Protein AF-0000000066328916 (afdb_homodimer)

Secondary structure (DSSP, 8-state):
-EEEE----STT----SS-HHHHHHHHHTT-EEEEETTTTGGGT--HHHHHTTT-EEE-HHHHHTSSEEE-SSPPPGGGGGGSPTT-EEEE---GGG-HHHHHHHHHTT-EEEEGGG---TTS--TTTHHHHHHHHHHHHHHHHHHHSTT-EETTEE-----TT--TTSPPPEEEEE--SHHHHHHHHHHHHTT-EEEEE-TTTHHHHT-HHHHHTTEEEE-SSHHHHHHHHTT-SEEEE----TTSPPP--B-GGGGGGSPTT-EEEEGGGGGT-SBTT-----SSS-EEEETTEEEE--TTGGGGGHHHHHHHHHHHHHHHHHHHHHHHHHHHHT-BSSSSB-GGGGEEEETTEE--HHHHHHHT--B--HHHHHHH-/-EEEE----STT----SS-HHHHHHHHHTT-EEEEETTTTGGGT--HHHHHTTT-EEE-HHHHHTSSEEE-SSPPPGGGGGGSPTT-EEEE---GGG-HHHHHHHHHTT-EEEEGGG---TTS--TTTHHHHHHHHHHHHHHHHHHHSTT-EETTEE-----TT--TTSPPPEEEEE--SHHHHHHHHHHHHTT-EEEEE-TTTHHHHT-HHHHHTTEEEE-SSHHHHHHHHTT-SEEEE----TTSPPP--B-GGGGGGSPTT-EEEEGGGGGT-SBTT-----SSS-EEEETTEEEE--TTGGGGGHHHHHHHHHHHHHHHHHHHHHHHHHHHHT-BSSSSB-GGGGEEEETTEE--HHHHHHHT--B--HHHHHHH-

pLDDT: mean 92.81, std 7.05, range [56.66, 98.81]

Radius of gyration: 29.4 Å; Cα contacts (8 Å, |Δi|>4): 1840; chains: 2; bounding box: 60×90×62 Å

Structure (mmCIF, N/CA/C/O backbone):
data_AF-0000000066328916-model_v1
#
loop_
_entity.id
_entity.type
_entity.pdbx_description
1 polymer 'alanine dehydrogenase'
#
loop_
_atom_site.group_PDB
_atom_site.id
_atom_site.type_symbol
_atom_site.label_atom_id
_atom_site.label_alt_id
_atom_site.label_comp_id
_atom_site.label_asym_id
_atom_site.label_entity_id
_atom_site.label_seq_id
_atom_site.pdbx_PDB_ins_code
_atom_site.Cartn_x
_atom_site.Cartn_y
_atom_site.Cartn_z
_atom_site.occupancy
_atom_site.B_iso_or_equiv
_atom_site.auth_seq_id
_atom_site.auth_comp_id
_atom_site.auth_asym_id
_atom_site.auth_atom_id
_atom_site.pdbx_PDB_model_num
ATOM 1 N N . MET A 1 1 ? 10.195 38.812 19.734 1 83.88 1 MET A N 1
ATOM 2 C CA . MET A 1 1 ? 9.359 37.625 19.984 1 83.88 1 MET A CA 1
ATOM 3 C C . MET A 1 1 ? 10.125 36.344 19.688 1 83.88 1 MET A C 1
ATOM 5 O O . MET A 1 1 ? 10.945 36.312 18.766 1 83.88 1 MET A O 1
ATOM 9 N N . THR A 1 2 ? 10.109 35.469 20.625 1 94.31 2 THR A N 1
ATOM 10 C CA . THR A 1 2 ? 10.789 34.156 20.484 1 94.31 2 THR A CA 1
ATOM 11 C C . THR A 1 2 ? 9.789 33.062 20.156 1 94.31 2 THR A C 1
ATOM 13 O O . THR A 1 2 ? 8.656 33.094 20.625 1 94.31 2 THR A O 1
ATOM 16 N N . ILE A 1 3 ? 10.203 32.219 19.25 1 97.62 3 ILE A N 1
ATOM 17 C CA . ILE A 1 3 ? 9.359 31.094 18.812 1 97.62 3 ILE A CA 1
ATOM 18 C C . ILE A 1 3 ? 9.828 29.812 19.469 1 97.62 3 ILE A C 1
ATOM 20 O O . ILE A 1 3 ? 11.031 29.547 19.547 1 97.62 3 ILE A O 1
ATOM 24 N N . GLY A 1 4 ? 8.938 29.062 20.031 1 98.69 4 GLY A N 1
ATOM 25 C CA . GLY A 1 4 ? 9.188 27.688 20.438 1 98.69 4 GLY A CA 1
ATOM 26 C C . GLY A 1 4 ? 8.672 26.672 19.453 1 98.69 4 GLY A C 1
ATOM 27 O O . GLY A 1 4 ? 7.473 26.641 19.156 1 98.69 4 GLY A O 1
ATOM 28 N N . LEU A 1 5 ? 9.57 25.875 18.859 1 98.75 5 LEU A N 1
ATOM 29 C CA . LEU A 1 5 ? 9.219 24.734 18.031 1 98.75 5 LEU A CA 1
ATOM 30 C C . LEU A 1 5 ? 9.234 23.438 18.859 1 98.75 5 LEU A C 1
ATOM 32 O O . LEU A 1 5 ? 10.297 22.969 19.266 1 98.75 5 LEU A O 1
ATOM 36 N N . VAL A 1 6 ? 8.109 22.844 19.047 1 98.44 6 VAL A N 1
ATOM 37 C CA . VAL A 1 6 ? 8.008 21.766 20.016 1 98.44 6 VAL A CA 1
ATOM 38 C C . VAL A 1 6 ? 7.891 20.438 19.297 1 98.44 6 VAL A C 1
ATOM 40 O O . VAL A 1 6 ? 7.539 20.375 18.125 1 98.44 6 VAL A O 1
ATOM 43 N N . LYS A 1 7 ? 8.258 19.375 20 1 97.44 7 LYS A N 1
ATOM 44 C CA . LYS A 1 7 ? 8.172 18 19.516 1 97.44 7 LYS A CA 1
ATOM 45 C C . LYS A 1 7 ? 6.754 17.453 19.656 1 97.44 7 LYS A C 1
ATOM 47 O O . LYS A 1 7 ? 6.094 17.672 20.672 1 97.44 7 LYS A O 1
ATOM 52 N N . GLU A 1 8 ? 6.289 16.797 18.594 1 96.56 8 GLU A N 1
ATOM 53 C CA . GLU A 1 8 ? 4.957 16.203 18.625 1 96.56 8 GLU A CA 1
ATOM 54 C C . GLU A 1 8 ? 4.918 15 19.562 1 96.56 8 GLU A C 1
ATOM 56 O O . GLU A 1 8 ? 5.906 14.273 19.703 1 96.56 8 GLU A O 1
ATOM 61 N N . SER A 1 9 ? 3.748 14.836 20.172 1 93.56 9 SER A N 1
ATOM 62 C CA . SER A 1 9 ? 3.672 13.742 21.141 1 93.56 9 SER A CA 1
ATOM 63 C C . SER A 1 9 ? 2.529 12.789 20.812 1 93.56 9 SER A C 1
ATOM 65 O O . SER A 1 9 ? 2.424 11.703 21.391 1 93.56 9 SER A O 1
ATOM 67 N N . MET A 1 10 ? 1.647 13.25 19.859 1 90.94 10 MET A N 1
ATOM 68 C CA . MET A 1 10 ? 0.583 12.336 19.453 1 90.94 10 MET A CA 1
ATOM 69 C C . MET A 1 10 ? 1.159 11.023 18.938 1 90.94 10 MET A C 1
ATOM 71 O O . MET A 1 10 ? 2.258 10.992 18.391 1 90.94 10 MET A O 1
ATOM 75 N N . ASP A 1 11 ? 0.445 9.875 19.125 1 90.44 11 ASP A N 1
ATOM 76 C CA . ASP A 1 11 ? 0.883 8.531 18.734 1 90.44 11 ASP A CA 1
ATOM 77 C C . ASP A 1 11 ? 1.367 8.508 17.297 1 90.44 11 ASP A C 1
ATOM 79 O O . ASP A 1 11 ? 0.591 8.766 16.359 1 90.44 11 ASP A O 1
ATOM 83 N N . LEU A 1 12 ? 2.682 8.289 17.094 1 87.88 12 LEU A N 1
ATOM 84 C CA . LEU A 1 12 ? 3.389 8.164 15.828 1 87.88 12 LEU A CA 1
ATOM 85 C C . LEU A 1 12 ? 3.203 9.414 14.977 1 87.88 12 LEU A C 1
ATOM 87 O O . LEU A 1 12 ? 3.051 9.328 13.758 1 87.88 12 LEU A O 1
ATOM 91 N N . GLU A 1 13 ? 2.992 10.477 15.688 1 91.31 13 GLU A N 1
ATOM 92 C CA . GLU A 1 13 ? 3.113 11.766 15.008 1 91.31 13 GLU A CA 1
ATOM 93 C C . GLU A 1 13 ? 4.574 12.172 14.844 1 91.31 13 GLU A C 1
ATOM 95 O O . GLU A 1 13 ? 5.234 12.531 15.828 1 91.31 13 GLU A O 1
ATOM 100 N N . SER A 1 14 ? 5.039 12.047 13.633 1 90.75 14 SER A N 1
ATOM 101 C CA . SER A 1 14 ? 6.469 12.242 13.422 1 90.75 14 SER A CA 1
ATOM 102 C C . SER A 1 14 ? 6.742 13.539 12.672 1 90.75 14 SER A C 1
ATOM 104 O O . SER A 1 14 ? 7.895 13.852 12.359 1 90.75 14 SER A O 1
ATOM 106 N N . ARG A 1 15 ? 5.75 14.328 12.422 1 95.75 15 ARG A N 1
ATOM 107 C CA . ARG A 1 15 ? 5.961 15.609 11.758 1 95.75 15 ARG A CA 1
ATOM 108 C C . ARG A 1 15 ? 6.59 16.625 12.711 1 95.75 15 ARG A C 1
ATOM 110 O O . ARG A 1 15 ? 6.492 16.469 13.93 1 95.75 15 ARG A O 1
ATOM 117 N N . VAL A 1 16 ? 7.176 17.516 12.031 1 97.5 16 VAL A N 1
ATOM 118 C CA . VAL A 1 16 ? 7.629 18.719 12.711 1 97.5 16 VAL A CA 1
ATOM 119 C C . VAL A 1 16 ? 7.055 19.953 12 1 97.5 16 VAL A C 1
ATOM 121 O O . VAL A 1 16 ? 6.918 19.969 10.773 1 97.5 16 VAL A O 1
ATOM 124 N N . ALA A 1 17 ? 6.766 21 12.742 1 97.88 17 ALA A N 1
ATOM 125 C CA . ALA A 1 17 ? 5.996 22.109 12.211 1 97.88 17 ALA A CA 1
ATOM 126 C C . ALA A 1 17 ? 6.859 22.984 11.305 1 97.88 17 ALA A C 1
ATOM 128 O O . ALA A 1 17 ? 6.359 23.594 10.352 1 97.88 17 ALA A O 1
ATOM 129 N N . LEU A 1 18 ? 8.125 23.125 11.625 1 98.31 18 LEU A N 1
ATOM 130 C CA . LEU A 1 18 ? 9.062 23.906 10.82 1 98.31 18 LEU A CA 1
ATOM 131 C C . LEU A 1 18 ? 10.305 23.078 10.484 1 98.31 18 LEU A C 1
ATOM 133 O O . LEU A 1 18 ? 10.914 22.484 11.375 1 98.31 18 LEU A O 1
ATOM 137 N N . VAL A 1 19 ? 10.648 23.031 9.258 1 97.62 19 VAL A N 1
ATOM 138 C CA . VAL A 1 19 ? 11.875 22.359 8.828 1 97.62 19 VAL A CA 1
ATOM 139 C C . VAL A 1 19 ? 13.031 23.359 8.82 1 97.62 19 VAL A C 1
ATOM 141 O O . VAL A 1 19 ? 12.812 24.578 8.836 1 97.62 19 VAL A O 1
ATOM 144 N N . PRO A 1 20 ? 14.25 22.906 8.805 1 98.19 20 PRO A N 1
ATOM 145 C CA . PRO A 1 20 ? 15.406 23.797 8.93 1 98.19 20 PRO A CA 1
ATOM 146 C C . PRO A 1 20 ? 15.406 24.906 7.883 1 98.19 20 PRO A C 1
ATOM 148 O O . PRO A 1 20 ? 15.742 26.047 8.195 1 98.19 20 PRO A O 1
ATOM 151 N N . ASP A 1 21 ? 15 24.641 6.691 1 96.88 21 ASP A N 1
ATOM 152 C CA . ASP A 1 21 ? 14.969 25.641 5.629 1 96.88 21 ASP A CA 1
ATOM 153 C C . ASP A 1 21 ? 14.102 26.828 6.02 1 96.88 21 ASP A C 1
ATOM 155 O O . ASP A 1 21 ? 14.469 27.984 5.781 1 96.88 21 ASP A O 1
ATOM 159 N N . ASP A 1 22 ? 13 26.547 6.551 1 97.88 22 ASP A N 1
ATOM 160 C CA . ASP A 1 22 ? 12.062 27.609 6.926 1 97.88 22 ASP A CA 1
ATOM 161 C C . ASP A 1 22 ? 12.484 28.281 8.227 1 97.88 22 ASP A C 1
ATOM 163 O O . ASP A 1 22 ? 12.25 29.469 8.422 1 97.88 22 ASP A O 1
ATOM 167 N N . VAL A 1 23 ? 13.117 27.5 9.141 1 98.5 23 VAL A N 1
ATOM 168 C CA . VAL A 1 23 ? 13.695 28.094 10.344 1 98.5 23 VAL A CA 1
ATOM 169 C C . VAL A 1 23 ? 14.75 29.141 9.953 1 98.5 23 VAL A C 1
ATOM 171 O O . VAL A 1 23 ? 14.836 30.203 10.57 1 98.5 23 VAL A O 1
ATOM 174 N N . ALA A 1 24 ? 15.523 28.828 8.953 1 98.25 24 ALA A N 1
ATOM 175 C CA . ALA A 1 24 ? 16.531 29.75 8.461 1 98.25 24 ALA A CA 1
ATOM 176 C C . ALA A 1 24 ? 15.914 31.078 8.047 1 98.25 24 ALA A C 1
ATOM 178 O O . ALA A 1 24 ? 16.469 32.156 8.328 1 98.25 24 ALA A O 1
ATOM 179 N N . LEU A 1 25 ? 14.82 31.047 7.383 1 97.5 25 LEU A N 1
ATOM 180 C CA . LEU A 1 25 ? 14.125 32.25 6.945 1 97.5 25 LEU A CA 1
ATOM 181 C C . LEU A 1 25 ? 13.695 33.094 8.141 1 97.5 25 LEU A C 1
ATOM 183 O O . LEU A 1 25 ? 13.805 34.312 8.109 1 97.5 25 LEU A O 1
ATOM 187 N N . ILE A 1 26 ? 13.203 32.438 9.156 1 97.88 26 ILE A N 1
ATOM 188 C CA . ILE A 1 26 ? 12.719 33.125 10.344 1 97.88 26 ILE A CA 1
ATOM 189 C C . ILE A 1 26 ? 13.891 33.75 11.086 1 97.88 26 ILE A C 1
ATOM 191 O O . ILE A 1 26 ? 13.805 34.906 11.5 1 97.88 26 ILE A O 1
ATOM 195 N N . VAL A 1 27 ? 14.953 33 11.227 1 97.44 27 VAL A N 1
ATOM 196 C CA . VAL A 1 27 ? 16.141 33.469 11.922 1 97.44 27 VAL A CA 1
ATOM 197 C C . VAL A 1 27 ? 16.719 34.688 11.188 1 97.44 27 VAL A C 1
ATOM 199 O O . VAL A 1 27 ? 17.203 35.625 11.82 1 97.44 27 VAL A O 1
ATOM 202 N N . GLN A 1 28 ? 16.656 34.688 9.93 1 96.12 28 GLN A N 1
ATOM 203 C CA . GLN A 1 28 ? 17.172 35.781 9.109 1 96.12 28 GLN A CA 1
ATOM 204 C C . GLN A 1 28 ? 16.391 37.062 9.375 1 96.12 28 GLN A C 1
ATOM 206 O O . GLN A 1 28 ? 16.906 38.156 9.156 1 96.12 28 GLN A O 1
ATOM 211 N N . LYS A 1 29 ? 15.266 36.938 9.805 1 95.19 29 LYS A N 1
ATOM 212 C CA . LYS A 1 29 ? 14.445 38.094 10.133 1 95.19 29 LYS A CA 1
ATOM 213 C C . LYS A 1 29 ? 14.742 38.594 11.547 1 95.19 29 LYS A C 1
ATOM 215 O O . LYS A 1 29 ? 14.086 39.5 12.031 1 95.19 29 LYS A O 1
ATOM 220 N N . GLY A 1 30 ? 15.641 37.938 12.227 1 94.94 30 GLY A N 1
ATOM 221 C CA . GLY A 1 30 ? 16.062 38.406 13.547 1 94.94 30 GLY A CA 1
ATOM 222 C C . GLY A 1 30 ? 15.266 37.781 14.672 1 94.94 30 GLY A C 1
ATOM 223 O O . GLY A 1 30 ? 15.336 38.219 15.82 1 94.94 30 GLY A O 1
ATOM 224 N N . VAL A 1 31 ? 14.461 36.781 14.359 1 96.75 31 VAL A N 1
ATOM 225 C CA . VAL A 1 31 ? 13.633 36.125 15.359 1 96.75 31 VAL A CA 1
ATOM 226 C C . VAL A 1 31 ? 14.367 34.906 15.914 1 96.75 31 VAL A C 1
ATOM 228 O O . VAL A 1 31 ? 14.961 34.125 15.156 1 96.75 31 VAL A O 1
ATOM 231 N N . GLU A 1 32 ? 14.367 34.781 17.203 1 97.5 32 GLU A N 1
ATOM 232 C CA . GLU A 1 32 ? 14.984 33.625 17.828 1 97.5 32 GLU A CA 1
ATOM 233 C C . GLU A 1 32 ? 14.047 32.406 17.781 1 97.5 32 GLU A C 1
ATOM 235 O O . GLU A 1 32 ? 12.875 32.531 18.141 1 97.5 32 GLU A O 1
ATOM 240 N N . VAL A 1 33 ? 14.594 31.312 17.312 1 98.5 33 VAL A N 1
ATOM 241 C CA . VAL A 1 33 ? 13.828 30.062 17.25 1 98.5 33 VAL A CA 1
ATOM 242 C C . VAL A 1 33 ? 14.43 29.031 18.203 1 98.5 33 VAL A C 1
ATOM 244 O O . VAL A 1 33 ? 15.594 28.641 18.047 1 98.5 33 VAL A O 1
ATOM 247 N N . LEU A 1 34 ? 13.703 28.672 19.203 1 98.75 34 LEU A N 1
ATOM 248 C CA . LEU A 1 34 ? 14.078 27.625 20.156 1 98.75 34 LEU A CA 1
ATOM 249 C C . LEU A 1 34 ? 13.406 26.297 19.797 1 98.75 34 LEU A C 1
ATOM 251 O O . LEU A 1 34 ? 12.188 26.172 19.891 1 98.75 34 LEU A O 1
ATOM 255 N N . VAL A 1 35 ? 14.25 25.312 19.422 1 98.81 35 VAL A N 1
ATOM 256 C CA . VAL A 1 35 ? 13.758 24.016 18.969 1 98.81 35 VAL A CA 1
ATOM 257 C C . VAL A 1 35 ? 13.898 22.984 20.094 1 98.81 35 VAL A C 1
ATOM 259 O O . VAL A 1 35 ? 14.977 22.812 20.656 1 98.81 35 VAL A O 1
ATOM 262 N N . GLN A 1 36 ? 12.766 22.391 20.406 1 98.81 36 GLN A N 1
ATOM 263 C CA . GLN A 1 36 ? 12.844 21.312 21.375 1 98.81 36 GLN A CA 1
ATOM 264 C C . GLN A 1 36 ? 13.797 20.219 20.906 1 98.81 36 GLN A C 1
ATOM 266 O O . GLN A 1 36 ? 13.789 19.828 19.734 1 98.81 36 GLN A O 1
ATOM 271 N N . ASN A 1 37 ? 14.539 19.656 21.891 1 98.44 37 ASN A N 1
ATOM 272 C CA . ASN A 1 37 ? 15.469 18.578 21.578 1 98.44 37 ASN A CA 1
ATOM 273 C C . ASN A 1 37 ? 14.781 17.438 20.828 1 98.44 37 ASN A C 1
ATOM 275 O O . ASN A 1 37 ? 13.734 16.953 21.25 1 98.44 37 ASN A O 1
ATOM 279 N N . SER A 1 38 ? 15.289 17.078 19.625 1 97.38 38 SER A N 1
ATOM 280 C CA . SER A 1 38 ? 14.883 15.961 18.766 1 97.38 38 SER A CA 1
ATOM 281 C C . SER A 1 38 ? 13.5 16.203 18.172 1 97.38 38 SER A C 1
ATOM 283 O O . SER A 1 38 ? 12.805 15.25 17.812 1 97.38 38 SER A O 1
ATOM 285 N N . ALA A 1 39 ? 13.07 17.453 18.094 1 97.44 39 ALA A N 1
ATOM 286 C CA . ALA A 1 39 ? 11.758 17.75 17.531 1 97.44 39 ALA A CA 1
ATOM 287 C C . ALA A 1 39 ? 11.664 17.281 16.078 1 97.44 39 ALA A C 1
ATOM 289 O O . ALA A 1 39 ? 10.609 16.797 15.648 1 97.44 39 ALA A O 1
ATOM 290 N N . GLY A 1 40 ? 12.766 17.406 15.375 1 96.06 40 GLY A N 1
ATOM 291 C CA . GLY A 1 40 ? 12.742 17.078 13.961 1 96.06 40 GLY A CA 1
ATOM 292 C C . GLY A 1 40 ? 13.305 15.688 13.664 1 96.06 40 GLY A C 1
ATOM 293 O O . GLY A 1 40 ? 13.328 15.258 12.508 1 96.06 40 GLY A O 1
ATOM 294 N N . ALA A 1 41 ? 13.664 14.953 14.664 1 92.56 41 ALA A N 1
ATOM 295 C CA . ALA A 1 41 ? 14.406 13.711 14.469 1 92.56 41 ALA A CA 1
ATOM 296 C C . ALA A 1 41 ? 13.586 12.703 13.656 1 92.56 41 ALA A C 1
ATOM 298 O O . ALA A 1 41 ? 14.102 12.07 12.734 1 92.56 41 ALA A O 1
ATOM 299 N N . ASN A 1 42 ? 12.344 12.578 13.953 1 88.31 42 ASN A N 1
ATOM 300 C CA . ASN A 1 42 ? 11.5 11.578 13.312 1 88.31 42 ASN A CA 1
ATOM 301 C C . ASN A 1 42 ? 11.133 11.992 11.891 1 88.31 42 ASN A C 1
ATOM 303 O O . ASN A 1 42 ? 10.656 11.172 11.102 1 88.31 42 ASN A O 1
ATOM 307 N N . SER A 1 43 ? 11.336 13.203 11.547 1 91.69 43 SER A N 1
ATOM 308 C CA . SER A 1 43 ? 11.07 13.688 10.195 1 91.69 43 SER A CA 1
ATOM 309 C C . SER A 1 43 ? 12.344 13.766 9.375 1 91.69 43 SER A C 1
ATOM 311 O O . SER A 1 43 ? 12.336 14.258 8.242 1 91.69 43 SER A O 1
ATOM 313 N N . GLY A 1 44 ? 13.438 13.375 9.984 1 88.38 44 GLY A N 1
ATOM 314 C CA . GLY A 1 44 ? 14.695 13.32 9.258 1 88.38 44 GLY A CA 1
ATOM 315 C C . GLY A 1 44 ? 15.547 14.555 9.445 1 88.38 44 GLY A C 1
ATOM 316 O O . GLY A 1 44 ? 16.5 14.781 8.695 1 88.38 44 GLY A O 1
ATOM 317 N N . TYR A 1 45 ? 15.242 15.406 10.383 1 94.56 45 TYR A N 1
ATOM 318 C CA . TYR A 1 45 ? 16.016 16.609 10.641 1 94.56 45 TYR A CA 1
ATOM 319 C C . TYR A 1 45 ? 16.688 16.547 12.008 1 94.56 45 TYR A C 1
ATOM 321 O O . TYR A 1 45 ? 16.016 16.562 13.039 1 94.56 45 TYR A O 1
ATOM 329 N N . SER A 1 46 ? 17.953 16.562 12 1 96.5 46 SER A N 1
ATOM 330 C CA . SER A 1 46 ? 18.734 16.453 13.227 1 96.5 46 SER A CA 1
ATOM 331 C C . SER A 1 46 ? 18.781 17.781 13.969 1 96.5 46 SER A C 1
ATOM 333 O O . SER A 1 46 ? 18.469 18.828 13.398 1 96.5 46 SER A O 1
ATOM 335 N N . ASN A 1 47 ? 19.172 17.641 15.25 1 98.38 47 ASN A N 1
ATOM 336 C CA . ASN A 1 47 ? 19.422 18.859 16.016 1 98.38 47 ASN A CA 1
ATOM 337 C C . ASN A 1 47 ? 20.469 19.734 15.336 1 98.38 47 ASN A C 1
ATOM 339 O O . ASN A 1 47 ? 20.328 20.953 15.289 1 98.38 47 ASN A O 1
ATOM 343 N N . GLU A 1 48 ? 21.438 19.109 14.797 1 98.25 48 GLU A N 1
ATOM 344 C CA . GLU A 1 48 ? 22.516 19.844 14.133 1 98.25 48 GLU A CA 1
ATOM 345 C C . GLU A 1 48 ? 22 20.609 12.922 1 98.25 48 GLU A C 1
ATOM 347 O O . GLU A 1 48 ? 22.469 21.719 12.641 1 98.25 48 GLU A O 1
ATOM 352 N N . ALA A 1 49 ? 21.078 20.047 12.25 1 97.81 49 ALA A N 1
ATOM 353 C CA . ALA A 1 49 ? 20.516 20.719 11.086 1 97.81 49 ALA A CA 1
ATOM 354 C C . ALA A 1 49 ? 19.828 22.031 11.484 1 97.81 49 ALA A C 1
ATOM 356 O O . ALA A 1 49 ? 19.922 23.016 10.758 1 97.81 49 ALA A O 1
ATOM 357 N N . TYR A 1 50 ? 19.188 22.062 12.57 1 98.56 50 TYR A N 1
ATOM 358 C CA . TYR A 1 50 ? 18.531 23.266 13.062 1 98.56 50 TYR A CA 1
ATOM 359 C C . TYR A 1 50 ? 19.547 24.281 13.578 1 98.56 50 TYR A C 1
ATOM 361 O O . TYR A 1 50 ? 19.438 25.484 13.305 1 98.56 50 TYR A O 1
ATOM 369 N N . GLU A 1 51 ? 20.547 23.766 14.312 1 98.56 51 GLU A N 1
ATOM 370 C CA . GLU A 1 51 ? 21.609 24.641 14.844 1 98.56 51 GLU A CA 1
ATOM 371 C C . GLU A 1 51 ? 22.375 25.297 13.711 1 98.56 51 GLU A C 1
ATOM 373 O O . GLU A 1 51 ? 22.766 26.469 13.828 1 98.56 51 GLU A O 1
ATOM 378 N N . SER A 1 52 ? 22.562 24.594 12.703 1 98.38 52 SER A N 1
ATOM 379 C CA . SER A 1 52 ? 23.344 25.094 11.57 1 98.38 52 SER A CA 1
ATOM 380 C C . SER A 1 52 ? 22.672 26.297 10.914 1 98.38 52 SER A C 1
ATOM 382 O O . SER A 1 52 ? 23.328 27.094 10.234 1 98.38 52 SER A O 1
ATOM 384 N N . VAL A 1 53 ? 21.422 26.406 11.109 1 98.31 53 VAL A N 1
ATOM 385 C CA . VAL A 1 53 ? 20.734 27.531 10.469 1 98.31 53 VAL A CA 1
ATOM 386 C C . VAL A 1 53 ? 20.391 28.594 11.508 1 98.31 53 VAL A C 1
ATOM 388 O O . VAL A 1 53 ? 19.625 29.516 11.242 1 98.31 53 VAL A O 1
ATOM 391 N N . GLY A 1 54 ? 20.875 28.406 12.734 1 98 54 GLY A N 1
ATOM 392 C CA . GLY A 1 54 ? 20.812 29.5 13.695 1 98 54 GLY A CA 1
ATOM 393 C C . GLY A 1 54 ? 19.828 29.25 14.812 1 98 54 GLY A C 1
ATOM 394 O O . GLY A 1 54 ? 19.672 30.078 15.711 1 98 54 GLY A O 1
ATOM 395 N N . ALA A 1 55 ? 19.125 28.141 14.828 1 98.44 55 ALA A N 1
ATOM 396 C CA . ALA A 1 55 ? 18.203 27.844 15.922 1 98.44 55 ALA A CA 1
ATOM 397 C C . ALA A 1 55 ? 18.953 27.312 17.141 1 98.44 55 ALA A C 1
ATOM 399 O O . ALA A 1 55 ? 20.141 26.969 17.047 1 98.44 55 ALA A O 1
ATOM 400 N N . LYS A 1 56 ? 18.375 27.359 18.266 1 98.62 56 LYS A N 1
ATOM 401 C CA . LYS A 1 56 ? 18.922 26.797 19.5 1 98.62 56 LYS A CA 1
ATOM 402 C C . LYS A 1 56 ? 18.125 25.578 19.953 1 98.62 56 LYS A C 1
ATOM 404 O O . LYS A 1 56 ? 16.891 25.594 19.953 1 98.62 56 LYS A O 1
ATOM 409 N N . ILE A 1 57 ? 18.859 24.516 20.297 1 98.81 57 ILE A N 1
ATOM 410 C CA . ILE A 1 57 ? 18.219 23.312 20.828 1 98.81 57 ILE A CA 1
ATOM 411 C C . ILE A 1 57 ? 18 23.453 22.328 1 98.81 57 ILE A C 1
ATOM 413 O O . ILE A 1 57 ? 18.938 23.781 23.062 1 98.81 57 ILE A O 1
ATOM 417 N N . VAL A 1 58 ? 16.828 23.234 22.75 1 98.75 58 VAL A N 1
ATOM 418 C CA . VAL A 1 58 ? 16.516 23.453 24.156 1 98.75 58 VAL A CA 1
ATOM 419 C C . VAL A 1 58 ? 15.672 22.281 24.688 1 98.75 58 VAL A C 1
ATOM 421 O O . VAL A 1 58 ? 15.305 21.391 23.922 1 98.75 58 VAL A O 1
ATOM 424 N N . ASP A 1 59 ? 15.352 22.281 25.969 1 98.31 59 ASP A N 1
ATOM 425 C CA . ASP A 1 59 ? 14.492 21.25 26.547 1 98.31 59 ASP A CA 1
ATOM 426 C C . ASP A 1 59 ? 13.016 21.578 26.312 1 98.31 59 ASP A C 1
ATOM 428 O O . ASP A 1 59 ? 12.68 22.656 25.812 1 98.31 59 ASP A O 1
ATOM 432 N N . SER A 1 60 ? 12.219 20.688 26.625 1 97.94 60 SER A N 1
ATOM 433 C CA . SER A 1 60 ? 10.781 20.781 26.375 1 97.94 60 SER A CA 1
ATOM 434 C C . SER A 1 60 ? 10.18 22 27.078 1 97.94 60 SER A C 1
ATOM 436 O O . SER A 1 60 ? 9.453 22.781 26.469 1 97.94 60 SER A O 1
ATOM 438 N N . LYS A 1 61 ? 10.477 22.203 28.344 1 97.81 61 LYS A N 1
ATOM 439 C CA . LYS A 1 61 ? 9.914 23.297 29.141 1 97.81 61 LYS A CA 1
ATOM 440 C C . LYS A 1 61 ? 10.258 24.656 28.516 1 97.81 61 LYS A C 1
ATOM 442 O O . LYS A 1 61 ? 9.398 25.547 28.438 1 97.81 61 LYS A O 1
ATOM 447 N N . THR A 1 62 ? 11.484 24.781 28.109 1 98.31 62 THR A N 1
ATOM 448 C CA . THR A 1 62 ? 11.938 26.047 27.516 1 98.31 62 THR A CA 1
ATOM 449 C C . THR A 1 62 ? 11.25 26.281 26.188 1 98.31 62 THR A C 1
ATOM 451 O O . THR A 1 62 ? 10.844 27.406 25.891 1 98.31 62 THR A O 1
ATOM 454 N N . ALA A 1 63 ? 11.156 25.281 25.328 1 98.56 63 ALA A N 1
ATOM 455 C CA . ALA A 1 63 ? 10.523 25.422 24.016 1 98.56 63 ALA A CA 1
ATOM 456 C C . ALA A 1 63 ? 9.047 25.797 24.172 1 98.56 63 ALA A C 1
ATOM 458 O O . ALA A 1 63 ? 8.562 26.719 23.5 1 98.56 63 ALA A O 1
ATOM 459 N N . TRP A 1 64 ? 8.336 25.125 25.078 1 98.25 64 TRP A N 1
ATOM 460 C CA . TRP A 1 64 ? 6.914 25.344 25.297 1 98.25 64 TRP A CA 1
ATOM 461 C C . TRP A 1 64 ? 6.676 26.688 25.984 1 98.25 64 TRP A C 1
ATOM 463 O O . TRP A 1 64 ? 5.59 27.266 25.875 1 98.25 64 TRP A O 1
ATOM 473 N N . GLY A 1 65 ? 7.648 27.203 26.719 1 97.44 65 GLY A N 1
ATOM 474 C CA . GLY A 1 65 ? 7.504 28.375 27.547 1 97.44 65 GLY A CA 1
ATOM 475 C C . GLY A 1 65 ? 7.668 29.672 26.781 1 97.44 65 GLY A C 1
ATOM 476 O O . GLY A 1 65 ? 7.852 30.734 27.375 1 97.44 65 GLY A O 1
ATOM 477 N N . GLN A 1 66 ? 7.59 29.609 25.469 1 97.56 66 GLN A N 1
ATOM 478 C CA . GLN A 1 66 ? 7.785 30.812 24.641 1 97.56 66 GLN A CA 1
ATOM 479 C C . GLN A 1 66 ? 6.461 31.531 24.406 1 97.56 66 GLN A C 1
ATOM 481 O O . GLN A 1 66 ? 5.391 30.953 24.625 1 97.56 66 GLN A O 1
ATOM 486 N N . ASP A 1 67 ? 6.566 32.781 23.953 1 96.12 67 ASP A N 1
ATOM 487 C CA . ASP A 1 67 ? 5.387 33.594 23.672 1 96.12 67 ASP A CA 1
ATOM 488 C C . ASP A 1 67 ? 4.625 33.062 22.453 1 96.12 67 ASP A C 1
ATOM 490 O O . ASP A 1 67 ? 3.41 33.25 22.359 1 96.12 67 ASP A O 1
ATOM 494 N N . LEU A 1 68 ? 5.316 32.5 21.578 1 98.06 68 LEU A N 1
ATOM 495 C CA . LEU A 1 68 ? 4.746 31.891 20.375 1 98.06 68 LEU A CA 1
ATOM 496 C C . LEU A 1 68 ? 5.23 30.453 20.219 1 98.06 68 LEU A C 1
ATOM 498 O O . LEU A 1 68 ? 6.438 30.203 20.141 1 98.06 68 LEU A O 1
ATOM 502 N N . VAL A 1 69 ? 4.305 29.531 20.234 1 98.44 69 VAL A N 1
ATOM 503 C CA . VAL A 1 69 ? 4.605 28.125 20.078 1 98.44 69 VAL A CA 1
ATOM 504 C C . VAL A 1 69 ? 4.043 27.625 18.734 1 98.44 69 VAL A C 1
ATOM 506 O O . VAL A 1 69 ? 2.891 27.906 18.406 1 98.44 69 VAL A O 1
ATOM 509 N N . VAL A 1 70 ? 4.863 26.953 17.969 1 98.31 70 VAL A N 1
ATOM 510 C CA . VAL A 1 70 ? 4.48 26.406 16.672 1 98.31 70 VAL A CA 1
ATOM 511 C C . VAL A 1 70 ? 4.457 24.891 16.734 1 98.31 70 VAL A C 1
ATOM 513 O O . VAL A 1 70 ? 5.41 24.266 17.219 1 98.31 70 VAL A O 1
ATOM 516 N N . LYS A 1 71 ? 3.369 24.344 16.312 1 96.81 71 LYS A N 1
ATOM 517 C CA . LYS A 1 71 ? 3.104 22.906 16.375 1 96.81 71 LYS A CA 1
ATOM 518 C C . LYS A 1 71 ? 2.369 22.438 15.125 1 96.81 71 LYS A C 1
ATOM 520 O O . LYS A 1 71 ? 1.833 23.25 14.367 1 96.81 71 LYS A O 1
ATOM 525 N N . CYS A 1 72 ? 2.404 21.062 14.852 1 95.44 72 CYS A N 1
ATOM 526 C CA . CYS A 1 72 ? 1.586 20.5 13.789 1 95.44 72 CYS A CA 1
ATOM 527 C C . CYS A 1 72 ? 0.18 20.188 14.289 1 95.44 72 CYS A C 1
ATOM 529 O O . CYS A 1 72 ? -0.795 20.781 13.82 1 95.44 72 CYS A O 1
ATOM 531 N N . LYS A 1 73 ? 0.155 19.328 15.273 1 94.44 73 LYS A N 1
ATOM 532 C CA . LYS A 1 73 ? -1.127 18.875 15.797 1 94.44 73 LYS A CA 1
ATOM 533 C C . LYS A 1 73 ? -1.467 19.594 17.109 1 94.44 73 LYS A C 1
ATOM 535 O O . LYS A 1 73 ? -0.61 20.25 17.703 1 94.44 73 LYS A O 1
ATOM 540 N N . GLU A 1 74 ? -2.658 19.453 17.547 1 94.06 74 GLU A N 1
ATOM 541 C CA . GLU A 1 74 ? -3.143 20.094 18.766 1 94.06 74 GLU A CA 1
ATOM 542 C C . GLU A 1 74 ? -2.385 19.578 20 1 94.06 74 GLU A C 1
ATOM 544 O O . GLU A 1 74 ? -1.931 18.438 20.031 1 94.06 74 GLU A O 1
ATOM 549 N N . PRO A 1 75 ? -2.234 20.5 20.969 1 95.94 75 PRO A N 1
ATOM 550 C CA . PRO A 1 75 ? -1.68 20.016 22.25 1 95.94 75 PRO A CA 1
ATOM 551 C C . PRO A 1 75 ? -2.549 18.953 22.906 1 95.94 75 PRO A C 1
ATOM 553 O O . PRO A 1 75 ? -3.779 19.047 22.875 1 95.94 75 PRO A O 1
ATOM 556 N N . LEU A 1 76 ? -1.89 18.031 23.453 1 95.19 76 LEU A N 1
ATOM 557 C CA . LEU A 1 76 ? -2.57 17 24.234 1 95.19 76 LEU A CA 1
ATOM 558 C C . LEU A 1 76 ? -2.627 17.406 25.703 1 95.19 76 LEU A C 1
ATOM 560 O O . LEU A 1 76 ? -1.888 18.297 26.141 1 95.19 76 LEU A O 1
ATOM 564 N N . GLU A 1 77 ? -3.408 16.766 26.5 1 95.62 77 GLU A N 1
ATOM 565 C CA . GLU A 1 77 ? -3.684 17.156 27.875 1 95.62 77 GLU A CA 1
ATOM 566 C C . GLU A 1 77 ? -2.395 17.25 28.688 1 95.62 77 GLU A C 1
ATOM 568 O O . GLU A 1 77 ? -2.225 18.188 29.484 1 95.62 77 GLU A O 1
ATOM 573 N N . HIS A 1 78 ? -1.496 16.312 28.484 1 96.44 78 HIS A N 1
ATOM 574 C CA . HIS A 1 78 ? -0.255 16.312 29.25 1 96.44 78 HIS A CA 1
ATOM 575 C C . HIS A 1 78 ? 0.638 17.484 28.844 1 96.44 78 HIS A C 1
ATOM 577 O O . HIS A 1 78 ? 1.593 17.812 29.547 1 96.44 78 HIS A O 1
ATOM 583 N N . GLU A 1 79 ? 0.313 18.156 27.734 1 97.31 79 GLU A N 1
ATOM 584 C CA . GLU A 1 79 ? 1.095 19.297 27.234 1 97.31 79 GLU A CA 1
ATOM 585 C C . GLU A 1 79 ? 0.501 20.625 27.703 1 97.31 79 GLU A C 1
ATOM 587 O O . GLU A 1 79 ? 1.161 21.656 27.625 1 97.31 79 GLU A O 1
ATOM 592 N N . TYR A 1 80 ? -0.722 20.641 28.219 1 97.25 80 TYR A N 1
ATOM 593 C CA . TYR A 1 80 ? -1.439 21.859 28.562 1 97.25 80 TYR A CA 1
ATOM 594 C C . TYR A 1 80 ? -0.639 22.688 29.562 1 97.25 80 TYR A C 1
ATOM 596 O O . TYR A 1 80 ? -0.488 23.906 29.375 1 97.25 80 TYR A O 1
ATOM 604 N N . PRO A 1 81 ? -0.045 22.031 30.578 1 96.94 81 PRO A N 1
ATOM 605 C CA . PRO A 1 81 ? 0.679 22.812 31.578 1 96.94 81 PRO A CA 1
ATOM 606 C C . PRO A 1 81 ? 1.94 23.469 31.016 1 96.94 81 PRO A C 1
ATOM 608 O O . PRO A 1 81 ? 2.479 24.406 31.625 1 96.94 81 PRO A O 1
ATOM 611 N N . LEU A 1 82 ? 2.404 23 29.938 1 97.5 82 LEU A N 1
ATOM 612 C CA . LEU A 1 82 ? 3.662 23.484 29.375 1 97.5 82 LEU A CA 1
ATOM 613 C C . LEU A 1 82 ? 3.459 24.812 28.656 1 97.5 82 LEU A C 1
ATOM 615 O O . LEU A 1 82 ? 4.418 25.547 28.422 1 97.5 82 LEU A O 1
ATOM 619 N N . LEU A 1 83 ? 2.24 25.094 28.203 1 97.19 83 LEU A N 1
ATOM 620 C CA . LEU A 1 83 ? 1.936 26.359 27.547 1 97.19 83 LEU A CA 1
ATOM 621 C C . LEU A 1 83 ? 1.802 27.484 28.562 1 97.19 83 LEU A C 1
ATOM 623 O O . LEU A 1 83 ? 1.058 27.359 29.547 1 97.19 83 LEU A O 1
ATOM 627 N N . LYS A 1 84 ? 2.504 28.484 28.422 1 96.38 84 LYS A N 1
ATOM 628 C CA . LYS A 1 84 ? 2.418 29.594 29.375 1 96.38 84 LYS A CA 1
ATOM 629 C C . LYS A 1 84 ? 1.155 30.422 29.141 1 96.38 84 LYS A C 1
ATOM 631 O O . LYS A 1 84 ? 0.602 30.422 28.047 1 96.38 84 LYS A O 1
ATOM 636 N N . GLU A 1 85 ? 0.76 31.125 30.141 1 97.38 85 GLU A N 1
ATOM 637 C CA . GLU A 1 85 ? -0.419 31.984 30.062 1 97.38 85 GLU A CA 1
ATOM 638 C C . GLU A 1 85 ? -0.235 33.062 29.016 1 97.38 85 GLU A C 1
ATOM 640 O O . GLU A 1 85 ? 0.839 33.656 28.922 1 97.38 85 GLU A O 1
ATOM 645 N N . LYS A 1 86 ? -1.263 33.281 28.141 1 97.44 86 LYS A N 1
ATOM 646 C CA . LYS A 1 86 ? -1.352 34.344 27.141 1 97.44 86 LYS A CA 1
ATOM 647 C C . LYS A 1 86 ? -0.414 34.094 25.969 1 97.44 86 LYS A C 1
ATOM 649 O O . LYS A 1 86 ? -0.162 35 25.156 1 97.44 86 LYS A O 1
ATOM 654 N N . ALA A 1 87 ? 0.131 32.875 25.938 1 97.38 87 ALA A N 1
ATOM 655 C CA . ALA A 1 87 ? 0.961 32.531 24.781 1 97.38 87 ALA A CA 1
ATOM 656 C C . ALA A 1 87 ? 0.123 32.438 23.516 1 97.38 87 ALA A C 1
ATOM 658 O O . ALA A 1 87 ? -1.105 32.344 23.578 1 97.38 87 ALA A O 1
ATOM 659 N N . THR A 1 88 ? 0.793 32.562 22.375 1 98 88 THR A N 1
ATOM 660 C CA . THR A 1 88 ? 0.187 32.312 21.078 1 98 88 THR A CA 1
ATOM 661 C C . THR A 1 88 ? 0.532 30.906 20.578 1 98 88 THR A C 1
ATOM 663 O O . THR A 1 88 ? 1.681 30.469 20.688 1 98 88 THR A O 1
ATOM 666 N N . LEU A 1 89 ? -0.476 30.219 20.141 1 98 89 LEU A N 1
ATOM 667 C CA . LEU A 1 89 ? -0.308 28.891 19.578 1 98 89 LEU A CA 1
ATOM 668 C C . LEU A 1 89 ? -0.657 28.875 18.094 1 98 89 LEU A C 1
ATOM 670 O O . LEU A 1 89 ? -1.745 29.297 17.703 1 98 89 LEU A O 1
ATOM 674 N N . PHE A 1 90 ? 0.289 28.5 17.297 1 97.25 90 PHE A N 1
ATOM 675 C CA . PHE A 1 90 ? 0.152 28.328 15.859 1 97.25 90 PHE A CA 1
ATOM 676 C C . PHE A 1 90 ? 0.152 26.859 15.484 1 97.25 90 PHE A C 1
ATOM 678 O O . PHE A 1 90 ? 1.193 26.203 15.539 1 97.25 90 PHE A O 1
ATOM 685 N N . SER A 1 91 ? -1.028 26.219 15.102 1 95.81 91 SER A N 1
ATOM 686 C CA . SER A 1 91 ? -1.122 24.797 14.852 1 95.81 91 SER A CA 1
ATOM 687 C C . SER A 1 91 ? -2.469 24.422 14.242 1 95.81 91 SER A C 1
ATOM 689 O O . SER A 1 91 ? -3.373 25.266 14.164 1 95.81 91 SER A O 1
ATOM 691 N N . TYR A 1 92 ? -2.551 23.141 13.742 1 92.25 92 TYR A N 1
ATOM 692 C CA . TYR A 1 92 ? -3.859 22.547 13.523 1 92.25 92 TYR A CA 1
ATOM 693 C C . TYR A 1 92 ? -4.543 22.219 14.844 1 92.25 92 TYR A C 1
ATOM 695 O O . TYR A 1 92 ? -3.891 21.797 15.797 1 92.25 92 TYR A O 1
ATOM 703 N N . LEU A 1 93 ? -5.816 22.359 15.008 1 88.56 93 LEU A N 1
ATOM 704 C CA . LEU A 1 93 ? -6.41 22.156 16.328 1 88.56 93 LEU A CA 1
ATOM 705 C C . LEU A 1 93 ? -7.641 21.266 16.234 1 88.56 93 LEU A C 1
ATOM 707 O O . LEU A 1 93 ? -7.988 20.578 17.203 1 88.56 93 LEU A O 1
ATOM 711 N N . ASP A 1 94 ? -8.359 21.203 15.258 1 79.5 94 ASP A N 1
ATOM 712 C CA . ASP A 1 94 ? -9.625 20.469 15.18 1 79.5 94 ASP A CA 1
ATOM 713 C C . ASP A 1 94 ? -10.469 20.703 16.422 1 79.5 94 ASP A C 1
ATOM 715 O O . ASP A 1 94 ? -10.922 19.766 17.062 1 79.5 94 ASP A O 1
ATOM 719 N N . LEU A 1 95 ? -10.734 21.891 16.875 1 83.5 95 LEU A N 1
ATOM 720 C CA . LEU A 1 95 ? -11.266 22.328 18.156 1 83.5 95 LEU A CA 1
ATOM 721 C C . LEU A 1 95 ? -12.68 21.812 18.359 1 83.5 95 LEU A C 1
ATOM 723 O O . LEU A 1 95 ? -13.117 21.625 19.5 1 83.5 95 LEU A O 1
ATOM 727 N N . ALA A 1 96 ? -13.352 21.531 17.312 1 76.75 96 ALA A N 1
ATOM 728 C CA . ALA A 1 96 ? -14.766 21.172 17.375 1 76.75 96 ALA A CA 1
ATOM 729 C C . ALA A 1 96 ? -14.969 19.906 18.203 1 76.75 96 ALA A C 1
ATOM 731 O O . ALA A 1 96 ? -16.078 19.641 18.672 1 76.75 96 ALA A O 1
ATOM 732 N N . TYR A 1 97 ? -13.922 19.188 18.484 1 76.38 97 TYR A N 1
ATOM 733 C CA . TYR A 1 97 ? -14.07 17.922 19.219 1 76.38 97 TYR A CA 1
ATOM 734 C C . TYR A 1 97 ? -13.172 17.891 20.438 1 76.38 97 TYR A C 1
ATOM 736 O O . TYR A 1 97 ? -12.922 16.828 21 1 76.38 97 TYR A O 1
ATOM 744 N N . GLN A 1 98 ? -12.773 19.078 20.812 1 86.31 98 GLN A N 1
ATOM 745 C CA . GLN A 1 98 ? -11.797 19.125 21.891 1 86.31 98 GLN A CA 1
ATOM 746 C C . GLN A 1 98 ? -12.211 20.125 22.969 1 86.31 98 GLN A C 1
ATOM 748 O O . GLN A 1 98 ? -11.578 21.156 23.141 1 86.31 98 GLN A O 1
ATOM 753 N N . LYS A 1 99 ? -13.164 19.688 23.797 1 91.12 99 LYS A N 1
ATOM 754 C CA . LYS A 1 99 ? -13.688 20.578 24.828 1 91.12 99 LYS A CA 1
ATOM 755 C C . LYS A 1 99 ? -12.594 20.953 25.844 1 91.12 99 LYS A C 1
ATOM 757 O O . LYS A 1 99 ? -12.453 22.125 26.188 1 91.12 99 LYS A O 1
ATOM 762 N N . SER A 1 100 ? -11.898 19.953 26.25 1 95.25 100 SER A N 1
ATOM 763 C CA . SER A 1 100 ? -10.852 20.203 27.234 1 95.25 100 SER A CA 1
ATOM 764 C C . SER A 1 100 ? -9.812 21.188 26.703 1 95.25 100 SER A C 1
ATOM 766 O O . SER A 1 100 ? -9.289 22.016 27.453 1 95.25 100 SER A O 1
ATOM 768 N N . LEU A 1 101 ? -9.484 21.109 25.453 1 95.25 101 LEU A N 1
ATOM 769 C CA . LEU A 1 101 ? -8.539 22.031 24.828 1 95.25 101 LEU A CA 1
ATOM 770 C C . LEU A 1 101 ? -9.094 23.453 24.797 1 95.25 101 LEU A C 1
ATOM 772 O O . LEU A 1 101 ? -8.375 24.406 25.109 1 95.25 101 LEU A O 1
ATOM 776 N N . CYS A 1 102 ? -10.312 23.562 24.484 1 95.25 102 CYS A N 1
ATOM 777 C CA . CYS A 1 102 ? -10.977 24.859 24.469 1 95.25 102 CYS A CA 1
ATOM 778 C C . CYS A 1 102 ? -10.961 25.5 25.859 1 95.25 102 CYS A C 1
ATOM 780 O O . CYS A 1 102 ? -10.68 26.688 25.984 1 95.25 102 CYS A O 1
ATOM 782 N N . GLU A 1 103 ? -11.281 24.719 26.812 1 97 103 GLU A N 1
ATOM 783 C CA . GLU A 1 103 ? -11.297 25.219 28.188 1 97 103 GLU A CA 1
ATOM 784 C C . GLU A 1 103 ? -9.906 25.688 28.609 1 97 103 GLU A C 1
ATOM 786 O O . GLU A 1 103 ? -9.773 26.719 29.266 1 97 103 GLU A O 1
ATOM 791 N N . MET A 1 104 ? -8.977 24.891 28.234 1 96.88 104 MET A N 1
ATOM 792 C CA . MET A 1 104 ? -7.602 25.281 28.547 1 96.88 104 MET A CA 1
ATOM 793 C C . MET A 1 104 ? -7.234 26.594 27.875 1 96.88 104 MET A C 1
ATOM 795 O O . MET A 1 104 ? -6.605 27.453 28.484 1 96.88 104 MET A O 1
ATOM 799 N N . PHE A 1 105 ? -7.629 26.844 26.641 1 97.62 105 PHE A N 1
ATOM 800 C CA . PHE A 1 105 ? -7.383 28.078 25.922 1 97.62 105 PHE A CA 1
ATOM 801 C C . PHE A 1 105 ? -8 29.266 26.672 1 97.62 105 PHE A C 1
ATOM 803 O O . PHE A 1 105 ? -7.391 30.328 26.75 1 97.62 105 PHE A O 1
ATOM 810 N N . ILE A 1 106 ? -9.164 29.094 27.156 1 97.25 106 ILE A N 1
ATOM 811 C CA . ILE A 1 106 ? -9.875 30.141 27.875 1 97.25 106 ILE A CA 1
ATOM 812 C C . ILE A 1 106 ? -9.156 30.438 29.188 1 97.25 106 ILE A C 1
ATOM 814 O O . ILE A 1 106 ? -8.859 31.594 29.5 1 97.25 106 ILE A O 1
ATOM 818 N N . ASP A 1 107 ? -8.891 29.391 29.922 1 97.56 107 ASP A N 1
ATOM 819 C CA . ASP A 1 107 ? -8.305 29.516 31.25 1 97.56 107 ASP A CA 1
ATOM 820 C C . ASP A 1 107 ? -6.941 30.203 31.188 1 97.56 107 ASP A C 1
ATOM 822 O O . ASP A 1 107 ? -6.633 31.062 32 1 97.56 107 ASP A O 1
ATOM 826 N N . LYS A 1 108 ? -6.199 29.844 30.188 1 97.81 108 LYS A N 1
ATOM 827 C CA . LYS A 1 108 ? -4.84 30.359 30.094 1 97.81 108 LYS A CA 1
ATOM 828 C C . LYS A 1 108 ? -4.781 31.562 29.156 1 97.81 108 LYS A C 1
ATOM 830 O O . LYS A 1 108 ? -3.709 32.125 28.922 1 97.81 108 LYS A O 1
ATOM 835 N N . LYS A 1 109 ? -5.945 31.969 28.578 1 98.19 109 LYS A N 1
ATOM 836 C CA . LYS A 1 109 ? -6.051 33.125 27.688 1 98.19 109 LYS A CA 1
ATOM 837 C C . LYS A 1 109 ? -5.09 33 26.516 1 98.19 109 LYS A C 1
ATOM 839 O O . LYS A 1 109 ? -4.355 33.938 26.203 1 98.19 109 LYS A O 1
ATOM 844 N N . ILE A 1 110 ? -5.047 31.828 25.984 1 97.81 110 ILE A N 1
ATOM 845 C CA . ILE A 1 110 ? -4.188 31.516 24.844 1 97.81 110 ILE A CA 1
ATOM 846 C C . ILE A 1 110 ? -4.719 32.219 23.594 1 97.81 110 ILE A C 1
ATOM 848 O O . ILE A 1 110 ? -5.934 32.281 23.375 1 97.81 110 ILE A O 1
ATOM 852 N N . THR A 1 111 ? -3.857 32.844 22.828 1 97.88 111 THR A N 1
ATOM 853 C CA . THR A 1 111 ? -4.172 33.25 21.453 1 97.88 111 THR A CA 1
ATOM 854 C C . THR A 1 111 ? -3.924 32.094 20.5 1 97.88 111 THR A C 1
ATOM 856 O O . THR A 1 111 ? -2.779 31.688 20.297 1 97.88 111 THR A O 1
ATOM 859 N N . SER A 1 112 ? -4.988 31.609 19.953 1 97.12 112 SER A N 1
ATOM 860 C CA . SER A 1 112 ? -4.863 30.422 19.109 1 97.12 112 SER A CA 1
ATOM 861 C C . SER A 1 112 ? -5.094 30.766 17.641 1 97.12 112 SER A C 1
ATOM 863 O O . SER A 1 112 ? -6.164 31.266 17.266 1 97.12 112 SER A O 1
ATOM 865 N N . ILE A 1 113 ? -4.109 30.578 16.828 1 96.38 113 ILE A N 1
ATOM 866 C CA . ILE A 1 113 ? -4.207 30.688 15.375 1 96.38 113 ILE A CA 1
ATOM 867 C C . ILE A 1 113 ? -4.316 29.297 14.758 1 96.38 113 ILE A C 1
ATOM 869 O O . ILE A 1 113 ? -3.311 28.594 14.609 1 96.38 113 ILE A O 1
ATOM 873 N N . CYS A 1 114 ? -5.492 28.969 14.359 1 93.19 114 CYS A N 1
ATOM 874 C CA . CYS A 1 114 ? -5.789 27.688 13.727 1 93.19 114 CYS A CA 1
ATOM 875 C C . CYS A 1 114 ? -5.535 27.75 12.227 1 93.19 114 CYS A C 1
ATOM 877 O O . CYS A 1 114 ? -6.371 28.266 11.469 1 93.19 114 CYS A O 1
ATOM 879 N N . THR A 1 115 ? -4.582 27.031 11.812 1 89.69 115 THR A N 1
ATOM 880 C CA . THR A 1 115 ? -4.09 27.234 10.461 1 89.69 115 THR A CA 1
ATOM 881 C C . THR A 1 115 ? -4.965 26.5 9.445 1 89.69 115 THR A C 1
ATOM 883 O O . THR A 1 115 ? -5.055 26.906 8.289 1 89.69 115 THR A O 1
ATOM 886 N N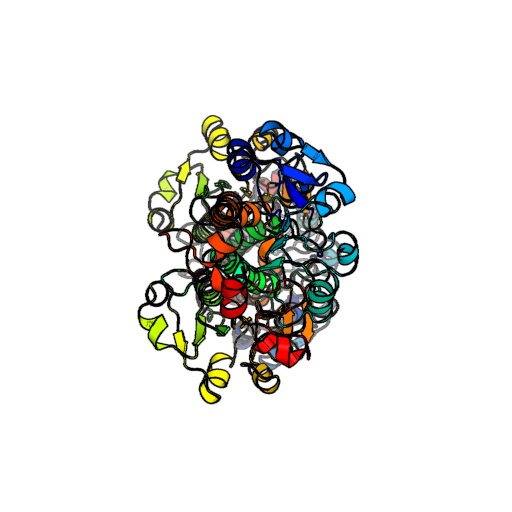 . GLU A 1 116 ? -5.668 25.469 9.812 1 89.38 116 GLU A N 1
ATOM 887 C CA . GLU A 1 116 ? -6.496 24.688 8.898 1 89.38 116 GLU A CA 1
ATOM 888 C C . GLU A 1 116 ? -7.762 25.453 8.516 1 89.38 116 GLU A C 1
ATOM 890 O O . GLU A 1 116 ? -8.461 25.078 7.57 1 89.38 116 GLU A O 1
ATOM 895 N N . THR A 1 117 ? -8.039 26.594 9.242 1 89 117 THR A N 1
ATOM 896 C CA . THR A 1 117 ? -9.281 27.328 9.008 1 89 117 THR A CA 1
ATOM 897 C C . THR A 1 117 ? -9.008 28.625 8.266 1 89 117 THR A C 1
ATOM 899 O O . THR A 1 117 ? -9.914 29.438 8.086 1 89 117 THR A O 1
ATOM 902 N N . ILE A 1 118 ? -7.805 28.844 7.941 1 92 118 ILE A N 1
ATOM 903 C CA . ILE A 1 118 ? -7.473 30.016 7.125 1 92 118 ILE A CA 1
ATOM 904 C C . ILE A 1 118 ? -7.789 29.719 5.66 1 92 118 ILE A C 1
ATOM 906 O O . ILE A 1 118 ? -7.141 28.891 5.031 1 92 118 ILE A O 1
ATOM 910 N N . ALA A 1 119 ? -8.727 30.453 5.164 1 89 119 ALA A N 1
ATOM 911 C CA . ALA A 1 119 ? -9.164 30.219 3.789 1 89 119 ALA A CA 1
ATOM 912 C C . ALA A 1 119 ? -8.289 30.984 2.801 1 89 119 ALA A C 1
ATOM 914 O O . ALA A 1 119 ? -7.773 32.062 3.123 1 89 119 ALA A O 1
ATOM 915 N N . GLY A 1 120 ? -8.125 30.406 1.703 1 83.62 120 GLY A N 1
ATOM 916 C CA . GLY A 1 120 ? -7.457 31.109 0.612 1 83.62 120 GLY A CA 1
ATOM 917 C C . GLY A 1 120 ? -8.422 31.844 -0.294 1 83.62 120 GLY A C 1
ATOM 918 O O . GLY A 1 120 ? -9.625 31.891 -0.024 1 83.62 120 GLY A O 1
ATOM 919 N N . PRO A 1 121 ? -7.848 32.5 -1.305 1 78.31 121 PRO A N 1
ATOM 920 C CA . PRO A 1 121 ? -8.656 33.344 -2.215 1 78.31 121 PRO A CA 1
ATOM 921 C C . PRO A 1 121 ? -9.695 32.5 -2.973 1 78.31 121 PRO A C 1
ATOM 923 O O . PRO A 1 121 ? -10.727 33.062 -3.387 1 78.31 121 PRO A O 1
ATOM 926 N N . LYS A 1 122 ? -9.453 31.266 -3.217 1 77.75 122 LYS A N 1
ATOM 927 C CA . LYS A 1 122 ? -10.383 30.406 -3.953 1 77.75 122 LYS A CA 1
ATOM 928 C C . LYS A 1 122 ? -11.266 29.609 -3.002 1 77.75 122 LYS A C 1
ATOM 930 O O . LYS A 1 122 ? -11.781 28.547 -3.369 1 77.75 122 LYS A O 1
ATOM 935 N N . ASN A 1 123 ? -11.32 30.125 -1.785 1 77 123 ASN A N 1
ATOM 936 C CA . ASN A 1 123 ? -12.078 29.438 -0.738 1 77 123 ASN A CA 1
ATOM 937 C C . ASN A 1 123 ? -11.523 28.047 -0.464 1 77 123 ASN A C 1
ATOM 939 O O . ASN A 1 123 ? -12.281 27.109 -0.194 1 77 123 ASN A O 1
ATOM 943 N N . ASP A 1 124 ? -10.312 27.906 -0.721 1 84.81 124 ASP A N 1
ATOM 944 C CA . ASP A 1 124 ? -9.555 26.719 -0.349 1 84.81 124 ASP A CA 1
ATOM 945 C C . ASP A 1 124 ? -8.836 26.922 0.982 1 84.81 124 ASP A C 1
ATOM 947 O O . ASP A 1 124 ? -9.031 27.938 1.652 1 84.81 124 ASP A O 1
ATOM 951 N N . TYR A 1 125 ? -8.172 25.938 1.482 1 90.12 125 TYR A N 1
ATOM 952 C CA . TYR A 1 125 ? -7.383 26.016 2.705 1 90.12 125 TYR A CA 1
ATOM 953 C C . TYR A 1 125 ? -5.906 25.766 2.418 1 90.12 125 TYR A C 1
ATOM 955 O O . TYR A 1 125 ? -5.445 24.625 2.494 1 90.12 125 TYR A O 1
ATOM 963 N N . PRO A 1 126 ? -5.23 26.844 2.113 1 91.81 126 PRO A N 1
ATOM 964 C CA . PRO A 1 126 ? -3.879 26.719 1.562 1 91.81 126 PRO A CA 1
ATOM 965 C C . PRO A 1 126 ? -2.932 25.953 2.486 1 91.81 126 PRO A C 1
ATOM 967 O O . PRO A 1 126 ? -2.066 25.219 2.014 1 91.81 126 PRO A O 1
ATOM 970 N N . ILE A 1 127 ? -3.049 26.109 3.779 1 93.12 127 ILE A N 1
ATOM 971 C CA . ILE A 1 127 ? -2.129 25.453 4.707 1 93.12 127 ILE A CA 1
ATOM 972 C C . ILE A 1 127 ? -2.549 24 4.91 1 93.12 127 ILE A C 1
ATOM 974 O O . ILE A 1 127 ? -1.703 23.125 5.102 1 93.12 127 ILE A O 1
ATOM 978 N N . LEU A 1 128 ? -3.832 23.75 4.777 1 92.38 128 LEU A N 1
ATOM 979 C CA . LEU A 1 128 ? -4.367 22.422 5.012 1 92.38 128 LEU A CA 1
ATOM 980 C C . LEU A 1 128 ? -4.266 21.562 3.752 1 92.38 128 LEU A C 1
ATOM 982 O O . LEU A 1 128 ? -4.188 20.328 3.836 1 92.38 128 LEU A O 1
ATOM 986 N N . ALA A 1 129 ? -4.273 22.141 2.59 1 92.31 129 ALA A N 1
ATOM 987 C CA . ALA A 1 129 ? -4.402 21.453 1.301 1 92.31 129 ALA A CA 1
ATOM 988 C C . ALA A 1 129 ? -3.328 20.391 1.136 1 92.31 129 ALA A C 1
ATOM 990 O O . ALA A 1 129 ? -3.629 19.25 0.77 1 92.31 129 ALA A O 1
ATOM 991 N N . PRO A 1 130 ? -2.041 20.672 1.445 1 93.19 130 PRO A N 1
ATOM 992 C CA . PRO A 1 130 ? -1.027 19.625 1.283 1 93.19 130 PRO A CA 1
ATOM 993 C C . PRO A 1 130 ? -1.292 18.406 2.162 1 93.19 130 PRO A C 1
ATOM 995 O O . PRO A 1 130 ? -1.045 17.266 1.742 1 93.19 130 PRO A O 1
ATOM 998 N N . MET A 1 131 ? -1.781 18.609 3.328 1 93.75 131 MET A N 1
ATOM 999 C CA . MET A 1 131 ? -2.102 17.5 4.223 1 93.75 131 MET A CA 1
ATOM 1000 C C . MET A 1 131 ? -3.283 16.688 3.693 1 93.75 131 MET A C 1
ATOM 1002 O O . MET A 1 131 ? -3.33 15.469 3.85 1 93.75 131 MET A O 1
ATOM 1006 N N . SER A 1 132 ? -4.199 17.391 3.035 1 94.38 132 SER A N 1
ATOM 1007 C CA . SER A 1 132 ? -5.359 16.734 2.451 1 94.38 132 SER A CA 1
ATOM 1008 C C . SER A 1 132 ? -4.945 15.82 1.299 1 94.38 132 SER A C 1
ATOM 1010 O O . SER A 1 132 ? -5.477 14.719 1.151 1 94.38 132 SER A O 1
ATOM 1012 N N . VAL A 1 133 ? -4.016 16.312 0.509 1 94.75 133 VAL A N 1
ATOM 1013 C CA . VAL A 1 133 ? -3.498 15.508 -0.594 1 94.75 133 VAL A CA 1
ATOM 1014 C C . VAL A 1 133 ? -2.857 14.234 -0.049 1 94.75 133 VAL A C 1
ATOM 1016 O O . VAL A 1 133 ? -3.17 13.133 -0.506 1 94.75 133 VAL A O 1
ATOM 1019 N N . VAL A 1 134 ? -2.008 14.406 0.965 1 94.94 134 VAL A N 1
ATOM 1020 C CA . VAL A 1 134 ? -1.308 13.281 1.573 1 94.94 134 VAL A CA 1
ATOM 1021 C C . VAL A 1 134 ? -2.318 12.305 2.176 1 94.94 134 VAL A C 1
ATOM 1023 O O . VAL A 1 134 ? -2.225 11.094 1.965 1 94.94 134 VAL A O 1
ATOM 1026 N N . ALA A 1 135 ? -3.244 12.82 2.898 1 96.12 135 ALA A N 1
ATOM 1027 C CA . ALA A 1 135 ? -4.25 11.992 3.559 1 96.12 135 ALA A CA 1
ATOM 1028 C C . ALA A 1 135 ? -5.066 11.203 2.539 1 96.12 135 ALA A C 1
ATOM 1030 O O . ALA A 1 135 ? -5.355 10.023 2.748 1 96.12 135 ALA A O 1
ATOM 1031 N N . GLY A 1 136 ? -5.48 11.828 1.48 1 97.12 136 GLY A N 1
ATOM 1032 C CA . GLY A 1 136 ? -6.234 11.148 0.436 1 97.12 136 GLY A CA 1
ATOM 1033 C C . GLY A 1 136 ? -5.469 10.008 -0.21 1 97.12 136 GLY A C 1
ATOM 1034 O O . GLY A 1 136 ? -6.008 8.922 -0.397 1 97.12 136 GLY A O 1
ATOM 1035 N N . ARG A 1 137 ? -4.258 10.266 -0.531 1 96.5 137 ARG A N 1
ATOM 1036 C CA . ARG A 1 137 ? -3.418 9.258 -1.158 1 96.5 137 ARG A CA 1
ATOM 1037 C C . ARG A 1 137 ? -3.143 8.102 -0.2 1 96.5 137 ARG A C 1
ATOM 1039 O O . ARG A 1 137 ? -3.143 6.938 -0.605 1 96.5 137 ARG A O 1
ATOM 1046 N N . LEU A 1 138 ? -2.914 8.453 1.058 1 96.31 138 LEU A N 1
ATOM 1047 C CA . LEU A 1 138 ? -2.711 7.414 2.061 1 96.31 138 LEU A CA 1
ATOM 1048 C C . LEU A 1 138 ? -3.971 6.574 2.24 1 96.31 138 LEU A C 1
ATOM 1050 O O . LEU A 1 138 ? -3.893 5.359 2.42 1 96.31 138 LEU A O 1
ATOM 1054 N N . ALA A 1 139 ? -5.07 7.246 2.242 1 97.69 139 ALA A N 1
ATOM 1055 C CA . ALA A 1 139 ? -6.324 6.504 2.361 1 97.69 139 ALA A CA 1
ATOM 1056 C C . ALA A 1 139 ? -6.441 5.449 1.265 1 97.69 139 ALA A C 1
ATOM 1058 O O . ALA A 1 139 ? -6.77 4.293 1.54 1 97.69 139 ALA A O 1
ATOM 1059 N N . ALA A 1 140 ? -6.184 5.848 0.029 1 97.25 140 ALA A N 1
ATOM 1060 C CA . ALA A 1 140 ? -6.227 4.918 -1.095 1 97.25 140 ALA A CA 1
ATOM 1061 C C . ALA A 1 140 ? -5.238 3.77 -0.894 1 97.25 140 ALA A C 1
ATOM 1063 O O . ALA A 1 140 ? -5.59 2.602 -1.077 1 97.25 140 ALA A O 1
ATOM 1064 N N . HIS A 1 141 ? -4.023 4.105 -0.531 1 96 141 HIS A N 1
ATOM 1065 C CA . HIS A 1 141 ? -2.996 3.102 -0.282 1 96 141 HIS A CA 1
ATOM 1066 C C . HIS A 1 141 ? -3.447 2.1 0.775 1 96 141 HIS A C 1
ATOM 1068 O O . HIS A 1 141 ? -3.268 0.892 0.609 1 96 141 HIS A O 1
ATOM 1074 N N . LEU A 1 142 ? -4.004 2.598 1.845 1 94.81 142 LEU A N 1
ATOM 1075 C CA . LEU A 1 142 ? -4.379 1.752 2.973 1 94.81 142 LEU A CA 1
ATOM 1076 C C . LEU A 1 142 ? -5.586 0.888 2.625 1 94.81 142 LEU A C 1
ATOM 1078 O O . LEU A 1 142 ? -5.703 -0.245 3.1 1 94.81 142 LEU A O 1
ATOM 1082 N N . VAL A 1 143 ? -6.516 1.421 1.752 1 96.44 143 VAL A N 1
ATOM 1083 C CA . VAL A 1 143 ? -7.605 0.581 1.266 1 96.44 143 VAL A CA 1
ATOM 1084 C C . VAL A 1 143 ? -7.035 -0.678 0.614 1 96.44 143 VAL A C 1
ATOM 1086 O O . VAL A 1 143 ? -7.406 -1.796 0.979 1 96.44 143 VAL A O 1
ATOM 1089 N N . GLN A 1 144 ? -6.137 -0.473 -0.312 1 95 144 GLN A N 1
ATOM 1090 C CA . GLN A 1 144 ? -5.516 -1.621 -0.967 1 95 144 GLN A CA 1
ATOM 1091 C C . GLN A 1 144 ? -4.781 -2.498 0.042 1 95 144 GLN A C 1
ATOM 1093 O O . GLN A 1 144 ? -4.883 -3.727 -0.006 1 95 144 GLN A O 1
ATOM 1098 N N . HIS A 1 145 ? -4.055 -1.881 0.901 1 92.62 145 HIS A N 1
ATOM 1099 C CA . HIS A 1 145 ? -3.244 -2.633 1.854 1 92.62 145 HIS A CA 1
ATOM 1100 C C . HIS A 1 145 ? -4.109 -3.555 2.705 1 92.62 145 HIS A C 1
ATOM 1102 O O . HIS A 1 145 ? -3.811 -4.746 2.838 1 92.62 145 HIS A O 1
ATOM 1108 N N . TYR A 1 146 ? -5.168 -3.053 3.258 1 92.62 146 TYR A N 1
ATOM 1109 C CA . TYR A 1 146 ? -6 -3.828 4.172 1 92.62 146 TYR A CA 1
ATOM 1110 C C . TYR A 1 146 ? -6.871 -4.82 3.412 1 92.62 146 TYR A C 1
ATOM 1112 O O . TYR A 1 146 ? -7.395 -5.77 3.998 1 92.62 146 TYR A O 1
ATOM 1120 N N . LEU A 1 147 ? -7.059 -4.566 2.154 1 92.88 147 LEU A N 1
ATOM 1121 C CA . LEU A 1 147 ? -7.766 -5.551 1.338 1 92.88 147 LEU A CA 1
ATOM 1122 C C . LEU A 1 147 ? -6.883 -6.762 1.06 1 92.88 147 LEU A C 1
ATOM 1124 O O . LEU A 1 147 ? -7.375 -7.812 0.641 1 92.88 147 LEU A O 1
ATOM 1128 N N . LEU A 1 148 ? -5.559 -6.477 1.3 1 89.62 148 LEU A N 1
ATOM 1129 C CA . LEU A 1 148 ? -4.648 -7.602 1.144 1 89.62 148 LEU A CA 1
ATOM 1130 C C . LEU A 1 148 ? -4.762 -8.562 2.324 1 89.62 148 LEU A C 1
ATOM 1132 O O . LEU A 1 148 ? -5.148 -8.156 3.424 1 89.62 148 LEU A O 1
ATOM 1136 N N . ALA A 1 149 ? -4.719 -9.781 2.277 1 79 149 ALA A N 1
ATOM 1137 C CA . ALA A 1 149 ? -4.816 -10.766 3.354 1 79 149 ALA A CA 1
ATOM 1138 C C . ALA A 1 149 ? -3.52 -10.828 4.156 1 79 149 ALA A C 1
ATOM 1140 O O . ALA A 1 149 ? -2.982 -11.914 4.398 1 79 149 ALA A O 1
ATOM 1141 N N . LEU A 1 150 ? -2.852 -9.594 4.371 1 73.25 150 LEU A N 1
ATOM 1142 C CA . LEU A 1 150 ? -1.57 -9.539 5.066 1 73.25 150 LEU A CA 1
ATOM 1143 C C . LEU A 1 150 ? -1.774 -9.398 6.57 1 73.25 150 LEU A C 1
ATOM 1145 O O . LEU A 1 150 ? -1.072 -10.039 7.355 1 73.25 150 LEU A O 1
ATOM 1149 N N . GLU A 1 151 ? -2.656 -8.391 6.895 1 62.12 151 GLU A N 1
ATOM 1150 C CA . GLU A 1 151 ? -2.793 -8.023 8.297 1 62.12 151 GLU A CA 1
ATOM 1151 C C . GLU A 1 151 ? -3.717 -8.984 9.039 1 62.12 151 GLU A C 1
ATOM 1153 O O . GLU A 1 151 ? -4.734 -9.414 8.492 1 62.12 151 GLU A O 1
ATOM 1158 N N . HIS A 1 152 ? -3.094 -9.648 9.93 1 57.41 152 HIS A N 1
ATOM 1159 C CA . HIS A 1 152 ? -3.914 -10.539 10.734 1 57.41 152 HIS A CA 1
ATOM 1160 C C . HIS A 1 152 ? -4.535 -9.797 11.914 1 57.41 152 HIS A C 1
ATOM 1162 O O . HIS A 1 152 ? -3.893 -9.633 12.953 1 57.41 152 HIS A O 1
ATOM 1168 N N . VAL A 1 153 ? -5.359 -8.828 11.438 1 60.19 153 VAL A N 1
ATOM 1169 C CA . VAL A 1 153 ? -6.121 -8.438 12.617 1 60.19 153 VAL A CA 1
ATOM 1170 C C . VAL A 1 153 ? -6.754 -9.664 13.266 1 60.19 153 VAL A C 1
ATOM 1172 O O . VAL A 1 153 ? -7.266 -10.547 12.562 1 60.19 153 VAL A O 1
ATOM 1175 N N . LYS A 1 154 ? -6.328 -9.836 14.445 1 61.75 154 LYS A N 1
ATOM 1176 C CA . LYS A 1 154 ? -6.797 -11.031 15.133 1 61.75 154 LYS A CA 1
ATOM 1177 C C . LYS A 1 154 ? -8.242 -11.352 14.766 1 61.75 154 LYS A C 1
ATOM 1179 O O . LYS A 1 154 ? -9.141 -10.523 14.977 1 61.75 154 LYS A O 1
ATOM 1184 N N . GLY A 1 155 ? -8.492 -12.461 14.203 1 66 155 GLY A N 1
ATOM 1185 C CA . GLY A 1 155 ? -9.82 -12.969 13.891 1 66 155 GLY A CA 1
ATOM 1186 C C . GLY A 1 155 ? -10.391 -12.406 12.602 1 66 155 GLY A C 1
ATOM 1187 O O . GLY A 1 155 ? -11.547 -12.656 12.266 1 66 155 GLY A O 1
ATOM 1188 N N . PHE A 1 156 ? -9.641 -11.453 11.938 1 76.31 156 PHE A N 1
ATOM 1189 C CA . PHE A 1 156 ? -10.133 -10.859 10.703 1 76.31 156 PHE A CA 1
ATOM 1190 C C . PHE A 1 156 ? -9.086 -10.938 9.602 1 76.31 156 PHE A C 1
ATOM 1192 O O . PHE A 1 156 ? -7.934 -10.539 9.805 1 76.31 156 PHE A O 1
ATOM 1199 N N . MET A 1 157 ? -9.461 -11.586 8.57 1 76.62 157 MET A N 1
ATOM 1200 C CA . MET A 1 157 ? -8.578 -11.688 7.414 1 76.62 157 MET A CA 1
ATOM 1201 C C . MET A 1 157 ? -9.062 -10.781 6.281 1 76.62 157 MET A C 1
ATOM 1203 O O . MET A 1 157 ? -10.266 -10.672 6.039 1 76.62 157 MET A O 1
ATOM 1207 N N . GLY A 1 158 ? -8.109 -10.117 5.684 1 82.25 158 GLY A N 1
ATOM 1208 C CA . GLY A 1 158 ? -8.469 -9.328 4.516 1 82.25 158 GLY A CA 1
ATOM 1209 C C . GLY A 1 158 ? -9.117 -10.141 3.416 1 82.25 158 GLY A C 1
ATOM 1210 O O . GLY A 1 158 ? -9.016 -11.367 3.4 1 82.25 158 GLY A O 1
ATOM 1211 N N . LYS A 1 159 ? -9.742 -9.516 2.559 1 87.81 159 LYS A N 1
ATOM 1212 C CA . LYS A 1 159 ? -10.539 -10.141 1.506 1 87.81 159 LYS A CA 1
ATOM 1213 C C . LYS A 1 159 ? -9.641 -10.828 0.476 1 87.81 159 LYS A C 1
ATOM 1215 O O . LYS A 1 159 ? -10.078 -11.734 -0.231 1 87.81 159 LYS A O 1
ATOM 1220 N N . GLY A 1 160 ? -8.336 -10.344 0.421 1 89.56 160 GLY A N 1
ATOM 1221 C CA . GLY A 1 160 ? -7.434 -10.922 -0.56 1 89.56 160 GLY A CA 1
ATOM 1222 C C . GLY A 1 160 ? -7.715 -10.461 -1.977 1 89.56 160 GLY A C 1
ATOM 1223 O O . GLY A 1 160 ? -7.738 -11.266 -2.906 1 89.56 160 GLY A O 1
ATOM 1224 N N . VAL A 1 161 ? -7.906 -9.164 -2.139 1 91.25 161 VAL A N 1
ATOM 1225 C CA . VAL A 1 161 ? -8.266 -8.609 -3.439 1 91.25 161 VAL A CA 1
ATOM 1226 C C . VAL A 1 161 ? -7.266 -7.531 -3.838 1 91.25 161 VAL A C 1
ATOM 1228 O O . VAL A 1 161 ? -6.891 -6.691 -3.016 1 91.25 161 VAL A O 1
ATOM 1231 N N . MET A 1 162 ? -6.77 -7.645 -5.004 1 92.31 162 MET A N 1
ATOM 1232 C CA . MET A 1 162 ? -6.035 -6.559 -5.648 1 92.31 162 MET A CA 1
ATOM 1233 C C . MET A 1 162 ? -6.969 -5.691 -6.484 1 92.31 162 MET A C 1
ATOM 1235 O O . MET A 1 162 ? -7.695 -6.203 -7.34 1 92.31 162 MET A O 1
ATOM 1239 N N . LEU A 1 163 ? -7.09 -4.406 -6.316 1 92.31 163 LEU A N 1
ATOM 1240 C CA . LEU A 1 163 ? -8.078 -3.504 -6.895 1 92.31 163 LEU A CA 1
ATOM 1241 C C . LEU A 1 163 ? -8.039 -3.561 -8.422 1 92.31 163 LEU A C 1
ATOM 1243 O O . LEU A 1 163 ? -9.086 -3.535 -9.07 1 92.31 163 LEU A O 1
ATOM 1247 N N . GLY A 1 164 ? -6.926 -3.584 -9.07 1 85.75 164 GLY A N 1
ATOM 1248 C CA . GLY A 1 164 ? -6.855 -3.627 -10.516 1 85.75 164 GLY A CA 1
ATOM 1249 C C . GLY A 1 164 ? -7.164 -5 -11.094 1 85.75 164 GLY A C 1
ATOM 1250 O O . GLY A 1 164 ? -7.402 -5.137 -12.289 1 85.75 164 GLY A O 1
ATOM 1251 N N . GLY A 1 165 ? -7.355 -5.977 -10.195 1 82.38 165 GLY A N 1
ATOM 1252 C CA . GLY A 1 165 ? -7.633 -7.324 -10.672 1 82.38 165 GLY A CA 1
ATOM 1253 C C . GLY A 1 165 ? -6.684 -7.777 -11.766 1 82.38 165 GLY A C 1
ATOM 1254 O O . GLY A 1 165 ? -5.57 -7.262 -11.883 1 82.38 165 GLY A O 1
ATOM 1255 N N . LEU A 1 166 ? -6.93 -8.883 -12.406 1 86.81 166 LEU A N 1
ATOM 1256 C CA . LEU A 1 166 ? -6.234 -9.391 -13.586 1 86.81 166 LEU A CA 1
ATOM 1257 C C . LEU A 1 166 ? -7.168 -9.438 -14.789 1 86.81 166 LEU A C 1
ATOM 1259 O O . LEU A 1 166 ? -8.375 -9.234 -14.648 1 86.81 166 LEU A O 1
ATOM 1263 N N . SER A 1 167 ? -6.668 -9.508 -15.898 1 73.81 167 SER A N 1
ATOM 1264 C CA . SER A 1 167 ? -7.469 -9.508 -17.109 1 73.81 167 SER A CA 1
ATOM 1265 C C . SER A 1 167 ? -8.617 -10.508 -17.031 1 73.81 167 SER A C 1
ATOM 1267 O O . SER A 1 167 ? -8.43 -11.633 -16.547 1 73.81 167 SER A O 1
ATOM 1269 N N . GLY A 1 168 ? -9.82 -10.055 -17.312 1 71.75 168 GLY A N 1
ATOM 1270 C CA . GLY A 1 168 ? -10.984 -10.93 -17.344 1 71.75 168 GLY A CA 1
ATOM 1271 C C . GLY A 1 168 ? -11.781 -10.898 -16.047 1 71.75 168 GLY A C 1
ATOM 1272 O O . GLY A 1 168 ? -12.828 -11.547 -15.938 1 71.75 168 GLY A O 1
ATOM 1273 N N . ALA A 1 169 ? -11.305 -10.219 -15.039 1 77.44 169 ALA A N 1
ATOM 1274 C CA . ALA A 1 169 ? -11.992 -10.141 -13.75 1 77.44 169 ALA A CA 1
ATOM 1275 C C . ALA A 1 169 ? -12.648 -8.781 -13.562 1 77.44 169 ALA A C 1
ATOM 1277 O O . ALA A 1 169 ? -12.203 -7.781 -14.125 1 77.44 169 ALA A O 1
ATOM 1278 N N . GLN A 1 170 ? -13.758 -8.812 -12.922 1 81.69 170 GLN A N 1
ATOM 1279 C CA . GLN A 1 170 ? -14.438 -7.562 -12.594 1 81.69 170 GLN A CA 1
ATOM 1280 C C . GLN A 1 170 ? -13.562 -6.684 -11.703 1 81.69 170 GLN A C 1
ATOM 1282 O O . GLN A 1 170 ? -12.891 -7.18 -10.797 1 81.69 170 GLN A O 1
ATOM 1287 N N . ARG A 1 171 ? -13.633 -5.398 -12.016 1 87.94 171 ARG A N 1
ATOM 1288 C CA . ARG A 1 171 ? -12.875 -4.445 -11.203 1 87.94 171 ARG A CA 1
ATOM 1289 C C . ARG A 1 171 ? -13.516 -4.27 -9.828 1 87.94 171 ARG A C 1
ATOM 1291 O O . ARG A 1 171 ? -14.734 -4.301 -9.695 1 87.94 171 ARG A O 1
ATOM 1298 N N . ALA A 1 172 ? -12.711 -4.09 -8.867 1 93.88 172 ALA A N 1
ATOM 1299 C CA . ALA A 1 172 ? -13.195 -3.844 -7.516 1 93.88 172 ALA A CA 1
ATOM 1300 C C . ALA A 1 172 ? -13.891 -2.486 -7.422 1 93.88 172 ALA A C 1
ATOM 1302 O O . ALA A 1 172 ? -13.445 -1.512 -8.031 1 93.88 172 ALA A O 1
ATOM 1303 N N . LYS A 1 173 ? -14.961 -2.447 -6.746 1 96.25 173 LYS A N 1
ATOM 1304 C CA . LYS A 1 173 ? -15.758 -1.234 -6.574 1 96.25 173 LYS A CA 1
ATOM 1305 C C . LYS A 1 173 ? -15.391 -0.521 -5.273 1 96.25 173 LYS A C 1
ATOM 1307 O O . LYS A 1 173 ? -15.391 -1.134 -4.203 1 96.25 173 LYS A O 1
ATOM 1312 N N . ILE A 1 174 ? -15.094 0.761 -5.344 1 98.38 174 ILE A N 1
ATOM 1313 C CA . ILE A 1 174 ? -14.781 1.592 -4.188 1 98.38 174 ILE A CA 1
ATOM 1314 C C . ILE A 1 174 ? -15.672 2.832 -4.184 1 98.38 174 ILE A C 1
ATOM 1316 O O . ILE A 1 174 ? -15.938 3.41 -5.242 1 98.38 174 ILE A O 1
ATOM 1320 N N . VAL A 1 175 ? -16.141 3.207 -3.029 1 98.81 175 VAL A N 1
ATOM 1321 C CA . VAL A 1 175 ? -16.953 4.402 -2.869 1 98.81 175 VAL A CA 1
ATOM 1322 C C . VAL A 1 175 ? -16.188 5.449 -2.064 1 98.81 175 VAL A C 1
ATOM 1324 O O . VAL A 1 175 ? -15.539 5.125 -1.069 1 98.81 175 VAL A O 1
ATOM 1327 N N . VAL A 1 176 ? -16.156 6.664 -2.504 1 98.44 176 VAL A N 1
ATOM 1328 C CA . VAL A 1 176 ? -15.578 7.809 -1.812 1 98.44 176 VAL A CA 1
ATOM 1329 C C . VAL A 1 176 ? -16.672 8.82 -1.477 1 98.44 176 VAL A C 1
ATOM 1331 O O . VAL A 1 176 ? -17.438 9.234 -2.354 1 98.44 176 VAL A O 1
ATOM 1334 N N . VAL A 1 177 ? -16.781 9.164 -0.217 1 98.12 177 VAL A N 1
ATOM 1335 C CA . VAL A 1 177 ? -17.781 10.117 0.223 1 98.12 177 VAL A CA 1
ATOM 1336 C C . VAL A 1 177 ? -17.141 11.492 0.413 1 98.12 177 VAL A C 1
ATOM 1338 O O . VAL A 1 177 ? -16.344 11.688 1.322 1 98.12 177 VAL A O 1
ATOM 1341 N N . GLY A 1 178 ? -17.562 12.469 -0.416 1 95.44 178 GLY A N 1
ATOM 1342 C CA . GLY A 1 178 ? -16.953 13.797 -0.42 1 95.44 178 GLY A CA 1
ATOM 1343 C C . GLY A 1 178 ? -16.016 14.016 -1.584 1 95.44 178 GLY A C 1
ATOM 1344 O O . GLY A 1 178 ? -15.086 13.234 -1.797 1 95.44 178 GLY A O 1
ATOM 1345 N N . GLY A 1 179 ? -16.25 15.062 -2.254 1 93.06 179 GLY A N 1
ATOM 1346 C CA . GLY A 1 179 ? -15.453 15.359 -3.428 1 93.06 179 GLY A CA 1
ATOM 1347 C C . GLY A 1 179 ? -14.5 16.516 -3.227 1 93.06 179 GLY A C 1
ATOM 1348 O O . GLY A 1 179 ? -14.266 17.312 -4.148 1 93.06 179 GLY A O 1
ATOM 1349 N N . GLY A 1 180 ? -14.023 16.766 -2.004 1 91.56 180 GLY A N 1
ATOM 1350 C CA . GLY A 1 180 ? -12.977 17.734 -1.737 1 91.56 180 GLY A CA 1
ATOM 1351 C C . GLY A 1 180 ? -11.594 17.234 -2.09 1 91.56 180 GLY A C 1
ATOM 1352 O O . GLY A 1 180 ? -11.453 16.25 -2.834 1 91.56 180 GLY A O 1
ATOM 1353 N N . VAL A 1 181 ? -10.578 17.875 -1.568 1 92.38 181 VAL A N 1
ATOM 1354 C CA . VAL A 1 181 ? -9.203 17.547 -1.911 1 92.38 181 VAL A CA 1
ATOM 1355 C C . VAL A 1 181 ? -8.898 16.109 -1.51 1 92.38 181 VAL A C 1
ATOM 1357 O O . VAL A 1 181 ? -8.398 15.32 -2.318 1 92.38 181 VAL A O 1
ATOM 1360 N N . VAL A 1 182 ? -9.258 15.695 -0.275 1 95.12 182 VAL A N 1
ATOM 1361 C CA . VAL A 1 182 ? -9.008 14.352 0.226 1 95.12 182 VAL A CA 1
ATOM 1362 C C . VAL A 1 182 ? -9.719 13.328 -0.662 1 95.12 182 VAL A C 1
ATOM 1364 O O . VAL A 1 182 ? -9.109 12.352 -1.101 1 95.12 182 VAL A O 1
ATOM 1367 N N . GLY A 1 183 ? -10.984 13.562 -0.889 1 96.31 183 GLY A N 1
ATOM 1368 C CA . GLY A 1 183 ? -11.773 12.641 -1.687 1 96.31 183 GLY A CA 1
ATOM 1369 C C . GLY A 1 183 ? -11.258 12.477 -3.104 1 96.31 183 GLY A C 1
ATOM 1370 O O . GLY A 1 183 ? -11.109 11.359 -3.596 1 96.31 183 GLY A O 1
ATOM 1371 N N . MET A 1 184 ? -10.938 13.547 -3.734 1 95.06 184 MET A N 1
ATOM 1372 C CA . MET A 1 184 ? -10.508 13.516 -5.129 1 95.06 184 MET A CA 1
ATOM 1373 C C . MET A 1 184 ? -9.133 12.867 -5.262 1 95.06 184 MET A C 1
ATOM 1375 O O . MET A 1 184 ? -8.883 12.133 -6.219 1 95.06 184 MET A O 1
ATOM 1379 N N . GLU A 1 185 ? -8.266 13.18 -4.309 1 95.38 185 GLU A N 1
ATOM 1380 C CA . GLU A 1 185 ? -6.957 12.531 -4.344 1 95.38 185 GLU A CA 1
ATOM 1381 C C . GLU A 1 185 ? -7.082 11.031 -4.098 1 95.38 185 GLU A C 1
ATOM 1383 O O . GLU A 1 185 ? -6.387 10.227 -4.734 1 95.38 185 GLU A O 1
ATOM 1388 N N . SER A 1 186 ? -7.938 10.656 -3.188 1 97.31 186 SER A N 1
ATOM 1389 C CA . SER A 1 186 ? -8.203 9.234 -2.969 1 97.31 186 SER A CA 1
ATOM 1390 C C . SER A 1 186 ? -8.75 8.578 -4.23 1 97.31 186 SER A C 1
ATOM 1392 O O . SER A 1 186 ? -8.273 7.516 -4.641 1 97.31 186 SER A O 1
ATOM 1394 N N . ALA A 1 187 ? -9.75 9.227 -4.832 1 97.25 187 ALA A N 1
ATOM 1395 C CA . ALA A 1 187 ? -10.406 8.688 -6.023 1 97.25 187 ALA A CA 1
ATOM 1396 C C . ALA A 1 187 ? -9.406 8.516 -7.164 1 97.25 187 ALA A C 1
ATOM 1398 O O . ALA A 1 187 ? -9.422 7.496 -7.855 1 97.25 187 ALA A O 1
ATOM 1399 N N . LYS A 1 188 ? -8.594 9.531 -7.371 1 95.75 188 LYS A N 1
ATOM 1400 C CA . LYS A 1 188 ? -7.566 9.469 -8.406 1 95.75 188 LYS A CA 1
ATOM 1401 C C . LYS A 1 188 ? -6.668 8.25 -8.219 1 95.75 188 LYS A C 1
ATOM 1403 O O . LYS A 1 188 ? -6.52 7.434 -9.133 1 95.75 188 LYS A O 1
ATOM 1408 N N . VAL A 1 189 ? -6.125 8.094 -7.043 1 95.75 189 VAL A N 1
ATOM 1409 C CA . VAL A 1 189 ? -5.172 7.023 -6.77 1 95.75 189 VAL A CA 1
ATOM 1410 C C . VAL A 1 189 ? -5.867 5.668 -6.871 1 95.75 189 VAL A C 1
ATOM 1412 O O . VAL A 1 189 ? -5.332 4.73 -7.461 1 95.75 189 VAL A O 1
ATOM 1415 N N . LEU A 1 190 ? -7.051 5.547 -6.332 1 96.94 190 LEU A N 1
ATOM 1416 C CA . LEU A 1 190 ? -7.809 4.305 -6.398 1 96.94 190 LEU A CA 1
ATOM 1417 C C . LEU A 1 190 ? -8.109 3.926 -7.844 1 96.94 190 LEU A C 1
ATOM 1419 O O . LEU A 1 190 ? -8.023 2.752 -8.211 1 96.94 190 LEU A O 1
ATOM 1423 N N . SER A 1 191 ? -8.453 4.922 -8.625 1 95.44 191 SER A N 1
ATOM 1424 C CA . SER A 1 191 ? -8.688 4.68 -10.047 1 95.44 191 SER A CA 1
ATOM 1425 C C . SER A 1 191 ? -7.418 4.207 -10.742 1 95.44 191 SER A C 1
ATOM 1427 O O . SER A 1 191 ? -7.457 3.279 -11.555 1 95.44 191 SER A O 1
ATOM 1429 N N . GLN A 1 192 ? -6.332 4.836 -10.445 1 91.75 192 GLN A N 1
ATOM 1430 C CA . GLN A 1 192 ? -5.047 4.441 -11.016 1 91.75 192 GLN A CA 1
ATOM 1431 C C . GLN A 1 192 ? -4.695 3.006 -10.633 1 91.75 192 GLN A C 1
ATOM 1433 O O . GLN A 1 192 ? -4.055 2.291 -11.406 1 91.75 192 GLN A O 1
ATOM 1438 N N . MET A 1 193 ? -5.191 2.607 -9.492 1 93.62 193 MET A N 1
ATOM 1439 C CA . MET A 1 193 ? -4.961 1.239 -9.039 1 93.62 193 MET A CA 1
ATOM 1440 C C . MET A 1 193 ? -5.898 0.266 -9.75 1 93.62 193 MET A C 1
ATOM 1442 O O . MET A 1 193 ? -5.805 -0.947 -9.555 1 93.62 193 MET A O 1
ATOM 1446 N N . GLY A 1 194 ? -6.824 0.773 -10.5 1 92 194 GLY A N 1
ATOM 1447 C CA . GLY A 1 194 ? -7.668 -0.063 -11.336 1 92 194 GLY A CA 1
ATOM 1448 C C . GLY A 1 194 ? -9.062 -0.263 -10.773 1 92 194 GLY A C 1
ATOM 1449 O O . GLY A 1 194 ? -9.852 -1.049 -11.305 1 92 194 GLY A O 1
ATOM 1450 N N . ALA A 1 195 ? -9.422 0.43 -9.703 1 95.31 195 ALA A N 1
ATOM 1451 C CA . ALA A 1 195 ? -10.742 0.283 -9.102 1 95.31 195 ALA A CA 1
ATOM 1452 C C . ALA A 1 195 ? -11.789 1.075 -9.883 1 95.31 195 ALA A C 1
ATOM 1454 O O . ALA A 1 195 ? -11.461 2.045 -10.562 1 95.31 195 ALA A O 1
ATOM 1455 N N . LYS A 1 196 ? -13 0.599 -9.867 1 95.56 196 LYS A N 1
ATOM 1456 C CA . LYS A 1 196 ? -14.156 1.412 -10.234 1 95.56 196 LYS A CA 1
ATOM 1457 C C . LYS A 1 196 ? -14.586 2.311 -9.078 1 95.56 196 LYS A C 1
ATOM 1459 O O . LYS A 1 196 ? -15.094 1.824 -8.062 1 95.56 196 LYS A O 1
ATOM 1464 N N . VAL A 1 197 ? -14.445 3.607 -9.266 1 97.31 197 VAL A N 1
ATOM 1465 C CA . VAL A 1 197 ? -14.617 4.523 -8.141 1 97.31 197 VAL A CA 1
ATOM 1466 C C . VAL A 1 197 ? -15.891 5.344 -8.328 1 97.31 197 VAL A C 1
ATOM 1468 O O . VAL A 1 197 ? -16.094 5.938 -9.391 1 97.31 197 VAL A O 1
ATOM 1471 N N . THR A 1 198 ? -16.75 5.324 -7.375 1 97.38 198 THR A N 1
ATOM 1472 C CA . THR A 1 198 ? -17.938 6.188 -7.305 1 97.38 198 THR A CA 1
ATOM 1473 C C . THR A 1 198 ? -17.766 7.223 -6.191 1 97.38 198 THR A C 1
ATOM 1475 O O . THR A 1 198 ? -17.469 6.871 -5.051 1 97.38 198 THR A O 1
ATOM 1478 N N . ILE A 1 199 ? -17.969 8.477 -6.512 1 97.31 199 ILE A N 1
ATOM 1479 C CA . ILE A 1 199 ? -17.891 9.562 -5.543 1 97.31 199 ILE A CA 1
ATOM 1480 C C . ILE A 1 199 ? -19.297 10.047 -5.195 1 97.31 199 ILE A C 1
ATOM 1482 O O . ILE A 1 199 ? -20.094 10.32 -6.086 1 97.31 199 ILE A O 1
ATOM 1486 N N . LEU A 1 200 ? -19.625 10.062 -3.967 1 97.25 200 LEU A N 1
ATOM 1487 C CA . LEU A 1 200 ? -20.844 10.68 -3.465 1 97.25 200 LEU A CA 1
ATOM 1488 C C . LEU A 1 200 ? -20.578 12.109 -3.012 1 97.25 200 LEU A C 1
ATOM 1490 O O . LEU A 1 200 ? -19.781 12.344 -2.102 1 97.25 200 LEU A O 1
ATOM 1494 N N . GLU A 1 201 ? -21.188 13.047 -3.646 1 94.75 201 GLU A N 1
ATOM 1495 C CA . GLU A 1 201 ? -20.922 14.453 -3.385 1 94.75 201 GLU A CA 1
ATOM 1496 C C . GLU A 1 201 ? -22.219 15.273 -3.443 1 94.75 201 GLU A C 1
ATOM 1498 O O . GLU A 1 201 ? -23.031 15.086 -4.348 1 94.75 201 GLU A O 1
ATOM 1503 N N . LEU A 1 202 ? -22.391 16.125 -2.428 1 90.12 202 LEU A N 1
ATOM 1504 C CA . LEU A 1 202 ? -23.562 16.984 -2.365 1 90.12 202 LEU A CA 1
ATOM 1505 C C . LEU A 1 202 ? -23.609 17.953 -3.543 1 90.12 202 LEU A C 1
ATOM 1507 O O . LEU A 1 202 ? -24.641 18.109 -4.191 1 90.12 202 LEU A O 1
ATOM 1511 N N . ASP A 1 203 ? -22.5 18.594 -3.777 1 85.94 203 ASP A N 1
ATOM 1512 C CA . ASP A 1 203 ? -22.375 19.516 -4.902 1 85.94 203 ASP A CA 1
ATOM 1513 C C . ASP A 1 203 ? -21.656 18.859 -6.078 1 85.94 203 ASP A C 1
ATOM 1515 O O . ASP A 1 203 ? -20.562 19.266 -6.461 1 85.94 203 ASP A O 1
ATOM 1519 N N . TYR A 1 204 ? -22.359 18.016 -6.711 1 82.75 204 TYR A N 1
ATOM 1520 C CA . TYR A 1 204 ? -21.719 17.188 -7.738 1 82.75 204 TYR A CA 1
ATOM 1521 C C . TYR A 1 204 ? -21.391 18.016 -8.969 1 82.75 204 TYR A C 1
ATOM 1523 O O . TYR A 1 204 ? -20.484 17.672 -9.742 1 82.75 204 TYR A O 1
ATOM 1531 N N . ALA A 1 205 ? -22.031 19.141 -9.164 1 81.94 205 ALA A N 1
ATOM 1532 C CA . ALA A 1 205 ? -21.797 20 -10.328 1 81.94 205 ALA A CA 1
ATOM 1533 C C . ALA A 1 205 ? -20.375 20.562 -10.312 1 81.94 205 ALA A C 1
ATOM 1535 O O . ALA A 1 205 ? -19.766 20.766 -11.367 1 81.94 205 ALA A O 1
ATOM 1536 N N . LYS A 1 206 ? -19.828 20.734 -9.141 1 81.25 206 LYS A N 1
ATOM 1537 C CA . LYS A 1 206 ? -18.484 21.312 -9.016 1 81.25 206 LYS A CA 1
ATOM 1538 C C . LYS A 1 206 ? -17.422 20.344 -9.531 1 81.25 206 LYS A C 1
ATOM 1540 O O . LYS A 1 206 ? -16.344 20.766 -9.93 1 81.25 206 LYS A O 1
ATOM 1545 N N . LEU A 1 207 ? -17.812 19.094 -9.539 1 86.31 207 LEU A N 1
ATOM 1546 C CA . LEU A 1 207 ? -16.844 18.062 -9.906 1 86.31 207 LEU A CA 1
ATOM 1547 C C . LEU A 1 207 ? -16.859 17.812 -11.406 1 86.31 207 LEU A C 1
ATOM 1549 O O . LEU A 1 207 ? -15.922 17.219 -11.953 1 86.31 207 LEU A O 1
ATOM 1553 N N . GLN A 1 208 ? -17.922 18.234 -12.078 1 80.75 208 GLN A N 1
ATOM 1554 C CA . GLN A 1 208 ? -18.047 18 -13.508 1 80.75 208 GLN A CA 1
ATOM 1555 C C . GLN A 1 208 ? -16.891 18.625 -14.281 1 80.75 208 GLN A C 1
ATOM 1557 O O . GLN A 1 208 ? -16.484 18.109 -15.312 1 80.75 208 GLN A O 1
ATOM 1562 N N . ASN A 1 209 ? -16.344 19.703 -13.719 1 81.06 209 ASN A N 1
ATOM 1563 C CA . ASN A 1 209 ? -15.266 20.391 -14.414 1 81.06 209 ASN A CA 1
ATOM 1564 C C . ASN A 1 209 ? -13.914 20.078 -13.789 1 81.06 209 ASN A C 1
ATOM 1566 O O . ASN A 1 209 ? -12.898 20.672 -14.164 1 81.06 209 ASN A O 1
ATOM 1570 N N . HIS A 1 210 ? -13.961 19.188 -12.82 1 87.19 210 HIS A N 1
ATOM 1571 C CA . HIS A 1 210 ? -12.688 18.828 -12.203 1 87.19 210 HIS A CA 1
ATOM 1572 C C . HIS A 1 210 ? -11.836 17.984 -13.156 1 87.19 210 HIS A C 1
ATOM 1574 O O . HIS A 1 210 ? -12.336 17.047 -13.773 1 87.19 210 HIS A O 1
ATOM 1580 N N . PRO A 1 211 ? -10.586 18.234 -13.305 1 85.62 211 PRO A N 1
ATOM 1581 C CA . PRO A 1 211 ? -9.727 17.516 -14.25 1 85.62 211 PRO A CA 1
ATOM 1582 C C . PRO A 1 211 ? -9.695 16.016 -13.992 1 85.62 211 PRO A C 1
ATOM 1584 O O . PRO A 1 211 ? -9.586 15.227 -14.938 1 85.62 211 PRO A O 1
ATOM 1587 N N . TYR A 1 212 ? -9.828 15.617 -12.812 1 86.75 212 TYR A N 1
ATOM 1588 C CA . TYR A 1 212 ? -9.734 14.203 -12.461 1 86.75 212 TYR A CA 1
ATOM 1589 C C . TYR A 1 212 ? -10.922 13.43 -13.023 1 86.75 212 TYR A C 1
ATOM 1591 O O . TYR A 1 212 ? -10.812 12.234 -13.305 1 86.75 212 TYR A O 1
ATOM 1599 N N . TYR A 1 213 ? -11.992 14.062 -13.195 1 80.06 213 TYR A N 1
ATOM 1600 C CA . TYR A 1 213 ? -13.203 13.391 -13.656 1 80.06 213 TYR A CA 1
ATOM 1601 C C . TYR A 1 213 ? -13 12.781 -15.031 1 80.06 213 TYR A C 1
ATOM 1603 O O . TYR A 1 213 ? -13.398 11.641 -15.273 1 80.06 213 TYR A O 1
ATOM 1611 N N . HIS A 1 214 ? -12.383 13.453 -15.914 1 79.88 214 HIS A N 1
ATOM 1612 C CA . HIS A 1 214 ? -12.219 12.992 -17.281 1 79.88 214 HIS A CA 1
ATOM 1613 C C . HIS A 1 214 ? -10.984 12.102 -17.422 1 79.88 214 HIS A C 1
ATOM 1615 O O . HIS A 1 214 ? -10.961 11.195 -18.266 1 79.88 214 HIS A O 1
ATOM 1621 N N . LEU A 1 215 ? -10.109 12.266 -16.453 1 83.5 215 LEU A N 1
ATOM 1622 C CA . LEU A 1 215 ? -8.82 11.602 -16.625 1 83.5 215 LEU A CA 1
ATOM 1623 C C . LEU A 1 215 ? -8.844 10.211 -16.016 1 83.5 215 LEU A C 1
ATOM 1625 O O . LEU A 1 215 ? -8.133 9.312 -16.469 1 83.5 215 LEU A O 1
ATOM 1629 N N . TYR A 1 216 ? -9.68 9.969 -14.922 1 85.81 216 TYR A N 1
ATOM 1630 C CA . TYR A 1 216 ? -9.57 8.734 -14.148 1 85.81 216 TYR A CA 1
ATOM 1631 C C . TYR A 1 216 ? -10.914 8.008 -14.094 1 85.81 216 TYR A C 1
ATOM 1633 O O . TYR A 1 216 ? -11.133 7.16 -13.227 1 85.81 216 TYR A O 1
ATOM 1641 N N . ASP A 1 217 ? -11.719 8.008 -14.992 1 83.56 217 ASP A N 1
ATOM 1642 C CA . ASP A 1 217 ? -12.992 7.305 -15.117 1 83.56 217 ASP A CA 1
ATOM 1643 C C . ASP A 1 217 ? -13.727 7.27 -13.781 1 83.56 217 ASP A C 1
ATOM 1645 O O . ASP A 1 217 ? -14 6.195 -13.242 1 83.56 217 ASP A O 1
ATOM 1649 N N . LEU A 1 218 ? -14.109 8.359 -13.227 1 92.69 218 LEU A N 1
ATOM 1650 C CA . LEU A 1 218 ? -14.82 8.516 -11.961 1 92.69 218 LEU A CA 1
ATOM 1651 C C . LEU A 1 218 ? -16.312 8.656 -12.188 1 92.69 218 LEU A C 1
ATOM 1653 O O . LEU A 1 218 ? -16.75 9.289 -13.156 1 92.69 218 LEU A O 1
ATOM 1657 N N . GLU A 1 219 ? -17.062 8.031 -11.43 1 94.06 219 GLU A N 1
ATOM 1658 C CA . GLU A 1 219 ? -18.5 8.25 -11.383 1 94.06 219 GLU A CA 1
ATOM 1659 C C . GLU A 1 219 ? -18.875 9.148 -10.203 1 94.06 219 GLU A C 1
ATOM 1661 O O . GLU A 1 219 ? -18.391 8.961 -9.094 1 94.06 219 GLU A O 1
ATOM 1666 N N . VAL A 1 220 ? -19.719 10.141 -10.5 1 94.44 220 VAL A N 1
ATOM 1667 C CA . VAL A 1 220 ? -20.156 11.055 -9.453 1 94.44 220 VAL A CA 1
ATOM 1668 C C . VAL A 1 220 ? -21.672 10.969 -9.281 1 94.44 220 VAL A C 1
ATOM 1670 O O . VAL A 1 220 ? -22.422 11.086 -10.258 1 94.44 220 VAL A O 1
ATOM 1673 N N . LEU A 1 221 ? -22.094 10.727 -8.078 1 94.94 221 LEU A N 1
ATOM 1674 C CA . LEU A 1 221 ? -23.516 10.656 -7.734 1 94.94 221 LEU A CA 1
ATOM 1675 C C . LEU A 1 221 ? -23.859 11.648 -6.629 1 94.94 221 LEU A C 1
ATOM 1677 O O . LEU A 1 221 ? -23 11.984 -5.805 1 94.94 221 LEU A O 1
ATOM 1681 N N . SER A 1 222 ? -25.109 12.062 -6.645 1 95.12 222 SER A N 1
ATOM 1682 C CA . SER A 1 222 ? -25.578 12.906 -5.555 1 95.12 222 SER A CA 1
ATOM 1683 C C . SER A 1 222 ? -25.797 12.102 -4.281 1 95.12 222 SER A C 1
ATOM 1685 O O . SER A 1 222 ? -25.922 10.875 -4.332 1 95.12 222 SER A O 1
ATOM 1687 N N . VAL A 1 223 ? -25.812 12.82 -3.188 1 95.56 223 VAL A N 1
ATOM 1688 C CA . VAL A 1 223 ? -26 12.148 -1.901 1 95.56 223 VAL A CA 1
ATOM 1689 C C . VAL A 1 223 ? -27.484 12.016 -1.588 1 95.56 223 VAL A C 1
ATOM 1691 O O . VAL A 1 223 ? -28.125 13 -1.209 1 95.56 223 VAL A O 1
ATOM 1694 N N . ASN A 1 224 ? -28.031 10.945 -1.755 1 96.38 224 ASN A N 1
ATOM 1695 C CA . ASN A 1 224 ? -29.375 10.547 -1.35 1 96.38 224 ASN A CA 1
ATOM 1696 C C . ASN A 1 224 ? -29.469 9.039 -1.108 1 96.38 224 ASN A C 1
ATOM 1698 O O . ASN A 1 224 ? -28.531 8.297 -1.435 1 96.38 224 ASN A O 1
ATOM 1702 N N . GLU A 1 225 ? -30.484 8.633 -0.518 1 97.06 225 GLU A N 1
ATOM 1703 C CA . GLU A 1 225 ? -30.625 7.258 -0.052 1 97.06 225 GLU A CA 1
ATOM 1704 C C . GLU A 1 225 ? -30.422 6.266 -1.196 1 97.06 225 GLU A C 1
ATOM 1706 O O . GLU A 1 225 ? -29.672 5.301 -1.069 1 97.06 225 GLU A O 1
ATOM 1711 N N . ALA A 1 226 ? -31.031 6.441 -2.277 1 97.56 226 ALA A N 1
ATOM 1712 C CA . ALA A 1 226 ? -30.984 5.531 -3.42 1 97.56 226 ALA A CA 1
ATOM 1713 C C . ALA A 1 226 ? -29.562 5.422 -3.969 1 97.56 226 ALA A C 1
ATOM 1715 O O . ALA A 1 226 ? -29.078 4.32 -4.254 1 97.56 226 ALA A O 1
ATOM 1716 N N . ASN A 1 227 ? -28.906 6.523 -4.125 1 97.69 227 ASN A N 1
ATOM 1717 C CA . ASN A 1 227 ? -27.547 6.559 -4.664 1 97.69 227 ASN A CA 1
ATOM 1718 C C . ASN A 1 227 ? -26.547 5.922 -3.705 1 97.69 227 ASN A C 1
ATOM 1720 O O . ASN A 1 227 ? -25.594 5.281 -4.137 1 97.69 227 ASN A O 1
ATOM 1724 N N . ILE A 1 228 ? -26.719 6.137 -2.438 1 98.44 228 ILE A N 1
ATOM 1725 C CA . ILE A 1 228 ? -25.859 5.539 -1.426 1 98.44 228 ILE A CA 1
ATOM 1726 C C . ILE A 1 228 ? -25.938 4.016 -1.511 1 98.44 228 ILE A C 1
ATOM 1728 O O . ILE A 1 228 ? -24.906 3.338 -1.56 1 98.44 228 ILE A O 1
ATOM 1732 N N . ILE A 1 229 ? -27.141 3.514 -1.596 1 98.31 229 ILE A N 1
ATOM 1733 C CA . ILE A 1 229 ? -27.359 2.072 -1.667 1 98.31 229 ILE A CA 1
ATOM 1734 C C . ILE A 1 229 ? -26.75 1.522 -2.953 1 98.31 229 ILE A C 1
ATOM 1736 O O . ILE A 1 229 ? -26.031 0.519 -2.928 1 98.31 229 ILE A O 1
ATOM 1740 N N . GLN A 1 230 ? -26.953 2.178 -4.008 1 97.88 230 GLN A N 1
ATOM 1741 C CA . GLN A 1 230 ? -26.422 1.756 -5.297 1 97.88 230 GLN A CA 1
ATOM 1742 C C . GLN A 1 230 ? -24.891 1.734 -5.277 1 97.88 230 GLN A C 1
ATOM 1744 O O . GLN A 1 230 ? -24.266 0.775 -5.742 1 97.88 230 GLN A O 1
ATOM 1749 N N . ALA A 1 231 ? -24.297 2.746 -4.809 1 98.19 231 ALA A N 1
ATOM 1750 C CA . ALA A 1 231 ? -22.828 2.873 -4.773 1 98.19 231 ALA A CA 1
ATOM 1751 C C . ALA A 1 231 ? -22.219 1.803 -3.883 1 98.19 231 ALA A C 1
ATOM 1753 O O . ALA A 1 231 ? -21.203 1.186 -4.25 1 98.19 231 ALA A O 1
ATOM 1754 N N . LEU A 1 232 ? -22.812 1.546 -2.734 1 98.62 232 LEU A N 1
ATOM 1755 C CA . LEU A 1 232 ? -22.234 0.65 -1.742 1 98.62 232 LEU A CA 1
ATOM 1756 C C . LEU A 1 232 ? -22.453 -0.808 -2.121 1 98.62 232 LEU A C 1
ATOM 1758 O O . LEU A 1 232 ? -21.766 -1.699 -1.637 1 98.62 232 LEU A O 1
ATOM 1762 N N . ASN A 1 233 ? -23.438 -1.032 -2.986 1 98.38 233 ASN A N 1
ATOM 1763 C CA . ASN A 1 233 ? -23.766 -2.408 -3.35 1 98.38 233 ASN A CA 1
ATOM 1764 C C . ASN A 1 233 ? -22.578 -3.111 -4.004 1 98.38 233 ASN A C 1
ATOM 1766 O O . ASN A 1 233 ? -22.188 -2.764 -5.117 1 98.38 233 ASN A O 1
ATOM 1770 N N . GLY A 1 234 ? -21.984 -4.043 -3.299 1 96.69 234 GLY A N 1
ATOM 1771 C CA . GLY A 1 234 ? -20.891 -4.84 -3.828 1 96.69 234 GLY A CA 1
ATOM 1772 C C . GLY A 1 234 ? -19.547 -4.18 -3.65 1 96.69 234 GLY A C 1
ATOM 1773 O O . GLY A 1 234 ? -18.516 -4.723 -4.082 1 96.69 234 GLY A O 1
ATOM 1774 N N . ALA A 1 235 ? -19.531 -2.99 -3.027 1 98 235 ALA A N 1
ATOM 1775 C CA . ALA A 1 235 ? -18.266 -2.285 -2.83 1 98 235 ALA A CA 1
ATOM 1776 C C . ALA A 1 235 ? -17.375 -3.021 -1.831 1 98 235 ALA A C 1
ATOM 1778 O O . ALA A 1 235 ? -17.875 -3.57 -0.842 1 98 235 ALA A O 1
ATOM 1779 N N . VAL A 1 236 ? -16.078 -3.002 -2.07 1 96.81 236 VAL A N 1
ATOM 1780 C CA . VAL A 1 236 ? -15.141 -3.648 -1.166 1 96.81 236 VAL A CA 1
ATOM 1781 C C . VAL A 1 236 ? -14.422 -2.592 -0.324 1 96.81 236 VAL A C 1
ATOM 1783 O O . VAL A 1 236 ? -13.734 -2.924 0.642 1 96.81 236 VAL A O 1
ATOM 1786 N N . GLY A 1 237 ? -14.602 -1.357 -0.656 1 98.06 237 GLY A N 1
ATOM 1787 C CA . GLY A 1 237 ? -13.945 -0.276 0.066 1 98.06 237 GLY A CA 1
ATOM 1788 C C . GLY A 1 237 ? -14.789 0.985 0.135 1 98.06 237 GLY A C 1
ATOM 1789 O O . GLY A 1 237 ? -15.57 1.265 -0.773 1 98.06 237 GLY A O 1
ATOM 1790 N N . LEU A 1 238 ? -14.648 1.725 1.2 1 98.81 238 LEU A N 1
ATOM 1791 C CA . LEU A 1 238 ? -15.344 2.979 1.474 1 98.81 238 LEU A CA 1
ATOM 1792 C C . LEU A 1 238 ? -14.406 3.986 2.127 1 98.81 238 LEU A C 1
ATOM 1794 O O . LEU A 1 238 ? -13.781 3.688 3.146 1 98.81 238 LEU A O 1
ATOM 1798 N N . VAL A 1 239 ? -14.266 5.141 1.472 1 98.69 239 VAL A N 1
ATOM 1799 C CA . VAL A 1 239 ? -13.438 6.211 2.014 1 98.69 239 VAL A CA 1
ATOM 1800 C C . VAL A 1 239 ? -14.32 7.402 2.395 1 98.69 239 VAL A C 1
ATOM 1802 O O . VAL A 1 239 ? -15.039 7.945 1.553 1 98.69 239 VAL A O 1
ATOM 1805 N N . GLY A 1 240 ? -14.336 7.73 3.627 1 98.06 240 GLY A N 1
ATOM 1806 C CA . GLY A 1 240 ? -14.969 8.961 4.082 1 98.06 240 GLY A CA 1
ATOM 1807 C C . GLY A 1 240 ? -14.055 10.164 4.02 1 98.06 240 GLY A C 1
ATOM 1808 O O . GLY A 1 240 ? -12.992 10.18 4.652 1 98.06 240 GLY A O 1
ATOM 1809 N N . ALA A 1 241 ? -14.469 11.164 3.344 1 96.25 241 ALA A N 1
ATOM 1810 C CA . ALA A 1 241 ? -13.617 12.328 3.105 1 96.25 241 ALA A CA 1
ATOM 1811 C C . ALA A 1 241 ? -14.422 13.625 3.225 1 96.25 241 ALA A C 1
ATOM 1813 O O . ALA A 1 241 ? -14.133 14.609 2.535 1 96.25 241 ALA A O 1
ATOM 1814 N N . VAL A 1 242 ? -15.406 13.641 4.047 1 92.25 242 VAL A N 1
ATOM 1815 C CA . VAL A 1 242 ? -16.234 14.828 4.242 1 92.25 242 VAL A CA 1
ATOM 1816 C C . VAL A 1 242 ? -15.578 15.75 5.266 1 92.25 242 VAL A C 1
ATOM 1818 O O . VAL A 1 242 ? -15.195 15.312 6.355 1 92.25 242 VAL A O 1
ATOM 1821 N N . LEU A 1 243 ? -15.312 16.953 4.836 1 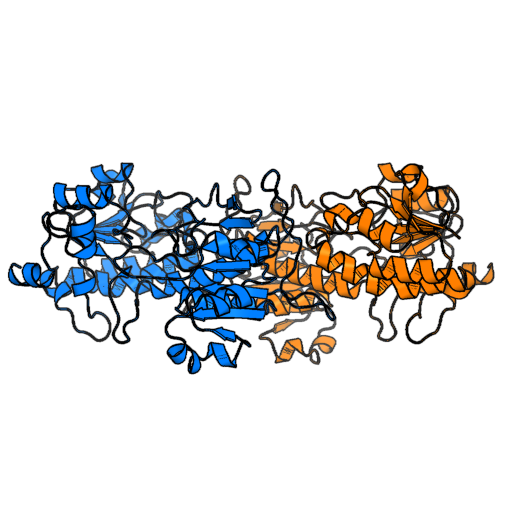78.94 243 LEU A N 1
ATOM 1822 C CA . LEU A 1 243 ? -14.75 17.953 5.738 1 78.94 243 LEU A CA 1
ATOM 1823 C C . LEU A 1 243 ? -15.719 19.109 5.938 1 78.94 243 LEU A C 1
ATOM 1825 O O . LEU A 1 243 ? -16.172 19.719 4.969 1 78.94 243 LEU A O 1
ATOM 1829 N N . VAL A 1 244 ? -16.156 19.359 7.094 1 75.38 244 VAL A N 1
ATOM 1830 C CA . VAL A 1 244 ? -16.844 20.578 7.48 1 75.38 244 VAL A CA 1
ATOM 1831 C C . VAL A 1 244 ? -16.047 21.297 8.578 1 75.38 244 VAL A C 1
ATOM 1833 O O . VAL A 1 244 ? -15.867 20.75 9.672 1 75.38 244 VAL A O 1
ATOM 1836 N N . THR A 1 245 ? -15.562 22.531 8.008 1 64.56 245 THR A N 1
ATOM 1837 C CA . THR A 1 245 ? -14.703 23.281 8.914 1 64.56 245 THR A CA 1
ATOM 1838 C C . THR A 1 245 ? -15.523 23.938 10.016 1 64.56 245 THR A C 1
ATOM 1840 O O . THR A 1 245 ? -16.672 24.344 9.789 1 64.56 245 THR A O 1
ATOM 1843 N N . ALA A 1 246 ? -15.328 23.625 11.32 1 63.47 2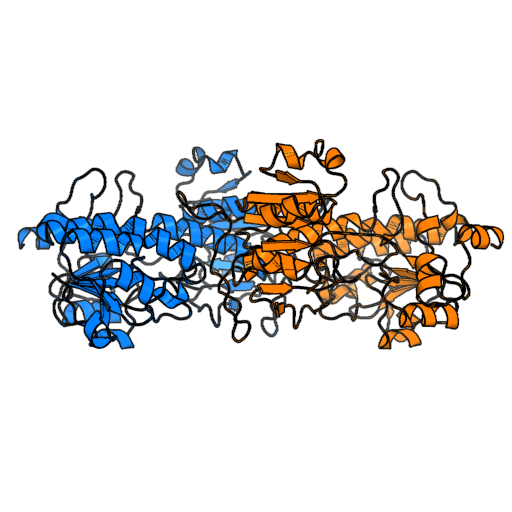46 ALA A N 1
ATOM 1844 C CA . ALA A 1 246 ? -15.812 24.359 12.484 1 63.47 246 ALA A CA 1
ATOM 1845 C C . ALA A 1 246 ? -17.062 23.703 13.07 1 63.47 246 ALA A C 1
ATOM 1847 O O . ALA A 1 246 ? -17.75 24.297 13.898 1 63.47 246 ALA A O 1
ATOM 1848 N N . SER A 1 247 ? -17.438 22.609 12.367 1 69.12 247 SER A N 1
ATOM 1849 C CA . SER A 1 247 ? -18.547 21.844 12.938 1 69.12 247 SER A CA 1
ATOM 1850 C C . SER A 1 247 ? -18.281 20.344 12.867 1 69.12 247 SER A C 1
ATOM 1852 O O . SER A 1 247 ? -17.297 19.906 12.273 1 69.12 247 SER A O 1
ATOM 1854 N N . GLN A 1 248 ? -19.125 19.672 13.617 1 76.12 248 GLN A N 1
ATOM 1855 C CA . GLN A 1 248 ? -19.031 18.219 13.547 1 76.12 248 GLN A CA 1
ATOM 1856 C C . GLN A 1 248 ? -19.359 17.703 12.148 1 76.12 248 GLN A C 1
ATOM 1858 O O . GLN A 1 248 ? -20.266 18.219 11.492 1 76.12 248 GLN A O 1
ATOM 1863 N N . THR A 1 249 ? -18.578 16.672 11.781 1 83.62 249 THR A N 1
ATOM 1864 C CA . THR A 1 249 ? -18.812 16.078 10.469 1 83.62 249 THR A CA 1
ATOM 1865 C C . THR A 1 249 ? -20.156 15.367 10.43 1 83.62 249 THR A C 1
ATOM 1867 O O . THR A 1 249 ? -20.484 14.586 11.32 1 83.62 249 THR A O 1
ATOM 1870 N N . PRO A 1 250 ? -20.984 15.695 9.492 1 88.62 250 PRO A N 1
ATOM 1871 C CA . PRO A 1 250 ? -22.266 15 9.359 1 88.62 250 PRO A CA 1
ATOM 1872 C C . PRO A 1 250 ? -22.094 13.523 9 1 88.62 250 PRO A C 1
ATOM 1874 O 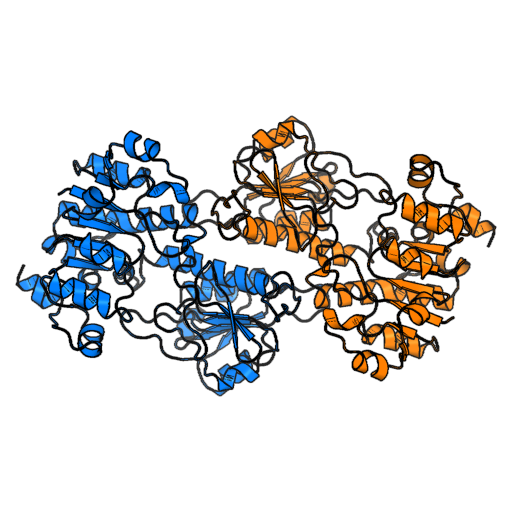O . PRO A 1 250 ? -21.188 13.164 8.25 1 88.62 250 PRO A O 1
ATOM 1877 N N . LYS A 1 251 ? -23 12.734 9.547 1 94.31 251 LYS A N 1
ATOM 1878 C CA . LYS A 1 251 ? -23.016 11.32 9.18 1 94.31 251 LYS A CA 1
ATOM 1879 C C . LYS A 1 251 ? -23.719 11.109 7.84 1 94.31 251 LYS A C 1
ATOM 1881 O O . LYS A 1 251 ? -24.938 11.25 7.742 1 94.31 251 LYS A O 1
ATOM 1886 N N . VAL A 1 252 ? -22.969 10.766 6.836 1 96.12 252 VAL A N 1
ATOM 1887 C CA . VAL A 1 252 ? -23.516 10.578 5.496 1 96.12 252 VAL A CA 1
ATOM 1888 C C . VAL A 1 252 ? -23.875 9.109 5.281 1 96.12 252 VAL A C 1
ATOM 1890 O O . VAL A 1 252 ? -24.938 8.797 4.762 1 96.12 252 VAL A O 1
ATOM 1893 N N . ILE A 1 253 ? -23 8.211 5.672 1 98.31 253 ILE A N 1
ATOM 1894 C CA . ILE A 1 253 ? -23.234 6.77 5.602 1 98.31 253 ILE A CA 1
ATOM 1895 C C . ILE A 1 253 ? -23.703 6.254 6.957 1 98.31 253 ILE A C 1
ATOM 1897 O O . ILE A 1 253 ? -23 6.375 7.957 1 98.31 253 ILE A O 1
ATOM 1901 N N . LEU A 1 254 ? -24.844 5.773 6.996 1 98.19 254 LEU A N 1
ATOM 1902 C CA . LEU A 1 254 ? -25.406 5.211 8.227 1 98.19 254 LEU A CA 1
ATOM 1903 C C . LEU A 1 254 ? -25.047 3.738 8.367 1 98.19 254 LEU A C 1
ATOM 1905 O O . LEU A 1 254 ? -24.656 3.094 7.383 1 98.19 254 LEU A O 1
ATOM 1909 N N . ARG A 1 255 ? -25.156 3.238 9.586 1 97.88 255 ARG A N 1
ATOM 1910 C CA . ARG A 1 255 ? -24.844 1.845 9.883 1 97.88 255 ARG A CA 1
ATOM 1911 C C . ARG A 1 255 ? -25.625 0.902 8.969 1 97.88 255 ARG A C 1
ATOM 1913 O O . ARG A 1 255 ? -25.062 -0.075 8.461 1 97.88 255 ARG A O 1
ATOM 1920 N N . LYS A 1 256 ? -26.859 1.212 8.688 1 97.75 256 LYS A N 1
ATOM 1921 C CA . LYS A 1 256 ? -27.75 0.355 7.895 1 97.75 256 LYS A CA 1
ATOM 1922 C C . LYS A 1 256 ? -27.266 0.241 6.457 1 97.75 256 LYS A C 1
ATOM 1924 O O . LYS A 1 256 ? -27.625 -0.693 5.742 1 97.75 256 LYS A O 1
ATOM 1929 N N . HIS A 1 257 ? -26.5 1.192 5.984 1 98.44 257 HIS A N 1
ATOM 1930 C CA . HIS A 1 257 ? -26.031 1.2 4.602 1 98.44 257 HIS A CA 1
ATOM 1931 C C . HIS A 1 257 ? -24.891 0.214 4.402 1 98.44 257 HIS A C 1
ATOM 1933 O O . HIS A 1 257 ? -24.656 -0.27 3.291 1 98.44 257 HIS A O 1
ATOM 1939 N N . LEU A 1 258 ? -24.125 -0.142 5.418 1 98.5 258 LEU A N 1
ATOM 1940 C CA . LEU A 1 258 ? -22.875 -0.873 5.32 1 98.5 258 LEU A CA 1
ATOM 1941 C C . LEU A 1 258 ? -23.109 -2.332 4.953 1 98.5 258 LEU A C 1
ATOM 1943 O O . LEU A 1 258 ? -22.203 -3.021 4.488 1 98.5 258 LEU A O 1
ATOM 1947 N N . LYS A 1 259 ? -24.344 -2.812 5.191 1 97.75 259 LYS A N 1
ATOM 1948 C CA . LYS A 1 259 ? -24.688 -4.195 4.867 1 97.75 259 LYS A CA 1
ATOM 1949 C C . LYS A 1 259 ? -24.609 -4.445 3.365 1 97.75 259 LYS A C 1
ATOM 1951 O O . LYS A 1 259 ? -24.547 -5.594 2.926 1 97.75 259 LYS A O 1
ATOM 1956 N N . TYR A 1 260 ? -24.656 -3.373 2.541 1 98.12 260 TYR A N 1
ATOM 1957 C CA . TYR A 1 260 ? -24.625 -3.508 1.088 1 98.12 260 TYR A CA 1
ATOM 1958 C C . TYR A 1 260 ? -23.219 -3.746 0.582 1 98.12 260 TYR A C 1
ATOM 1960 O O . TYR A 1 260 ? -23.016 -4.16 -0.563 1 98.12 260 TYR A O 1
ATOM 1968 N N . MET A 1 261 ? -22.203 -3.475 1.418 1 98.06 261 MET A N 1
ATOM 1969 C CA . MET A 1 261 ? -20.812 -3.754 1.042 1 98.06 261 MET A CA 1
ATOM 1970 C C . MET A 1 261 ? -20.516 -5.246 1.144 1 98.06 261 MET A C 1
ATOM 1972 O O . MET A 1 261 ? -21.25 -5.988 1.803 1 98.06 261 MET A O 1
ATOM 1976 N N . GLN A 1 262 ? -19.531 -5.652 0.459 1 95.06 262 GLN A N 1
ATOM 1977 C CA . GLN A 1 262 ? -19.047 -7.02 0.641 1 95.06 262 GLN A CA 1
ATOM 1978 C C . GLN A 1 262 ? -18.406 -7.203 2.014 1 95.06 262 GLN A C 1
ATOM 1980 O O . GLN A 1 262 ? -17.688 -6.32 2.494 1 95.06 262 GLN A O 1
ATOM 1985 N N . LYS A 1 263 ? -18.609 -8.398 2.6 1 92.31 263 LYS A N 1
ATOM 1986 C CA . LYS A 1 263 ? -17.953 -8.719 3.863 1 92.31 263 LYS A CA 1
ATOM 1987 C C . LYS A 1 263 ? -16.438 -8.641 3.732 1 92.31 263 LYS A C 1
ATOM 1989 O O . LYS A 1 263 ? -15.891 -8.844 2.646 1 92.31 263 LYS A O 1
ATOM 1994 N N . GLN A 1 264 ? -15.727 -8.242 4.855 1 91.19 264 GLN A N 1
ATOM 1995 C CA . GLN A 1 264 ? -14.273 -8.117 4.945 1 91.19 264 GLN A CA 1
ATOM 1996 C C . GLN A 1 264 ? -13.781 -6.906 4.156 1 91.19 264 GLN A C 1
ATOM 1998 O O . GLN A 1 264 ? -12.578 -6.758 3.924 1 91.19 264 GLN A O 1
ATOM 2003 N N . GLY A 1 265 ? -14.789 -6.082 3.693 1 94.69 265 GLY A N 1
ATOM 2004 C CA . GLY A 1 265 ? -14.414 -4.824 3.07 1 94.69 265 GLY A CA 1
ATOM 2005 C C . GLY A 1 265 ? -13.719 -3.875 4.023 1 94.69 265 GLY A C 1
ATOM 2006 O O . GLY A 1 265 ? -13.594 -4.164 5.215 1 94.69 265 GLY A O 1
ATOM 2007 N N . VAL A 1 266 ? -13.25 -2.77 3.469 1 96.31 266 VAL A N 1
ATOM 2008 C CA . VAL A 1 266 ? -12.438 -1.821 4.23 1 96.31 266 VAL A CA 1
ATOM 2009 C C . VAL A 1 266 ? -13.125 -0.458 4.25 1 96.31 266 VAL A C 1
ATOM 2011 O O . VAL A 1 266 ? -13.578 0.032 3.215 1 96.31 266 VAL A O 1
ATOM 2014 N N . VAL A 1 267 ? -13.258 0.114 5.438 1 97.94 267 VAL A N 1
ATOM 2015 C CA . VAL A 1 267 ? -13.82 1.443 5.648 1 97.94 267 VAL A CA 1
ATOM 2016 C C . VAL A 1 267 ? -12.766 2.365 6.25 1 97.94 267 VAL A C 1
ATOM 2018 O O . VAL A 1 267 ? -12.242 2.094 7.332 1 97.94 267 VAL A O 1
ATOM 2021 N N . ILE A 1 268 ? -12.43 3.404 5.531 1 97.88 268 ILE A N 1
ATOM 2022 C CA . ILE A 1 268 ? -11.484 4.402 6.027 1 97.88 268 ILE A CA 1
ATOM 2023 C C . ILE A 1 268 ? -12.164 5.766 6.102 1 97.88 268 ILE A C 1
ATOM 2025 O O . ILE A 1 268 ? -12.727 6.242 5.109 1 97.88 268 ILE A O 1
ATOM 2029 N N . ASP A 1 269 ? -12.156 6.336 7.211 1 97.81 269 ASP A N 1
ATOM 2030 C CA . ASP A 1 269 ? -12.727 7.668 7.355 1 97.81 269 ASP A CA 1
ATOM 2031 C C . ASP A 1 269 ? -11.664 8.688 7.754 1 97.81 269 ASP A C 1
ATOM 2033 O O . ASP A 1 269 ? -11.281 8.766 8.93 1 97.81 269 ASP A O 1
ATOM 2037 N N . VAL A 1 270 ? -11.281 9.516 6.805 1 95 270 VAL A N 1
ATOM 2038 C CA . VAL A 1 270 ? -10.211 10.492 6.988 1 95 270 VAL A CA 1
ATOM 2039 C C . VAL A 1 270 ? -10.688 11.633 7.883 1 95 270 VAL A C 1
ATOM 2041 O O . VAL A 1 270 ? -9.883 12.289 8.539 1 95 270 VAL A O 1
ATOM 2044 N N . ALA A 1 271 ? -12 11.797 8.023 1 88.88 271 ALA A N 1
ATOM 2045 C CA . ALA A 1 271 ? -12.586 12.875 8.812 1 88.88 271 ALA A CA 1
ATOM 2046 C C . ALA A 1 271 ? -12.859 12.406 10.242 1 88.88 271 ALA A C 1
ATOM 2048 O O . ALA A 1 271 ? -13.617 13.047 10.977 1 88.88 271 ALA A O 1
ATOM 2049 N N . CYS A 1 272 ? -12.25 11.383 10.672 1 87.88 272 CYS A N 1
ATOM 2050 C CA . CYS A 1 272 ? -12.555 10.758 11.953 1 87.88 272 CYS A CA 1
ATOM 2051 C C . CYS A 1 272 ? -12.234 11.703 13.109 1 87.88 272 CYS A C 1
ATOM 2053 O O . CYS A 1 272 ? -12.805 11.578 14.188 1 87.88 272 CYS A O 1
ATOM 2055 N N . ASP A 1 273 ? -11.344 12.633 12.859 1 80.5 273 ASP A N 1
ATOM 2056 C CA . ASP A 1 273 ? -10.953 13.594 13.891 1 80.5 273 ASP A CA 1
ATOM 2057 C C . ASP A 1 273 ? -12.133 14.469 14.312 1 80.5 273 ASP A C 1
ATOM 2059 O O . ASP A 1 273 ? -12.18 14.961 15.438 1 80.5 273 ASP A O 1
ATOM 2063 N N . LEU A 1 274 ? -13.008 14.648 13.414 1 78.56 274 LEU A N 1
ATOM 2064 C CA . LEU A 1 274 ? -14.18 15.469 13.688 1 78.56 274 LEU A CA 1
ATOM 2065 C C . LEU A 1 274 ? -15.43 14.602 13.805 1 78.56 274 LEU A C 1
ATOM 2067 O O . LEU A 1 274 ? -16.531 15.039 13.461 1 78.56 274 LEU A O 1
ATOM 2071 N N . GLY A 1 275 ? -15.219 13.297 14.078 1 81.75 275 GLY A N 1
ATOM 2072 C CA . GLY A 1 275 ? -16.328 12.391 14.305 1 81.75 275 GLY A CA 1
ATOM 2073 C C . GLY A 1 275 ? -16.562 11.43 13.156 1 81.75 275 GLY A C 1
ATOM 2074 O O . GLY A 1 275 ? -17.188 10.383 13.328 1 81.75 275 GLY A O 1
ATOM 2075 N N . GLY A 1 276 ? -16.125 11.852 11.945 1 90.25 276 GLY A N 1
ATOM 2076 C CA . GLY A 1 276 ? -16.234 10.977 10.789 1 90.25 276 GLY A CA 1
ATOM 2077 C C . GLY A 1 276 ? -17.594 11.086 10.102 1 90.25 276 GLY A C 1
ATOM 2078 O O . GLY A 1 276 ? -18.578 11.484 10.719 1 90.25 276 GLY A O 1
ATOM 2079 N N . CYS A 1 277 ? -17.688 10.734 8.867 1 95.31 277 CYS A N 1
ATOM 2080 C CA . CYS A 1 277 ? -18.938 10.812 8.109 1 95.31 277 CYS A CA 1
ATOM 2081 C C . CYS A 1 277 ? -19.578 9.438 7.988 1 95.31 277 CYS A C 1
ATOM 2083 O O . CYS A 1 277 ? -20.641 9.297 7.375 1 95.31 277 CYS A O 1
ATOM 2085 N N . ILE A 1 278 ? -18.984 8.438 8.484 1 97.44 278 ILE A N 1
ATOM 2086 C CA . ILE A 1 278 ? -19.516 7.082 8.555 1 97.44 278 ILE A CA 1
ATOM 2087 C C . ILE A 1 278 ? -19.922 6.762 9.992 1 97.44 278 ILE A C 1
ATOM 2089 O O . ILE A 1 278 ? -19.109 6.871 10.906 1 97.44 278 ILE A O 1
ATOM 2093 N N . GLU A 1 279 ? -21.047 6.363 10.227 1 97.19 279 GLU A N 1
ATOM 2094 C CA . GLU A 1 279 ? -21.672 6.262 11.539 1 97.19 279 GLU A CA 1
ATOM 2095 C C . GLU A 1 279 ? -20.891 5.312 12.453 1 97.19 279 GLU A C 1
ATOM 2097 O O . GLU A 1 279 ? -20.828 5.52 13.664 1 97.19 279 GLU A O 1
ATOM 2102 N N . THR A 1 280 ? -20.266 4.301 11.898 1 96.94 280 THR A N 1
ATOM 2103 C CA . THR A 1 280 ? -19.641 3.256 12.703 1 96.94 280 THR A CA 1
ATOM 2104 C C . THR A 1 280 ? -18.172 3.59 12.969 1 96.94 280 THR A C 1
ATOM 2106 O O . THR A 1 280 ? -17.469 2.824 13.625 1 96.94 280 THR A O 1
ATOM 2109 N N . ILE A 1 281 ? -17.719 4.781 12.531 1 95.75 281 ILE A N 1
ATOM 2110 C CA . ILE A 1 281 ? -16.297 5.098 12.656 1 95.75 281 ILE A CA 1
ATOM 2111 C C . ILE A 1 281 ? -16.031 5.695 14.039 1 95.75 281 ILE A C 1
ATOM 2113 O O . ILE A 1 281 ? -16.828 6.484 14.547 1 95.75 281 ILE A O 1
ATOM 2117 N N . HIS A 1 282 ? -15.008 5.32 14.633 1 93.69 282 HIS A N 1
ATOM 2118 C CA . HIS A 1 282 ? -14.43 6.039 15.766 1 93.69 282 HIS A CA 1
ATOM 2119 C C . HIS A 1 282 ? -12.922 6.18 15.609 1 93.69 282 HIS A C 1
ATOM 2121 O O . HIS A 1 282 ? -12.305 5.465 14.82 1 93.69 282 HIS A O 1
ATOM 2127 N N . GLN A 1 283 ? -12.398 7.035 16.312 1 92.25 283 GLN A N 1
ATOM 2128 C CA . GLN A 1 283 ? -10.977 7.336 16.203 1 92.25 283 GLN A CA 1
ATOM 2129 C C . GLN A 1 283 ? -10.125 6.168 16.703 1 92.25 283 GLN A C 1
ATOM 2131 O O . GLN A 1 283 ? -10.453 5.539 17.703 1 92.25 283 GLN A O 1
ATOM 2136 N N . THR A 1 284 ? -9.141 5.82 15.984 1 93.12 284 THR A N 1
ATOM 2137 C CA . THR A 1 284 ? -8.102 4.867 16.359 1 93.12 284 THR A CA 1
ATOM 2138 C C . THR A 1 284 ? -6.73 5.543 16.375 1 93.12 284 THR A C 1
ATOM 2140 O O . THR A 1 284 ? -6.633 6.754 16.578 1 93.12 284 THR A O 1
ATOM 2143 N N . SER A 1 285 ? -5.648 4.781 16.359 1 91.5 285 SER A N 1
ATOM 2144 C CA . SER A 1 285 ? -4.289 5.312 16.359 1 91.5 285 SER A CA 1
ATOM 2145 C C . SER A 1 285 ? -3.391 4.527 15.414 1 91.5 285 SER A C 1
ATOM 2147 O O . SER A 1 285 ? -3.768 3.455 14.938 1 91.5 285 SER A O 1
ATOM 2149 N N . HIS A 1 286 ? -2.312 5.031 15.07 1 88.75 286 HIS A N 1
ATOM 2150 C CA . HIS A 1 286 ? -1.377 4.332 14.203 1 88.75 286 HIS A CA 1
ATOM 2151 C C . HIS A 1 286 ? -0.926 3.014 14.82 1 88.75 286 HIS A C 1
ATOM 2153 O O . HIS A 1 286 ? -0.716 2.027 14.109 1 88.75 286 HIS A O 1
ATOM 2159 N N . SER A 1 287 ? -0.78 2.961 16.141 1 87.56 287 SER A N 1
ATOM 2160 C CA . SER A 1 287 ? -0.329 1.748 16.828 1 87.56 287 SER A CA 1
ATOM 2161 C C . SER A 1 287 ? -1.445 0.713 16.906 1 87.56 287 SER A C 1
ATOM 2163 O O . SER A 1 287 ? -1.183 -0.479 17.078 1 87.56 287 SER A O 1
ATOM 2165 N N . ASN A 1 288 ? -2.688 1.137 16.859 1 89.88 288 ASN A N 1
ATOM 2166 C CA . ASN A 1 288 ? -3.895 0.317 16.812 1 89.88 288 ASN A CA 1
ATOM 2167 C C . ASN A 1 288 ? -4.914 0.873 15.828 1 89.88 288 ASN A C 1
ATOM 2169 O O . ASN A 1 288 ? -5.953 1.398 16.234 1 89.88 288 ASN A O 1
ATOM 2173 N N . PRO A 1 289 ? -4.582 0.687 14.594 1 91.12 289 PRO A N 1
ATOM 2174 C CA . PRO A 1 289 ? -5.207 1.527 13.57 1 91.12 289 PRO A CA 1
ATOM 2175 C C . PRO A 1 289 ? -6.594 1.037 13.164 1 91.12 289 PRO A C 1
ATOM 2177 O O . PRO A 1 289 ? -7.379 1.796 12.594 1 91.12 289 PRO A O 1
ATOM 2180 N N . VAL A 1 290 ? -6.93 -0.289 13.422 1 92.62 290 VAL A N 1
ATOM 2181 C CA . VAL A 1 290 ? -8.125 -0.824 12.781 1 92.62 290 VAL A CA 1
ATOM 2182 C C . VAL A 1 290 ? -8.969 -1.582 13.805 1 92.62 290 VAL A C 1
ATOM 2184 O O . VAL A 1 290 ? -8.469 -1.958 14.867 1 92.62 290 VAL A O 1
ATOM 2187 N N . TYR A 1 291 ? -10.195 -1.735 13.586 1 93 291 TYR A N 1
ATOM 2188 C CA . TYR A 1 291 ? -11.148 -2.566 14.312 1 93 291 TYR A CA 1
ATOM 2189 C C . TYR A 1 291 ? -12.219 -3.113 13.383 1 93 291 TYR A C 1
ATOM 2191 O O . TYR A 1 291 ? -12.383 -2.623 12.258 1 93 291 TYR A O 1
ATOM 2199 N N . VAL A 1 292 ? -12.914 -4.211 13.797 1 94.12 292 VAL A N 1
ATOM 2200 C CA . VAL A 1 292 ? -13.938 -4.852 12.977 1 94.12 292 VAL A CA 1
ATOM 2201 C C . VAL A 1 292 ? -15.32 -4.48 13.492 1 94.12 292 VAL A C 1
ATOM 2203 O O . VAL A 1 292 ? -15.586 -4.566 14.695 1 94.12 292 VAL A O 1
ATOM 2206 N N . GLU A 1 293 ? -16.109 -3.979 12.641 1 95.31 293 GLU A N 1
ATOM 2207 C CA . GLU A 1 293 ? -17.516 -3.66 12.914 1 95.31 293 GLU A CA 1
ATOM 2208 C C . GLU A 1 293 ? -18.375 -3.889 11.688 1 95.31 293 GLU A C 1
ATOM 2210 O O . GLU A 1 293 ? -18.016 -3.494 10.578 1 95.31 293 GLU A O 1
ATOM 2215 N N . GLU A 1 294 ? -19.516 -4.621 11.773 1 95.88 294 GLU A N 1
ATOM 2216 C CA . GLU A 1 294 ? -20.406 -4.965 10.672 1 95.88 294 GLU A CA 1
ATOM 2217 C C . GLU A 1 294 ? -19.688 -5.812 9.625 1 95.88 294 GLU A C 1
ATOM 2219 O O . GLU A 1 294 ? -19.891 -5.633 8.422 1 95.88 294 GLU A O 1
ATOM 2224 N N . ASP A 1 295 ? -18.688 -6.609 10.086 1 92.81 295 ASP A N 1
ATOM 2225 C CA . ASP A 1 295 ? -17.922 -7.516 9.242 1 92.81 295 ASP A CA 1
ATOM 2226 C C . ASP A 1 295 ? -17.031 -6.738 8.273 1 92.81 295 ASP A C 1
ATOM 2228 O O . ASP A 1 295 ? -16.703 -7.227 7.188 1 92.81 295 ASP A O 1
ATOM 2232 N N . LEU A 1 296 ? -16.797 -5.48 8.609 1 95.62 296 LEU A N 1
ATOM 2233 C CA . LEU A 1 296 ? -15.922 -4.617 7.836 1 95.62 296 LEU A CA 1
ATOM 2234 C C . LEU A 1 296 ? -14.742 -4.145 8.68 1 95.62 296 LEU A C 1
ATOM 2236 O O . LEU A 1 296 ? -14.867 -3.982 9.898 1 95.62 296 LEU A O 1
ATOM 2240 N N . LEU A 1 297 ? -13.625 -4.008 8.109 1 94.69 297 LEU A N 1
ATOM 2241 C CA . LEU A 1 297 ? -12.461 -3.438 8.773 1 94.69 297 LEU A CA 1
ATOM 2242 C C . LEU A 1 297 ? -12.508 -1.913 8.75 1 94.69 297 LEU A C 1
ATOM 2244 O O . LEU A 1 297 ? -12.547 -1.309 7.672 1 94.69 297 LEU A O 1
ATOM 2248 N N . HIS A 1 298 ? -12.539 -1.303 9.922 1 96.12 298 HIS A N 1
ATOM 2249 C CA . HIS A 1 298 ? -12.617 0.148 10.055 1 96.12 298 HIS A CA 1
ATOM 2250 C C . HIS A 1 298 ? -11.266 0.747 10.43 1 96.12 298 HIS A C 1
ATOM 2252 O O . HIS A 1 298 ? -10.555 0.199 11.273 1 96.12 298 HIS A O 1
ATOM 2258 N N . TYR A 1 299 ? -10.93 1.776 9.742 1 95.69 299 TYR A N 1
ATOM 2259 C CA . TYR A 1 299 ? -9.711 2.549 9.977 1 95.69 299 TYR A CA 1
ATOM 2260 C C . TYR A 1 299 ? -10.039 4.004 10.289 1 95.69 299 TYR A C 1
ATOM 2262 O O . TYR A 1 299 ? -10.648 4.699 9.469 1 95.69 299 TYR A O 1
ATOM 2270 N N . GLY A 1 300 ? -9.641 4.5 11.461 1 95.56 300 GLY A N 1
ATOM 2271 C CA . GLY A 1 300 ? -9.992 5.852 11.883 1 95.56 300 GLY A CA 1
ATOM 2272 C C . GLY A 1 300 ? -8.836 6.594 12.516 1 95.56 300 GLY A C 1
ATOM 2273 O O . GLY A 1 300 ? -8.969 7.137 13.617 1 95.56 300 GLY A O 1
ATOM 2274 N N . VAL A 1 301 ? -7.676 6.613 11.906 1 93.44 301 VAL A N 1
ATOM 2275 C CA . VAL A 1 301 ? -6.5 7.289 12.445 1 93.44 301 VAL A CA 1
ATOM 2276 C C . VAL A 1 301 ? -6.559 8.773 12.117 1 93.44 301 VAL A C 1
ATOM 2278 O O . VAL A 1 301 ? -6.684 9.156 10.953 1 93.44 301 VAL A O 1
ATOM 2281 N N . PRO A 1 302 ? -6.418 9.664 13.07 1 91.31 302 PRO A N 1
ATOM 2282 C CA . PRO A 1 302 ? -6.652 11.094 12.859 1 91.31 302 PRO A CA 1
ATOM 2283 C C . PRO A 1 302 ? -5.434 11.812 12.281 1 91.31 302 PRO A C 1
ATOM 2285 O O . PRO A 1 302 ? -5.547 12.945 11.805 1 91.31 302 PRO A O 1
ATOM 2288 N N . ASN A 1 303 ? -4.215 11.312 12.414 1 93 303 ASN A N 1
ATOM 2289 C CA . ASN A 1 303 ? -2.984 11.969 11.984 1 93 303 ASN A CA 1
ATOM 2290 C C . ASN A 1 303 ? -2.252 11.156 10.922 1 93 303 ASN A C 1
ATOM 2292 O O . ASN A 1 303 ? -1.036 10.969 11.008 1 93 303 ASN A O 1
ATOM 2296 N N . MET A 1 304 ? -3.016 10.734 9.922 1 93.62 304 MET A N 1
ATOM 2297 C CA . MET A 1 304 ? -2.498 9.883 8.852 1 93.62 304 MET A CA 1
ATOM 2298 C C . MET A 1 304 ? -1.212 10.461 8.273 1 93.62 304 MET A C 1
ATOM 2300 O O . MET A 1 304 ? -0.216 9.75 8.133 1 93.62 304 MET A O 1
ATOM 2304 N N . PRO A 1 305 ? -1.193 11.781 8.016 1 93.12 305 PRO A N 1
ATOM 2305 C CA . PRO A 1 305 ? 0.002 12.305 7.344 1 93.12 305 PRO A CA 1
ATOM 2306 C C . PRO A 1 305 ? 1.259 12.18 8.203 1 93.12 305 PRO A C 1
ATOM 2308 O O . PRO A 1 305 ? 2.373 12.328 7.695 1 93.12 305 PRO A O 1
ATOM 2311 N N . GLY A 1 306 ? 1.077 11.938 9.508 1 92.62 306 GLY A N 1
ATOM 2312 C CA . GLY A 1 306 ? 2.197 11.867 10.43 1 92.62 306 GLY A CA 1
ATOM 2313 C C . GLY A 1 306 ? 3.174 10.75 10.094 1 92.62 306 GLY A C 1
ATOM 2314 O O . GLY A 1 306 ? 4.332 10.797 10.516 1 92.62 306 GLY A O 1
ATOM 2315 N N . ILE A 1 307 ? 2.76 9.75 9.312 1 90.5 307 ILE A N 1
ATOM 2316 C CA . ILE A 1 307 ? 3.611 8.594 9.062 1 90.5 307 ILE A CA 1
ATOM 2317 C C . ILE A 1 307 ? 4.5 8.859 7.852 1 90.5 307 ILE A C 1
ATOM 2319 O O . ILE A 1 307 ? 5.457 8.125 7.602 1 90.5 307 ILE A O 1
ATOM 2323 N N . VAL A 1 308 ? 4.125 9.852 7.078 1 92.44 308 VAL A N 1
ATOM 2324 C CA . VAL A 1 308 ? 5.02 10.328 6.031 1 92.44 308 VAL A CA 1
ATOM 2325 C C . VAL A 1 308 ? 5.645 11.656 6.449 1 92.44 308 VAL A C 1
ATOM 2327 O O . VAL A 1 308 ? 5.547 12.656 5.727 1 92.44 308 VAL A O 1
ATOM 2330 N N . ALA A 1 309 ? 6.355 11.594 7.469 1 91.5 309 ALA A N 1
ATOM 2331 C CA . ALA A 1 309 ? 6.781 12.758 8.242 1 91.5 309 ALA A CA 1
ATOM 2332 C C . ALA A 1 309 ? 7.676 13.672 7.406 1 91.5 309 ALA A C 1
ATOM 2334 O O . ALA A 1 309 ? 7.543 14.891 7.457 1 91.5 309 ALA A O 1
ATOM 2335 N N . LYS A 1 310 ? 8.586 13.078 6.68 1 90 310 LYS A N 1
ATOM 2336 C CA . LYS A 1 310 ? 9.477 13.906 5.875 1 90 310 LYS A CA 1
ATOM 2337 C C . LYS A 1 310 ? 8.703 14.719 4.844 1 90 310 LYS A C 1
ATOM 2339 O O . LYS A 1 310 ? 8.867 15.938 4.754 1 90 310 LYS A O 1
ATOM 2344 N N . THR A 1 311 ? 7.84 14.062 4.121 1 91.19 311 THR A N 1
ATOM 2345 C CA . THR A 1 311 ? 7.027 14.703 3.092 1 91.19 311 THR A CA 1
ATOM 2346 C C . THR A 1 311 ? 6.055 15.703 3.713 1 91.19 311 THR A C 1
ATOM 2348 O O . THR A 1 311 ? 5.941 16.828 3.244 1 91.19 311 THR A O 1
ATOM 2351 N N . SER A 1 312 ? 5.395 15.297 4.738 1 94.62 312 SER A N 1
ATOM 2352 C CA . SER A 1 312 ? 4.332 16.109 5.336 1 94.62 312 SER A CA 1
ATOM 2353 C C . SER A 1 312 ? 4.902 17.297 6.086 1 94.62 312 SER A C 1
ATOM 2355 O O . SER A 1 312 ? 4.32 18.391 6.066 1 94.62 312 SER A O 1
ATOM 2357 N N . SER A 1 313 ? 6.078 17.094 6.785 1 95.06 313 SER A N 1
ATOM 2358 C CA . SER A 1 313 ? 6.691 18.203 7.504 1 95.06 313 SER A CA 1
ATOM 2359 C C . SER A 1 313 ? 7.117 19.312 6.547 1 95.06 313 SER A C 1
ATOM 2361 O O . SER A 1 313 ? 6.859 20.484 6.801 1 95.06 313 SER A O 1
ATOM 2363 N N . THR A 1 314 ? 7.738 18.906 5.492 1 94.12 314 THR A N 1
ATOM 2364 C CA . THR A 1 314 ? 8.195 19.875 4.504 1 94.12 314 THR A CA 1
ATOM 2365 C C . THR A 1 314 ? 7.012 20.656 3.936 1 94.12 314 THR A C 1
ATOM 2367 O O . THR A 1 314 ? 7.047 21.891 3.879 1 94.12 314 THR A O 1
ATOM 2370 N N . ALA A 1 315 ? 5.996 19.969 3.605 1 94.06 315 ALA A N 1
ATOM 2371 C CA . ALA A 1 315 ? 4.828 20.594 2.992 1 94.06 315 ALA A CA 1
ATOM 2372 C C . ALA A 1 315 ? 4.129 21.531 3.977 1 94.06 315 ALA A C 1
ATOM 2374 O O . ALA A 1 315 ? 3.736 22.641 3.613 1 94.06 315 ALA A O 1
ATOM 2375 N N . TYR A 1 316 ? 3.93 21.078 5.16 1 95.69 316 TYR A N 1
ATOM 2376 C CA . TYR A 1 316 ? 3.281 21.906 6.176 1 95.69 316 TYR A CA 1
ATOM 2377 C C . TYR A 1 316 ? 4.113 23.141 6.48 1 95.69 316 TYR A C 1
ATOM 2379 O O . TYR A 1 316 ? 3.582 24.25 6.531 1 95.69 316 TYR A O 1
ATOM 2387 N N . SER A 1 317 ? 5.398 22.922 6.688 1 96.75 317 SER A N 1
ATOM 2388 C CA . SER A 1 317 ? 6.309 24.016 6.996 1 96.75 317 SER A CA 1
ATOM 2389 C C . SER A 1 317 ? 6.277 25.078 5.902 1 96.75 317 SER A C 1
ATOM 2391 O O . SER A 1 317 ? 6.07 26.266 6.184 1 96.75 317 SER A O 1
ATOM 2393 N N . HIS A 1 318 ? 6.348 24.688 4.672 1 94.81 318 HIS A N 1
ATOM 2394 C CA . HIS A 1 318 ? 6.387 25.609 3.545 1 94.81 318 HIS A CA 1
ATOM 2395 C C . HIS A 1 318 ? 5.051 26.328 3.369 1 94.81 318 HIS A C 1
ATOM 2397 O O . HIS A 1 318 ? 5.016 27.5 2.979 1 94.81 318 HIS A O 1
ATOM 2403 N N . ALA A 1 319 ? 3.992 25.641 3.652 1 94.12 319 ALA A N 1
ATOM 2404 C CA . ALA A 1 319 ? 2.666 26.234 3.5 1 94.12 319 ALA A CA 1
ATOM 2405 C C . ALA A 1 319 ? 2.373 27.219 4.629 1 94.12 319 ALA A C 1
ATOM 2407 O O . ALA A 1 319 ? 1.683 28.219 4.422 1 94.12 319 ALA A O 1
ATOM 2408 N N . SER A 1 320 ? 2.93 27 5.82 1 96.06 320 SER A N 1
ATOM 2409 C CA . SER A 1 320 ? 2.551 27.781 6.996 1 96.06 320 SER A CA 1
ATOM 2410 C C . SER A 1 320 ? 3.512 28.938 7.223 1 96.06 320 SER A C 1
ATOM 2412 O O . SER A 1 320 ? 3.133 29.953 7.801 1 96.06 320 SER A O 1
ATOM 2414 N N . VAL A 1 321 ? 4.715 28.859 6.746 1 96.94 321 VAL A N 1
ATOM 2415 C CA . VAL A 1 321 ? 5.781 29.781 7.113 1 96.94 321 VAL A CA 1
ATOM 2416 C C . VAL A 1 321 ? 5.434 31.188 6.629 1 96.94 321 VAL A C 1
ATOM 2418 O O . VAL A 1 321 ? 5.664 32.188 7.34 1 96.94 321 VAL A O 1
ATOM 2421 N N . PRO A 1 322 ? 4.84 31.406 5.434 1 95.88 322 PRO A N 1
ATOM 2422 C CA . PRO A 1 322 ? 4.484 32.781 5.047 1 95.88 322 PRO A CA 1
ATOM 2423 C C . PRO A 1 322 ? 3.518 33.438 6.027 1 95.88 322 PRO A C 1
ATOM 2425 O O . PRO A 1 322 ? 3.625 34.625 6.297 1 95.88 322 PRO A O 1
ATOM 2428 N N . TYR A 1 323 ? 2.621 32.688 6.535 1 96.62 323 TYR A N 1
ATOM 2429 C CA . TYR A 1 323 ? 1.653 33.188 7.496 1 96.62 323 TYR A CA 1
ATOM 2430 C C . TYR A 1 323 ? 2.318 33.5 8.836 1 96.62 323 TYR A C 1
ATOM 2432 O O . TYR A 1 323 ? 2.037 34.531 9.461 1 96.62 323 TYR A O 1
ATOM 2440 N N . LEU A 1 324 ? 3.189 32.562 9.227 1 97.44 324 LEU A N 1
ATOM 2441 C CA . LEU A 1 324 ? 3.924 32.75 10.469 1 97.44 324 LEU A CA 1
ATOM 2442 C C . LEU A 1 324 ? 4.797 34 10.406 1 97.44 324 LEU A C 1
ATOM 2444 O O . LEU A 1 324 ? 4.812 34.812 11.336 1 97.44 324 LEU A O 1
ATOM 2448 N N . LEU A 1 325 ? 5.473 34.188 9.328 1 97 325 LEU A N 1
ATOM 2449 C CA . LEU A 1 325 ? 6.328 35.344 9.133 1 97 325 LEU A CA 1
ATOM 2450 C C . LEU A 1 325 ? 5.5 36.625 9.141 1 97 325 LEU A C 1
ATOM 2452 O O . LEU A 1 325 ? 5.91 37.656 9.734 1 97 325 LEU A O 1
ATOM 2456 N N . TYR A 1 326 ? 4.414 36.594 8.5 1 96.62 326 TYR A N 1
ATOM 2457 C CA . TYR A 1 326 ? 3.541 37.781 8.484 1 96.62 326 TYR A CA 1
ATOM 2458 C C . TYR A 1 326 ? 3.092 38.125 9.898 1 96.62 326 TYR A C 1
ATOM 2460 O O . TYR A 1 326 ? 3.072 39.312 10.266 1 96.62 326 TYR A O 1
ATOM 2468 N N . TYR A 1 327 ? 2.717 37.156 10.656 1 97.06 327 TYR A N 1
ATOM 2469 C CA . TYR A 1 327 ? 2.316 37.375 12.039 1 97.06 327 TYR A CA 1
ATOM 2470 C C . TYR A 1 327 ? 3.449 38 12.844 1 97.06 327 TYR A C 1
ATOM 2472 O O . TYR A 1 327 ? 3.225 38.938 13.625 1 97.06 327 TYR A O 1
ATOM 2480 N N . LEU A 1 328 ? 4.629 37.5 12.688 1 96.25 328 LEU A N 1
ATOM 2481 C CA . LEU A 1 328 ? 5.801 37.969 13.414 1 96.25 328 LEU A CA 1
ATOM 2482 C C . LEU A 1 328 ? 6.109 39.406 13.062 1 96.25 328 LEU A C 1
ATOM 2484 O O . LEU A 1 328 ? 6.523 40.188 13.922 1 96.25 328 LEU A O 1
ATOM 2488 N N . GLU A 1 329 ? 5.859 39.75 11.859 1 95.5 329 GLU A N 1
ATOM 2489 C CA . GLU A 1 329 ? 6.207 41.094 11.367 1 95.5 329 GLU A CA 1
ATOM 2490 C C . GLU A 1 329 ? 5.133 42.094 11.727 1 95.5 329 GLU A C 1
ATOM 2492 O O . GLU A 1 329 ? 5.441 43.281 12.008 1 95.5 329 GLU A O 1
ATOM 2497 N N . HIS A 1 330 ? 3.867 41.688 11.766 1 96.5 330 HIS A N 1
ATOM 2498 C CA . HIS A 1 330 ? 2.795 42.656 11.82 1 96.5 330 HIS A CA 1
ATOM 2499 C C . HIS A 1 330 ? 1.998 42.562 13.117 1 96.5 330 HIS A C 1
ATOM 2501 O O . HIS A 1 330 ? 1.127 43.375 13.398 1 96.5 330 HIS A O 1
ATOM 2507 N N . GLY A 1 331 ? 2.312 41.531 13.898 1 95.38 331 GLY A N 1
ATOM 2508 C CA . GLY A 1 331 ? 1.563 41.312 15.125 1 95.38 331 GLY A CA 1
ATOM 2509 C C . GLY A 1 331 ? 0.158 40.781 14.891 1 95.38 331 GLY A C 1
ATOM 2510 O O . GLY A 1 331 ? -0.256 40.594 13.742 1 95.38 331 GLY A O 1
ATOM 2511 N N . LEU A 1 332 ? -0.58 40.594 15.93 1 96.81 332 LEU A N 1
ATOM 2512 C CA . LEU A 1 332 ? -1.903 39.969 15.852 1 96.81 332 LEU A CA 1
ATOM 2513 C C . LEU A 1 332 ? -2.861 40.844 15.055 1 96.81 332 LEU A C 1
ATOM 2515 O O . LEU A 1 332 ? -3.553 40.375 14.156 1 96.81 332 LEU A O 1
ATOM 2519 N N . LYS A 1 333 ? -2.904 42.094 15.422 1 96.75 333 LYS A N 1
ATOM 2520 C CA . LYS A 1 333 ? -3.818 43 14.727 1 96.75 333 LYS A CA 1
ATOM 2521 C C . LYS A 1 333 ? -3.516 43.062 13.234 1 96.75 333 LYS A C 1
ATOM 2523 O O . LYS A 1 333 ? -4.426 42.969 12.406 1 96.75 333 LYS A O 1
ATOM 2528 N N . GLY A 1 334 ? -2.287 43.219 12.93 1 96.75 334 GLY A N 1
ATOM 2529 C CA . GLY A 1 334 ? -1.882 43.219 11.531 1 96.75 334 GLY A CA 1
ATOM 2530 C C . GLY A 1 334 ? -2.186 41.906 10.828 1 96.75 334 GLY A C 1
ATOM 2531 O O . GLY A 1 334 ? -2.602 41.906 9.664 1 96.75 334 GLY A O 1
ATOM 2532 N N . PHE A 1 335 ? -1.958 40.875 11.516 1 97 335 PHE A N 1
ATOM 2533 C CA . PHE A 1 335 ? -2.213 39.562 10.961 1 97 335 PHE A CA 1
ATOM 2534 C C . PHE A 1 335 ? -3.693 39.375 10.648 1 97 335 PHE A C 1
ATOM 2536 O O . PHE A 1 335 ? -4.055 38.906 9.562 1 97 335 PHE A O 1
ATOM 2543 N N . LEU A 1 336 ? -4.543 39.781 11.523 1 96.81 336 LEU A N 1
ATOM 2544 C CA . LEU A 1 336 ? -5.977 39.562 11.375 1 96.81 336 LEU A CA 1
ATOM 2545 C C . LEU A 1 336 ? -6.547 40.406 10.25 1 96.81 336 LEU A C 1
ATOM 2547 O O . LEU A 1 336 ? -7.664 40.156 9.789 1 96.81 336 LEU A O 1
ATOM 2551 N N . THR A 1 337 ? -5.773 41.375 9.797 1 95.75 337 THR A N 1
ATOM 2552 C CA . THR A 1 337 ? -6.246 42.25 8.734 1 95.75 337 THR A CA 1
ATOM 2553 C C . THR A 1 337 ? -5.441 42.031 7.453 1 95.75 337 THR A C 1
ATOM 2555 O O . THR A 1 337 ? -5.527 42.812 6.512 1 95.75 337 THR A O 1
ATOM 2558 N N . ALA A 1 338 ? -4.668 41 7.465 1 94.69 338 ALA A N 1
ATOM 2559 C CA . ALA A 1 338 ? -3.799 40.75 6.32 1 94.69 338 ALA A CA 1
ATOM 2560 C C . ALA A 1 338 ? -4.609 40.594 5.035 1 94.69 338 ALA A C 1
ATOM 2562 O O . ALA A 1 338 ? -5.691 40 5.039 1 94.69 338 ALA A O 1
ATOM 2563 N N . ASN A 1 339 ? -4.133 41.188 3.938 1 92 339 ASN A N 1
ATOM 2564 C CA . ASN A 1 339 ? -4.797 41.125 2.639 1 92 339 ASN A CA 1
ATOM 2565 C C . ASN A 1 339 ? -3.791 41.188 1.492 1 92 339 ASN A C 1
ATOM 2567 O O . ASN A 1 339 ? -3.895 42.031 0.608 1 92 339 ASN A O 1
ATOM 2571 N N . THR A 1 340 ? -2.846 40.344 1.576 1 93.25 340 THR A N 1
ATOM 2572 C CA . THR A 1 340 ? -1.88 40.219 0.492 1 93.25 340 THR A CA 1
ATOM 2573 C C . THR A 1 340 ? -2.23 39.031 -0.402 1 93.25 340 THR A C 1
ATOM 2575 O O . THR A 1 340 ? -3.213 38.344 -0.151 1 93.25 340 THR A O 1
ATOM 2578 N N . LYS A 1 341 ? -1.489 38.906 -1.408 1 90 341 LYS A N 1
ATOM 2579 C CA . LYS A 1 341 ? -1.695 37.812 -2.348 1 90 341 LYS A CA 1
ATOM 2580 C C . LYS A 1 341 ? -1.448 36.469 -1.678 1 90 341 LYS A C 1
ATOM 2582 O O . LYS A 1 341 ? -2.1 35.469 -2.01 1 90 341 LYS A O 1
ATOM 2587 N N . ILE A 1 342 ? -0.605 36.438 -0.714 1 89.94 342 ILE A N 1
ATOM 2588 C CA . ILE A 1 342 ? -0.168 35.188 -0.1 1 89.94 342 ILE A CA 1
ATOM 2589 C C . ILE A 1 342 ? -0.872 34.969 1.242 1 89.94 342 ILE A C 1
ATOM 2591 O O . ILE A 1 342 ? -1.312 33.875 1.568 1 89.94 342 ILE A O 1
ATOM 2595 N N . VAL A 1 343 ? -0.922 36.031 1.999 1 93.94 343 VAL A N 1
ATOM 2596 C CA . VAL A 1 343 ? -1.52 35.969 3.33 1 93.94 343 VAL A CA 1
ATOM 2597 C C . VAL A 1 343 ? -2.797 36.812 3.357 1 93.94 343 VAL A C 1
ATOM 2599 O O . VAL A 1 343 ? -2.74 38.062 3.383 1 93.94 343 VAL A O 1
ATOM 2602 N N . ALA A 1 344 ? -3.863 36.125 3.305 1 92.94 344 ALA A N 1
ATOM 2603 C CA . ALA A 1 344 ? -5.176 36.75 3.332 1 92.94 344 ALA A CA 1
ATOM 2604 C C . ALA A 1 344 ? -6.188 35.906 4.086 1 92.94 344 ALA A C 1
ATOM 2606 O O . ALA A 1 344 ? -5.898 34.75 4.449 1 92.94 344 ALA A O 1
ATOM 2607 N N . ASN A 1 345 ? -7.305 36.531 4.457 1 91.69 345 ASN A N 1
ATOM 2608 C CA . ASN A 1 345 ? -8.414 35.844 5.109 1 91.69 345 ASN A CA 1
ATOM 2609 C C . ASN A 1 345 ? -8 35.25 6.449 1 91.69 345 ASN A C 1
ATOM 2611 O O . ASN A 1 345 ? -8.484 34.188 6.84 1 91.69 345 ASN A O 1
ATOM 2615 N N . THR A 1 346 ? -7.07 35.875 7.102 1 94.38 346 THR A N 1
ATOM 2616 C CA . THR A 1 346 ? -6.445 35.344 8.305 1 94.38 346 THR A CA 1
ATOM 2617 C C . THR A 1 346 ? -7.383 35.469 9.5 1 94.38 346 THR A C 1
ATOM 2619 O O . THR A 1 346 ? -7.176 34.844 10.531 1 94.38 346 THR A O 1
ATOM 2622 N N . LEU A 1 347 ? -8.438 36.281 9.312 1 93.06 347 LEU A N 1
ATOM 2623 C CA . LEU A 1 347 ? -9.422 36.438 10.383 1 93.06 347 LEU A CA 1
ATOM 2624 C C . LEU A 1 347 ? -10.023 35.094 10.758 1 93.06 347 LEU A C 1
ATOM 2626 O O . LEU A 1 347 ? -10.305 34.812 11.93 1 93.06 347 LEU A O 1
ATOM 2630 N N . GLY A 1 348 ? -10.18 34.281 9.836 1 89.62 348 GLY A N 1
ATOM 2631 C CA . GLY A 1 348 ? -10.781 32.969 10.031 1 89.62 348 GLY A CA 1
ATOM 2632 C C . GLY A 1 348 ? -9.891 32 10.789 1 89.62 348 GLY A C 1
ATOM 2633 O O . GLY A 1 348 ? -10.344 30.969 11.273 1 89.62 348 GLY A O 1
ATOM 2634 N N . GLY A 1 349 ? -8.648 32.375 10.969 1 93.12 349 GLY A N 1
ATOM 2635 C CA . GLY A 1 349 ? -7.695 31.516 11.648 1 93.12 349 GLY A CA 1
ATOM 2636 C C . GLY A 1 349 ? -7.688 31.703 13.156 1 93.12 349 GLY A C 1
ATOM 2637 O O . GLY A 1 349 ? -7.152 30.875 13.891 1 93.12 349 GLY A O 1
ATOM 2638 N N . LEU A 1 350 ? -8.25 32.844 13.609 1 96 350 LEU A N 1
ATOM 2639 C CA . LEU A 1 350 ? -8.281 33.094 15.047 1 96 350 LEU A CA 1
ATOM 2640 C C . LEU A 1 350 ? -9.336 32.25 15.727 1 96 350 LEU A C 1
ATOM 2642 O O . LEU A 1 350 ? -10.531 32.375 15.469 1 96 350 LEU A O 1
ATOM 2646 N N . SER A 1 351 ? -8.906 31.359 16.625 1 94.81 351 SER A N 1
ATOM 2647 C CA . SER A 1 351 ? -9.859 30.422 17.219 1 94.81 351 SER A CA 1
ATOM 2648 C C . SER A 1 351 ? -10.062 30.703 18.703 1 94.81 351 SER A C 1
ATOM 2650 O O . SER A 1 351 ? -11.047 30.266 19.297 1 94.81 351 SER A O 1
ATOM 2652 N N . ALA A 1 352 ? -9.133 31.422 19.297 1 96.75 352 ALA A N 1
ATOM 2653 C CA . ALA A 1 352 ? -9.242 31.812 20.703 1 96.75 352 ALA A CA 1
ATOM 2654 C C . ALA A 1 352 ? -8.414 33.062 20.984 1 96.75 352 ALA A C 1
ATOM 2656 O O . ALA A 1 352 ? -7.387 33.281 20.344 1 96.75 352 ALA A O 1
ATOM 2657 N N . TYR A 1 353 ? -8.883 33.844 21.891 1 97.69 353 TYR A N 1
ATOM 2658 C CA . TYR A 1 353 ? -8.172 35.062 22.266 1 97.69 353 TYR A CA 1
ATOM 2659 C C . TYR A 1 353 ? -8.648 35.562 23.625 1 97.69 353 TYR A C 1
ATOM 2661 O O . TYR A 1 353 ? -9.844 35.75 23.844 1 97.69 353 TYR A O 1
ATOM 2669 N N . ASN A 1 354 ? -7.73 35.656 24.484 1 97.06 354 ASN A N 1
ATOM 2670 C CA . ASN A 1 354 ? -7.926 36.312 25.766 1 97.06 354 ASN A CA 1
ATOM 2671 C C . ASN A 1 354 ? -9.164 35.781 26.484 1 97.06 354 ASN A C 1
ATOM 2673 O O . ASN A 1 354 ? -10.008 36.562 26.938 1 97.06 354 ASN A O 1
ATOM 2677 N N . GLY A 1 355 ? -9.312 34.5 26.516 1 96.88 355 GLY A N 1
ATOM 2678 C CA . GLY A 1 355 ? -10.359 33.875 27.297 1 96.88 355 GLY A CA 1
ATOM 2679 C C . GLY A 1 355 ? -11.641 33.656 26.516 1 96.88 355 GLY A C 1
ATOM 2680 O O . GLY A 1 355 ? -12.664 33.281 27.078 1 96.88 355 GLY A O 1
ATOM 2681 N N . TYR A 1 356 ? -11.625 33.875 25.25 1 97.44 356 TYR A N 1
ATOM 2682 C CA . TYR A 1 356 ? -12.805 33.688 24.422 1 97.44 356 TYR A CA 1
ATOM 2683 C C . TYR A 1 356 ? -12.492 32.719 23.266 1 97.44 356 TYR A C 1
ATOM 2685 O O . TYR A 1 356 ? -11.406 32.75 22.688 1 97.44 356 TYR A O 1
ATOM 2693 N N . ILE A 1 357 ? -13.453 31.875 22.984 1 96.06 357 ILE A N 1
ATOM 2694 C CA . ILE A 1 357 ? -13.461 31.125 21.734 1 96.06 357 ILE A CA 1
ATOM 2695 C C . ILE A 1 357 ? -14.094 31.984 20.625 1 96.06 357 ILE A C 1
ATOM 2697 O O . ILE A 1 357 ? -15.102 32.656 20.859 1 96.06 357 ILE A O 1
ATOM 2701 N N . THR A 1 358 ? -13.477 31.953 19.469 1 94.94 358 THR A N 1
ATOM 2702 C CA . THR A 1 358 ? -13.938 32.906 18.453 1 94.94 358 THR A CA 1
ATOM 2703 C C . THR A 1 358 ? -14.82 32.188 17.422 1 94.94 358 THR A C 1
ATOM 2705 O O . THR A 1 358 ? -15.422 32.844 16.562 1 94.94 358 THR A O 1
ATOM 2708 N N . GLN A 1 359 ? -14.875 30.906 17.438 1 89.94 359 GLN A N 1
ATOM 2709 C CA . GLN A 1 359 ? -15.781 30.125 16.594 1 89.94 359 GLN A CA 1
ATOM 2710 C C . GLN A 1 359 ? -17.109 29.875 17.312 1 89.94 359 GLN A C 1
ATOM 2712 O O . GLN A 1 359 ? -17.188 29.047 18.219 1 89.94 359 GLN A O 1
ATOM 2717 N N . GLU A 1 360 ? -18.094 30.531 16.797 1 89.75 360 GLU A N 1
ATOM 2718 C CA . GLU A 1 360 ? -19.391 30.578 17.469 1 89.75 360 GLU A CA 1
ATOM 2719 C C . GLU A 1 360 ? -19.969 29.172 17.656 1 89.75 360 GLU A C 1
ATOM 2721 O O . GLU A 1 360 ? -20.469 28.844 18.734 1 89.75 360 GLU A O 1
ATOM 2726 N N . GLY A 1 361 ? -19.938 28.391 16.609 1 86 361 GLY A N 1
ATOM 2727 C CA . GLY A 1 361 ? -20.469 27.047 16.688 1 86 361 GLY A CA 1
ATOM 2728 C C . GLY A 1 361 ? -19.828 26.203 17.781 1 86 361 GLY A C 1
ATOM 2729 O O . GLY A 1 361 ? -20.516 25.469 18.5 1 86 361 GLY A O 1
ATOM 2730 N N . ILE A 1 362 ? -18.562 26.359 17.953 1 87.5 362 ILE A N 1
ATOM 2731 C CA . ILE A 1 362 ? -17.812 25.594 18.938 1 87.5 362 ILE A CA 1
ATOM 2732 C C . ILE A 1 362 ? -18.094 26.125 20.344 1 87.5 362 ILE A C 1
ATOM 2734 O O . ILE A 1 362 ? -18.312 25.344 21.266 1 87.5 362 ILE A O 1
ATOM 2738 N N . ALA A 1 363 ? -18.109 27.422 20.438 1 92.31 363 ALA A N 1
ATOM 2739 C CA . ALA A 1 363 ? -18.391 28.047 21.734 1 92.31 363 ALA A CA 1
ATOM 2740 C C . ALA A 1 363 ? -19.781 27.641 22.234 1 92.31 363 ALA A C 1
ATOM 2742 O O . ALA A 1 363 ? -19.938 27.344 23.422 1 92.31 363 ALA A O 1
ATOM 2743 N N . LYS A 1 364 ? -20.703 27.625 21.375 1 91.19 364 LYS A N 1
ATOM 2744 C CA . LYS A 1 364 ? -22.078 27.25 21.719 1 91.19 364 LYS A CA 1
ATOM 2745 C C . LYS A 1 364 ? -22.156 25.781 22.125 1 91.19 364 LYS A C 1
ATOM 2747 O O . LYS A 1 364 ? -22.797 25.422 23.109 1 91.19 364 LYS A O 1
ATOM 2752 N N . ALA A 1 365 ? -21.516 25 21.359 1 86.62 365 ALA A N 1
ATOM 2753 C CA . ALA A 1 365 ? -21.562 23.562 21.594 1 86.62 365 ALA A CA 1
ATOM 2754 C C . ALA A 1 365 ? -20.984 23.203 22.953 1 86.62 365 ALA A C 1
ATOM 2756 O O . ALA A 1 365 ? -21.469 22.281 23.625 1 86.62 365 ALA A O 1
ATOM 2757 N N . PHE A 1 366 ? -19.953 23.922 23.391 1 92.19 366 PHE A N 1
ATOM 2758 C CA . PHE A 1 366 ? -19.266 23.594 24.625 1 92.19 366 PHE A CA 1
ATOM 2759 C C . PHE A 1 366 ? -19.672 24.531 25.75 1 92.19 366 PHE A C 1
ATOM 2761 O O . PHE A 1 366 ? -19.172 24.438 26.875 1 92.19 366 PHE A O 1
ATOM 2768 N N . ASN A 1 367 ? -20.594 25.422 25.5 1 94.12 367 ASN A N 1
ATOM 2769 C CA . ASN A 1 367 ? -21.047 26.406 26.469 1 94.12 367 ASN A CA 1
ATOM 2770 C C . ASN A 1 367 ? -19.891 27.219 27.031 1 94.12 367 ASN A C 1
ATOM 2772 O O . ASN A 1 367 ? -19.703 27.281 28.25 1 94.12 367 ASN A O 1
ATOM 2776 N N . LEU A 1 368 ? -19.172 27.812 26.094 1 95.75 368 LEU A N 1
ATOM 2777 C CA . LEU A 1 368 ? -18 28.609 26.469 1 95.75 368 LEU A CA 1
ATOM 2778 C C . LEU A 1 368 ? -18.156 30.062 26.047 1 95.75 368 LEU A C 1
ATOM 2780 O O . LEU A 1 368 ? -19.062 30.391 25.266 1 95.75 368 LEU A O 1
ATOM 2784 N N . ALA A 1 369 ? -17.312 30.938 26.594 1 96.12 369 ALA A N 1
ATOM 2785 C CA . ALA A 1 369 ? -17.344 32.375 26.25 1 96.12 369 ALA A CA 1
ATOM 2786 C C . ALA A 1 369 ? -16.969 32.594 24.781 1 96.12 369 ALA A C 1
ATOM 2788 O O . ALA A 1 369 ? -16 32 24.281 1 96.12 369 ALA A O 1
ATOM 2789 N N . PHE A 1 370 ? -17.844 33.375 24.203 1 95.75 370 PHE A N 1
ATOM 2790 C CA . PHE A 1 370 ? -17.672 33.625 22.781 1 95.75 370 PHE A CA 1
ATOM 2791 C C . PHE A 1 370 ? -17.484 35.125 22.516 1 95.75 370 PHE A C 1
ATOM 2793 O O . PHE A 1 370 ? -18.109 35.969 23.172 1 95.75 370 PHE A O 1
ATOM 2800 N N . LYS A 1 371 ? -16.578 35.438 21.625 1 96.75 371 LYS A N 1
ATOM 2801 C CA . LYS A 1 371 ? -16.406 36.75 20.984 1 96.75 371 LYS A CA 1
ATOM 2802 C C . LYS A 1 371 ? -15.984 36.562 19.531 1 96.75 371 LYS A C 1
ATOM 2804 O O . LYS A 1 371 ? -15.07 35.812 19.234 1 96.75 371 LYS A O 1
ATOM 2809 N N . SER A 1 372 ? -16.625 37.281 18.656 1 96.06 372 SER A N 1
ATOM 2810 C CA . SER A 1 372 ? -16.281 37.125 17.234 1 96.06 372 SER A CA 1
ATOM 2811 C C . SER A 1 372 ? -14.906 37.688 16.953 1 96.06 372 SER A C 1
ATOM 2813 O O . SER A 1 372 ? -14.438 38.594 17.656 1 96.06 372 SER A O 1
ATOM 2815 N N . PRO A 1 373 ? -14.227 37.156 15.906 1 95.25 373 PRO A N 1
ATOM 2816 C CA . PRO A 1 373 ? -12.922 37.719 15.539 1 95.25 373 PRO A CA 1
ATOM 2817 C C . PRO A 1 373 ? -12.992 39.219 15.211 1 95.25 373 PRO A C 1
ATOM 2819 O O . PRO A 1 373 ? -12.047 39.969 15.5 1 95.25 373 PRO A O 1
ATOM 2822 N N . LEU A 1 374 ? -14.07 39.625 14.648 1 95.5 374 LEU A N 1
ATOM 2823 C CA . LEU A 1 374 ? -14.25 41.031 14.312 1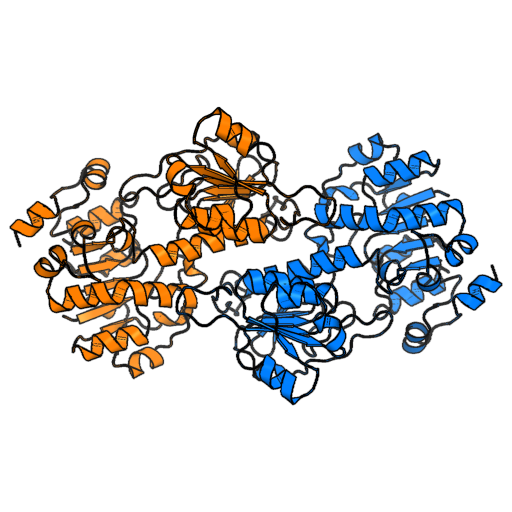 95.5 374 LEU A CA 1
ATOM 2824 C C . LEU A 1 374 ? -14.312 41.875 15.57 1 95.5 374 LEU A C 1
ATOM 2826 O O . LEU A 1 374 ? -13.766 43 15.602 1 95.5 374 LEU A O 1
ATOM 2830 N N . GLU A 1 375 ? -15.008 41.406 16.531 1 96.56 375 GLU A N 1
ATOM 2831 C CA . GLU A 1 375 ? -15.078 42.125 17.797 1 96.56 375 GLU A CA 1
ATOM 2832 C C . GLU A 1 375 ? -13.703 42.25 18.453 1 96.56 375 GLU A C 1
ATOM 2834 O O . GLU A 1 375 ? -13.352 43.281 19 1 96.56 375 GLU A O 1
ATOM 2839 N N . ILE A 1 376 ? -13.023 41.125 18.359 1 96.31 376 ILE A N 1
ATOM 2840 C CA . ILE A 1 376 ? -11.68 41.094 18.922 1 96.31 376 ILE A CA 1
ATOM 2841 C C . ILE A 1 376 ? -10.781 42.094 18.172 1 96.31 376 ILE A C 1
ATOM 2843 O O . ILE A 1 376 ? -10.008 42.812 18.797 1 96.31 376 ILE A O 1
ATOM 2847 N N . LEU A 1 377 ? -10.898 42.094 16.906 1 96 377 LEU A N 1
ATOM 2848 C CA . LEU A 1 377 ? -10.102 43 16.094 1 96 377 LEU A CA 1
ATOM 2849 C C . LEU A 1 377 ? -10.359 44.438 16.484 1 96 377 LEU A C 1
ATOM 2851 O O . LEU A 1 377 ? -9.422 45.25 16.516 1 96 377 LEU A O 1
ATOM 2855 N N . LYS A 1 378 ? -11.523 44.781 16.797 1 95.12 378 LYS A N 1
ATOM 2856 C CA . LYS A 1 378 ? -11.891 46.156 17.203 1 95.12 378 LYS A CA 1
ATOM 2857 C C . LYS A 1 378 ? -11.258 46.531 18.531 1 95.12 378 LYS A C 1
ATOM 2859 O O . LYS A 1 378 ? -10.992 47.719 18.797 1 95.12 378 LYS A O 1
ATOM 2864 N N . GLU A 1 379 ? -11.055 45.5 19.297 1 93.25 379 GLU A N 1
ATOM 2865 C CA . GLU A 1 379 ? -10.5 45.75 20.625 1 93.25 379 GLU A CA 1
ATOM 2866 C C . GLU A 1 379 ? -8.977 45.844 20.578 1 93.25 379 GLU A C 1
ATOM 2868 O O . GLU A 1 379 ? -8.352 46.344 21.516 1 93.25 379 GLU A O 1
ATOM 2873 N N . LEU A 1 380 ? -8.492 45.312 19.594 1 93.62 380 LEU A N 1
ATOM 2874 C CA . LEU A 1 380 ? -7.039 45.344 19.453 1 93.62 380 LEU A CA 1
ATOM 2875 C C . LEU A 1 380 ? -6.562 46.719 18.969 1 93.62 380 LEU A C 1
ATOM 2877 O O . LEU A 1 380 ? -5.434 47.125 19.25 1 93.62 380 LEU A O 1
ATOM 2881 N N . MET B 1 1 ? -9.055 -41.5 -14.312 1 83.88 1 MET B N 1
ATOM 2882 C CA . MET B 1 1 ? -8.055 -40.781 -13.516 1 83.88 1 MET B CA 1
ATOM 2883 C C . MET B 1 1 ? -8.711 -39.812 -12.547 1 83.88 1 MET B C 1
ATOM 2885 O O . MET B 1 1 ? -9.734 -39.219 -12.867 1 83.88 1 MET B O 1
ATOM 2889 N N . THR B 1 2 ? -8.336 -39.938 -11.297 1 94.31 2 THR B N 1
ATOM 2890 C CA . THR B 1 2 ? -8.875 -39.062 -10.258 1 94.31 2 THR B CA 1
ATOM 2891 C C . THR B 1 2 ? -7.875 -37.969 -9.898 1 94.31 2 THR B C 1
ATOM 2893 O O . THR B 1 2 ? -6.664 -38.188 -9.914 1 94.31 2 THR B O 1
ATOM 2896 N N . ILE B 1 3 ? -8.398 -36.781 -9.695 1 97.62 3 ILE B N 1
ATOM 2897 C CA . ILE B 1 3 ? -7.574 -35.625 -9.352 1 97.62 3 ILE B CA 1
ATOM 2898 C C . ILE B 1 3 ? -7.703 -35.344 -7.863 1 97.62 3 ILE B C 1
ATOM 2900 O O . ILE B 1 3 ? -8.805 -35.344 -7.309 1 97.62 3 ILE B O 1
ATOM 2904 N N . GLY B 1 4 ? -6.621 -35.156 -7.191 1 98.69 4 GLY B N 1
ATOM 2905 C CA . GLY B 1 4 ? -6.598 -34.594 -5.855 1 98.69 4 GLY B CA 1
ATOM 2906 C C . GLY B 1 4 ? -6.234 -33.125 -5.836 1 98.69 4 GLY B C 1
ATOM 2907 O O . GLY B 1 4 ? -5.156 -32.75 -6.301 1 98.69 4 GLY B O 1
ATOM 2908 N N . LEU B 1 5 ? -7.164 -32.281 -5.379 1 98.75 5 LEU B N 1
ATOM 2909 C CA . LEU B 1 5 ? -6.898 -30.875 -5.121 1 98.75 5 LEU B CA 1
ATOM 2910 C C . LEU B 1 5 ? -6.547 -30.641 -3.654 1 98.75 5 LEU B C 1
ATOM 2912 O O . LEU B 1 5 ? -7.406 -30.75 -2.779 1 98.75 5 LEU B O 1
ATOM 2916 N N . VAL B 1 6 ? -5.348 -30.25 -3.387 1 98.44 6 VAL B N 1
ATOM 2917 C CA . VAL B 1 6 ? -4.875 -30.266 -2.006 1 98.44 6 VAL B CA 1
ATOM 2918 C C . VAL B 1 6 ? -4.785 -28.844 -1.479 1 98.44 6 VAL B C 1
ATOM 2920 O O . VAL B 1 6 ? -4.75 -27.891 -2.258 1 98.44 6 VAL B O 1
ATOM 2923 N N . LYS B 1 7 ? -4.832 -28.719 -0.162 1 97.44 7 LYS B N 1
ATOM 2924 C CA . LYS B 1 7 ? -4.719 -27.438 0.538 1 97.44 7 LYS B CA 1
ATOM 2925 C C . LYS B 1 7 ? -3.26 -27 0.672 1 97.44 7 LYS B C 1
ATOM 2927 O O . LYS B 1 7 ? -2.391 -27.828 0.965 1 97.44 7 LYS B O 1
ATOM 2932 N N . GLU B 1 8 ? -3.012 -25.734 0.384 1 96.5 8 GLU B N 1
ATOM 2933 C CA . GLU B 1 8 ? -1.657 -25.203 0.514 1 96.5 8 GLU B CA 1
ATOM 2934 C C . GLU B 1 8 ? -1.24 -25.109 1.979 1 96.5 8 GLU B C 1
ATOM 2936 O O . GLU B 1 8 ? -2.074 -24.859 2.852 1 96.5 8 GLU B O 1
ATOM 2941 N N . SER B 1 9 ? 0.058 -25.328 2.18 1 93.5 9 SER B N 1
ATOM 2942 C CA . SER B 1 9 ? 0.502 -25.312 3.568 1 93.5 9 SER B CA 1
ATOM 2943 C C . SER B 1 9 ? 1.626 -24.312 3.785 1 93.5 9 SER B C 1
ATOM 2945 O O . SER B 1 9 ? 2.004 -24.031 4.926 1 93.5 9 SER B O 1
ATOM 2947 N N . MET B 1 10 ? 2.178 -23.797 2.627 1 90.75 10 MET B N 1
ATOM 2948 C CA . MET B 1 10 ? 3.201 -22.766 2.791 1 90.75 10 MET B CA 1
ATOM 2949 C C . MET B 1 10 ? 2.668 -21.594 3.604 1 90.75 10 MET B C 1
ATOM 2951 O O . MET B 1 10 ? 1.474 -21.297 3.561 1 90.75 10 MET B O 1
ATOM 2955 N N . ASP B 1 11 ? 3.533 -20.891 4.395 1 90.19 11 ASP B N 1
ATOM 2956 C CA . ASP B 1 11 ? 3.168 -19.766 5.266 1 90.19 11 ASP B CA 1
ATOM 2957 C C . ASP B 1 11 ? 2.338 -18.734 4.516 1 90.19 11 ASP B C 1
ATOM 2959 O O . ASP B 1 11 ? 2.816 -18.125 3.559 1 90.19 11 ASP B O 1
ATOM 2963 N N . LEU B 1 12 ? 1.061 -18.609 4.902 1 87.69 12 LEU B N 1
ATOM 2964 C CA . LEU B 1 12 ? 0.072 -17.656 4.395 1 87.69 12 LEU B CA 1
ATOM 2965 C C . LEU B 1 12 ? -0.116 -17.828 2.891 1 87.69 12 LEU B C 1
ATOM 2967 O O . LEU B 1 12 ? -0.279 -16.844 2.166 1 87.69 12 LEU B O 1
ATOM 2971 N N . GLU B 1 13 ? 0.133 -19.016 2.48 1 91.25 13 GLU B N 1
ATOM 2972 C CA . GLU B 1 13 ? -0.309 -19.375 1.135 1 91.25 13 GLU B CA 1
ATOM 2973 C C . GLU B 1 13 ? -1.801 -19.688 1.11 1 91.25 13 GLU B C 1
ATOM 2975 O O . GLU B 1 13 ? -2.223 -20.734 1.607 1 91.25 13 GLU B O 1
ATOM 2980 N N . SER B 1 14 ? -2.535 -18.766 0.583 1 90.44 14 SER B N 1
ATOM 2981 C CA . SER B 1 14 ? -3.984 -18.906 0.673 1 90.44 14 SER B CA 1
ATOM 2982 C C . SER B 1 14 ? -4.594 -19.219 -0.687 1 90.44 14 SER B C 1
ATOM 2984 O O . SER B 1 14 ? -5.816 -19.344 -0.812 1 90.44 14 SER B O 1
ATOM 2986 N N . ARG B 1 15 ? -3.797 -19.438 -1.682 1 95.62 15 ARG B N 1
ATOM 2987 C CA . ARG B 1 15 ? -4.32 -19.812 -2.992 1 95.62 15 ARG B CA 1
ATOM 2988 C C . ARG B 1 15 ? -4.793 -21.25 -3.002 1 95.62 15 ARG B C 1
ATOM 2990 O O . ARG B 1 15 ? -4.375 -22.062 -2.164 1 95.62 15 ARG B O 1
ATOM 2997 N N . VAL B 1 16 ? -5.625 -21.422 -3.936 1 97.5 16 VAL B N 1
ATOM 2998 C CA . VAL B 1 16 ? -6.027 -22.766 -4.312 1 97.5 16 VAL B CA 1
ATOM 2999 C C . VAL B 1 16 ? -5.805 -22.969 -5.809 1 97.5 16 VAL B C 1
ATOM 3001 O O . VAL B 1 16 ? -5.984 -22.047 -6.602 1 97.5 16 VAL B O 1
ATOM 3004 N N . ALA B 1 17 ? -5.469 -24.172 -6.211 1 97.81 17 ALA B N 1
ATOM 3005 C CA . ALA B 1 17 ? -5.004 -24.422 -7.574 1 97.81 17 ALA B CA 1
ATOM 3006 C C . ALA B 1 17 ? -6.172 -24.422 -8.562 1 97.81 17 ALA B C 1
ATOM 3008 O O . ALA B 1 17 ? -6.008 -24.047 -9.727 1 97.81 17 ALA B O 1
ATOM 3009 N N . LEU B 1 18 ? -7.32 -24.891 -8.133 1 98.31 18 LEU B N 1
ATOM 3010 C CA . LEU B 1 18 ? -8.516 -24.906 -8.969 1 98.31 18 LEU B CA 1
ATOM 3011 C C . LEU B 1 18 ? -9.695 -24.281 -8.242 1 98.31 18 LEU B C 1
ATOM 3013 O O . LEU B 1 18 ? -9.984 -24.625 -7.09 1 98.31 18 LEU B O 1
ATOM 3017 N N . VAL B 1 19 ? -10.328 -23.359 -8.859 1 97.56 19 VAL B N 1
ATOM 3018 C CA . VAL B 1 19 ? -11.539 -22.75 -8.312 1 97.56 19 VAL B CA 1
ATOM 3019 C C . VAL B 1 19 ? -12.766 -23.547 -8.766 1 97.56 19 VAL B C 1
ATOM 3021 O O . VAL B 1 19 ? -12.695 -24.328 -9.719 1 97.56 19 VAL B O 1
ATOM 3024 N N . PRO B 1 20 ? -13.875 -23.375 -8.109 1 98.12 20 PRO B N 1
ATOM 3025 C CA . PRO B 1 20 ? -15.062 -24.203 -8.398 1 98.12 20 PRO B CA 1
ATOM 3026 C C . PRO B 1 20 ? -15.469 -24.141 -9.8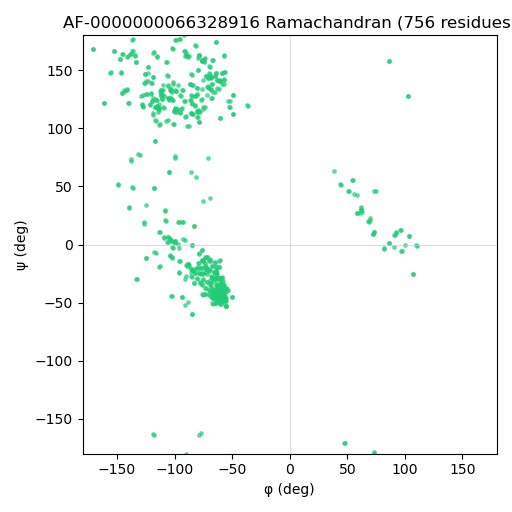75 1 98.12 20 PRO B C 1
ATOM 3028 O O . PRO B 1 20 ? -15.836 -25.172 -10.453 1 98.12 20 PRO B O 1
ATOM 3031 N N . ASP B 1 21 ? -15.359 -23.031 -10.523 1 96.81 21 ASP B N 1
ATOM 3032 C CA . ASP B 1 21 ? -15.727 -22.891 -11.93 1 96.81 21 ASP B CA 1
ATOM 3033 C C . ASP B 1 21 ? -14.922 -23.859 -12.797 1 96.81 21 ASP B C 1
ATOM 3035 O O . ASP B 1 21 ? -15.477 -24.484 -13.703 1 96.81 21 ASP B O 1
ATOM 3039 N N . ASP B 1 22 ? -13.703 -23.938 -12.547 1 97.88 22 ASP B N 1
ATOM 3040 C CA . ASP B 1 22 ? -12.828 -24.797 -13.344 1 97.88 22 ASP B CA 1
ATOM 3041 C C . ASP B 1 22 ? -12.984 -26.25 -12.938 1 97.88 22 ASP B C 1
ATOM 3043 O O . ASP B 1 22 ? -12.852 -27.156 -13.773 1 97.88 22 ASP B O 1
ATOM 3047 N N . VAL B 1 23 ? -13.258 -26.516 -11.641 1 98.44 23 VAL B N 1
ATOM 3048 C CA . VAL B 1 23 ? -13.578 -27.859 -11.195 1 98.44 23 VAL B CA 1
ATOM 3049 C C . VAL B 1 23 ? -14.805 -28.375 -11.938 1 98.44 23 VAL B C 1
ATOM 3051 O O . VAL B 1 23 ? -14.859 -29.547 -12.336 1 98.44 23 VAL B O 1
ATOM 3054 N N . ALA B 1 24 ? -15.766 -27.516 -12.125 1 98.25 24 ALA B N 1
ATOM 3055 C CA . ALA B 1 24 ? -16.984 -27.875 -12.859 1 98.25 24 ALA B CA 1
ATOM 3056 C C . ALA B 1 24 ? -16.641 -28.375 -14.266 1 98.25 24 ALA B C 1
ATOM 3058 O O . ALA B 1 24 ? -17.234 -29.344 -14.742 1 98.25 24 ALA B O 1
ATOM 3059 N N . LEU B 1 25 ? -15.766 -27.703 -14.93 1 97.5 25 LEU B N 1
ATOM 3060 C CA . LEU B 1 25 ? -15.352 -28.094 -16.281 1 97.5 25 LEU B CA 1
ATOM 3061 C C . LEU B 1 25 ? -14.734 -29.484 -16.281 1 97.5 25 LEU B C 1
ATOM 3063 O O . LEU B 1 25 ? -14.984 -30.281 -17.188 1 97.5 25 LEU B O 1
ATOM 3067 N N . ILE B 1 26 ? -13.922 -29.75 -15.289 1 97.88 26 ILE B N 1
ATOM 3068 C CA . ILE B 1 26 ? -13.227 -31.031 -15.195 1 97.88 26 ILE B CA 1
ATOM 3069 C C . ILE B 1 26 ? -14.234 -32.156 -14.922 1 97.88 26 ILE B C 1
ATOM 3071 O O . ILE B 1 26 ? -14.188 -33.188 -15.562 1 97.88 26 ILE B O 1
ATOM 3075 N N . VAL B 1 27 ? -15.133 -31.891 -13.992 1 97.44 27 VAL B N 1
ATOM 3076 C CA . VAL B 1 27 ? -16.141 -32.875 -13.617 1 97.44 27 VAL B CA 1
ATOM 3077 C C . VAL B 1 27 ? -17.031 -33.188 -14.82 1 97.44 27 VAL B C 1
ATOM 3079 O O . VAL B 1 27 ? -17.438 -34.312 -15.023 1 97.44 27 VAL B O 1
ATOM 3082 N N . GLN B 1 28 ? -17.297 -32.219 -15.602 1 96.19 28 GLN B N 1
ATOM 3083 C CA . GLN B 1 28 ? -18.125 -32.375 -16.797 1 96.19 28 GLN B CA 1
ATOM 3084 C C . GLN B 1 28 ? -17.453 -33.344 -17.797 1 96.19 28 GLN B C 1
ATOM 3086 O O . GLN B 1 28 ? -18.141 -33.969 -18.609 1 96.19 28 GLN B O 1
ATOM 3091 N N . LYS B 1 29 ? -16.25 -33.438 -17.719 1 95.19 29 LYS B N 1
ATOM 3092 C CA . LYS B 1 29 ? -15.523 -34.344 -18.594 1 95.19 29 LYS B CA 1
ATOM 3093 C C . LYS B 1 29 ? -15.508 -35.75 -18.031 1 95.19 29 LYS B C 1
ATOM 3095 O O . LYS B 1 29 ? -14.867 -36.656 -18.594 1 95.19 29 LYS B O 1
ATOM 3100 N N . GLY B 1 30 ? -16.109 -35.938 -16.891 1 95 30 GLY B N 1
ATOM 3101 C CA . GLY B 1 30 ? -16.234 -37.281 -16.312 1 95 30 GLY B CA 1
ATOM 3102 C C . GLY B 1 30 ? -15.102 -37.625 -15.359 1 95 30 GLY B C 1
ATOM 3103 O O . GLY B 1 30 ? -14.938 -38.781 -14.984 1 95 30 GLY B O 1
ATOM 3104 N N . VAL B 1 31 ? -14.305 -36.625 -15.023 1 96.75 31 VAL B N 1
ATOM 3105 C CA . VAL B 1 31 ? -13.172 -36.844 -14.133 1 96.75 31 VAL B CA 1
ATOM 3106 C C . VAL B 1 31 ? -13.586 -36.562 -12.695 1 96.75 31 VAL B C 1
ATOM 3108 O O . VAL B 1 31 ? -14.266 -35.562 -12.43 1 96.75 31 VAL B O 1
ATOM 3111 N N . GLU B 1 32 ? -13.25 -37.438 -11.812 1 97.44 32 GLU B N 1
ATOM 3112 C CA . GLU B 1 32 ? -13.539 -37.219 -10.398 1 97.44 32 GLU B CA 1
ATOM 3113 C C . GLU B 1 32 ? -12.508 -36.312 -9.758 1 97.44 32 GLU B C 1
ATOM 3115 O O . GLU B 1 32 ? -11.305 -36.5 -9.914 1 97.44 32 GLU B O 1
ATOM 3120 N N . VAL B 1 33 ? -13.016 -35.281 -9.086 1 98.44 33 VAL B N 1
ATOM 3121 C CA . VAL B 1 33 ? -12.156 -34.344 -8.391 1 98.44 33 VAL B CA 1
ATOM 3122 C C . VAL B 1 33 ? -12.367 -34.438 -6.887 1 98.44 33 VAL B C 1
ATOM 3124 O O . VAL B 1 33 ? -13.469 -34.219 -6.391 1 98.44 33 VAL B O 1
ATOM 3127 N N . LEU B 1 34 ? -11.359 -34.844 -6.18 1 98.75 34 LEU B N 1
ATOM 3128 C CA . LEU B 1 34 ? -11.352 -34.906 -4.723 1 98.75 34 LEU B CA 1
ATOM 3129 C C . LEU B 1 34 ? -10.641 -33.719 -4.125 1 98.75 34 LEU B C 1
ATOM 3131 O O . LEU B 1 34 ? -9.438 -33.531 -4.297 1 98.75 34 LEU B O 1
ATOM 3135 N N . VAL B 1 35 ? -11.43 -32.875 -3.402 1 98.75 35 VAL B N 1
ATOM 3136 C CA . VAL B 1 35 ? -10.914 -31.641 -2.84 1 98.75 35 VAL B CA 1
ATOM 3137 C C . VAL B 1 35 ? -10.641 -31.812 -1.349 1 98.75 35 VAL B C 1
ATOM 3139 O O . VAL B 1 35 ? -11.516 -32.25 -0.599 1 98.75 35 VAL B O 1
ATOM 3142 N N . GLN B 1 36 ? -9.406 -31.516 -0.999 1 98.81 36 GLN B N 1
ATOM 3143 C CA . GLN B 1 36 ? -9.094 -31.547 0.427 1 98.81 36 GLN B CA 1
ATOM 3144 C C . GLN B 1 36 ? -10 -30.609 1.208 1 98.81 36 GLN B C 1
ATOM 3146 O O . GLN B 1 36 ? -10.258 -29.484 0.773 1 98.81 36 GLN B O 1
ATOM 3151 N N . ASN B 1 37 ? -10.398 -31.062 2.4 1 98.44 37 ASN B N 1
ATOM 3152 C CA . ASN B 1 37 ? -11.234 -30.234 3.266 1 98.44 37 ASN B CA 1
ATOM 3153 C C . ASN B 1 37 ? -10.633 -28.844 3.469 1 98.44 37 ASN B C 1
ATOM 3155 O O . ASN B 1 37 ? -9.461 -28.719 3.826 1 98.44 37 ASN B O 1
ATOM 3159 N N . SER B 1 38 ? -11.398 -27.766 3.135 1 97.38 38 SER B N 1
ATOM 3160 C CA . SER B 1 38 ? -11.094 -26.359 3.344 1 97.38 38 SER B CA 1
ATOM 3161 C C . SER B 1 38 ? -9.961 -25.891 2.439 1 97.38 38 SER B C 1
ATOM 3163 O O . SER B 1 38 ? -9.273 -24.922 2.748 1 97.38 38 SER B O 1
ATOM 3165 N N . ALA B 1 39 ? -9.719 -26.609 1.339 1 97.44 39 ALA B N 1
ATOM 3166 C CA . ALA B 1 39 ? -8.641 -26.219 0.432 1 97.44 39 ALA B CA 1
ATOM 3167 C C . ALA B 1 39 ? -8.867 -24.812 -0.13 1 97.44 39 ALA B C 1
ATOM 3169 O O . ALA B 1 39 ? -7.914 -24.047 -0.301 1 97.44 39 ALA B O 1
ATOM 3170 N N . GLY B 1 40 ? -10.125 -24.5 -0.366 1 96.06 40 GLY B N 1
ATOM 3171 C CA . GLY B 1 40 ? -10.43 -23.234 -0.99 1 96.06 40 GLY B CA 1
ATOM 3172 C C . GLY B 1 40 ? -10.875 -22.172 0.002 1 96.06 40 GLY B C 1
ATOM 3173 O O . GLY B 1 40 ? -11.148 -21.031 -0.379 1 96.06 40 GLY B O 1
ATOM 3174 N N . ALA B 1 41 ? -10.875 -22.484 1.268 1 92.5 41 ALA B N 1
ATOM 3175 C CA . ALA B 1 41 ? -11.492 -21.609 2.266 1 92.5 41 ALA B CA 1
ATOM 3176 C C . ALA B 1 41 ? -10.797 -20.25 2.312 1 92.5 41 ALA B C 1
ATOM 3178 O O . ALA B 1 41 ? -11.453 -19.203 2.35 1 92.5 41 ALA B O 1
ATOM 3179 N N . ASN B 1 42 ? -9.516 -20.234 2.266 1 88.19 42 ASN B N 1
ATOM 3180 C CA . ASN B 1 42 ? -8.758 -19 2.396 1 88.19 42 ASN B CA 1
ATOM 3181 C C . ASN B 1 42 ? -8.812 -18.172 1.119 1 88.19 42 ASN B C 1
ATOM 3183 O O . ASN B 1 42 ? -8.461 -16.984 1.125 1 88.19 42 ASN B O 1
ATOM 3187 N N . SER B 1 43 ? -9.25 -18.734 0.061 1 91.62 43 SER B N 1
ATOM 3188 C CA . SER B 1 43 ? -9.398 -18 -1.196 1 91.62 43 SER B CA 1
ATOM 3189 C C . SER B 1 43 ? -10.852 -17.594 -1.434 1 91.62 43 SER B C 1
ATOM 3191 O O . SER B 1 43 ? -11.188 -17.078 -2.502 1 91.62 43 SER B O 1
ATOM 3193 N N . GLY B 1 44 ? -11.688 -17.922 -0.487 1 88.31 44 GLY B N 1
ATOM 3194 C CA . GLY B 1 44 ? -13.07 -17.5 -0.569 1 88.31 44 GLY B CA 1
ATOM 3195 C C . GLY B 1 44 ? -13.992 -18.547 -1.153 1 88.31 44 GLY B C 1
ATOM 3196 O O . GLY B 1 44 ? -15.125 -18.25 -1.525 1 88.31 44 GLY B O 1
ATOM 3197 N N . TYR B 1 45 ? -13.547 -19.766 -1.291 1 94.56 45 TYR B N 1
ATOM 3198 C CA . TYR B 1 45 ? -14.367 -20.844 -1.837 1 94.56 45 TYR B CA 1
ATOM 3199 C C . TYR B 1 45 ? -14.648 -21.906 -0.779 1 94.56 45 TYR B C 1
ATOM 3201 O O . TYR B 1 45 ? -13.734 -22.594 -0.325 1 94.56 45 TYR B O 1
ATOM 3209 N N . SER B 1 46 ? -15.867 -22.062 -0.471 1 96.44 46 SER B N 1
ATOM 3210 C CA . SER B 1 46 ? -16.281 -23 0.57 1 96.44 46 SER B CA 1
ATOM 3211 C C . SER B 1 46 ? -16.297 -24.438 0.049 1 96.44 46 SER B C 1
ATOM 3213 O O . SER B 1 46 ? -16.266 -24.656 -1.163 1 96.44 46 SER B O 1
ATOM 3215 N N . ASN B 1 47 ? -16.312 -25.344 1.041 1 98.38 47 ASN B N 1
ATOM 3216 C CA . ASN B 1 47 ? -16.5 -26.75 0.673 1 98.38 47 ASN B CA 1
ATOM 3217 C C . ASN B 1 47 ? -17.781 -26.938 -0.132 1 98.38 47 ASN B C 1
ATOM 3219 O O . ASN B 1 47 ? -17.797 -27.688 -1.113 1 98.38 47 ASN B O 1
ATOM 3223 N N . GLU B 1 48 ? -18.781 -26.25 0.243 1 98.25 48 GLU B N 1
ATOM 3224 C CA . GLU B 1 48 ? -20.078 -26.359 -0.428 1 98.25 48 GLU B CA 1
ATOM 3225 C C . GLU B 1 48 ? -19.984 -25.906 -1.882 1 98.25 48 GLU B C 1
ATOM 3227 O O . GLU B 1 48 ? -20.641 -26.469 -2.758 1 98.25 48 GLU B O 1
ATOM 3232 N N . ALA B 1 49 ? -19.219 -24.906 -2.102 1 97.81 49 ALA B N 1
ATOM 3233 C CA . ALA B 1 49 ? -19.047 -24.406 -3.463 1 97.81 49 ALA B CA 1
ATOM 3234 C C . ALA B 1 49 ? -18.453 -25.484 -4.371 1 97.81 49 ALA B C 1
ATOM 3236 O O . ALA B 1 49 ? -18.844 -25.609 -5.535 1 97.81 49 ALA B O 1
ATOM 3237 N N . TYR B 1 50 ? -17.562 -26.25 -3.904 1 98.56 50 TYR B N 1
ATOM 3238 C CA . TYR B 1 50 ? -16.938 -27.328 -4.672 1 98.56 50 TYR B CA 1
ATOM 3239 C C . TYR B 1 50 ? -17.906 -28.484 -4.848 1 98.56 50 TYR B C 1
ATOM 3241 O O . TYR B 1 50 ? -18.016 -29.047 -5.941 1 98.56 50 TYR B O 1
ATOM 3249 N N . GLU B 1 51 ? -18.609 -28.812 -3.752 1 98.56 51 GLU B N 1
ATOM 3250 C CA . GLU B 1 51 ? -19.578 -29.906 -3.811 1 98.56 51 GLU B CA 1
ATOM 3251 C C . GLU B 1 51 ? -20.688 -29.594 -4.805 1 98.56 51 GLU B C 1
ATOM 3253 O O . GLU B 1 51 ? -21.188 -30.484 -5.5 1 98.56 51 GLU B O 1
ATOM 3258 N N . SER B 1 52 ? -21.047 -28.391 -4.852 1 98.38 52 SER B N 1
ATOM 3259 C CA . SER B 1 52 ? -22.141 -27.969 -5.711 1 98.38 52 SER B CA 1
ATOM 3260 C C . SER B 1 52 ? -21.812 -28.188 -7.184 1 98.38 52 SER B C 1
ATOM 3262 O O . SER B 1 52 ? -22.703 -28.281 -8.023 1 98.38 52 SER B O 1
ATOM 3264 N N . VAL B 1 53 ? -20.578 -28.25 -7.477 1 98.25 53 VAL B N 1
ATOM 3265 C CA . VAL B 1 53 ? -20.219 -28.422 -8.875 1 98.25 53 VAL B CA 1
ATOM 3266 C C . VAL B 1 53 ? -19.75 -29.859 -9.125 1 98.25 53 VAL B C 1
ATOM 3268 O O . VAL B 1 53 ? -19.188 -30.172 -10.18 1 98.25 53 VAL B O 1
ATOM 3271 N N . GLY B 1 54 ? -19.875 -30.703 -8.109 1 98 54 GLY B N 1
ATOM 3272 C CA . GLY B 1 54 ? -19.703 -32.125 -8.352 1 98 54 GLY B CA 1
ATOM 3273 C C . GLY B 1 54 ? -18.422 -32.688 -7.734 1 98 54 GLY B C 1
ATOM 3274 O O . GLY B 1 54 ? -18.156 -33.875 -7.852 1 98 54 GLY B O 1
ATOM 3275 N N . ALA B 1 55 ? -17.625 -31.891 -7.082 1 98.44 55 ALA B N 1
ATOM 3276 C CA . ALA B 1 55 ? -16.422 -32.406 -6.418 1 98.44 55 ALA B CA 1
ATOM 3277 C C . ALA B 1 55 ? -16.766 -33.062 -5.09 1 98.44 55 ALA B C 1
ATOM 3279 O O . ALA B 1 55 ? -17.875 -32.906 -4.574 1 98.44 55 ALA B O 1
ATOM 3280 N N . LYS B 1 56 ? -15.922 -33.844 -4.562 1 98.62 56 LYS B N 1
ATOM 3281 C CA . LYS B 1 56 ? -16.062 -34.469 -3.25 1 98.62 56 LYS B CA 1
ATOM 3282 C C . LYS B 1 56 ? -15.039 -33.906 -2.27 1 98.62 56 LYS B C 1
ATOM 3284 O O . LYS B 1 56 ? -13.859 -33.781 -2.609 1 98.62 56 LYS B O 1
ATOM 3289 N N . ILE B 1 57 ? -15.516 -33.562 -1.078 1 98.81 57 ILE B N 1
ATOM 3290 C CA . ILE B 1 57 ? -14.617 -33.094 -0.027 1 98.81 57 ILE B CA 1
ATOM 3291 C C . ILE B 1 57 ? -14.047 -34.281 0.737 1 98.81 57 ILE B C 1
ATOM 3293 O O . ILE B 1 57 ? -14.789 -35.156 1.178 1 98.81 57 ILE B O 1
ATOM 3297 N N . VAL B 1 58 ? -12.797 -34.312 0.861 1 98.75 58 VAL B N 1
ATOM 3298 C CA . VAL B 1 58 ? -12.156 -35.469 1.479 1 98.75 58 VAL B CA 1
ATOM 3299 C C . VAL B 1 58 ? -11.07 -35 2.447 1 98.75 58 VAL B C 1
ATOM 3301 O O . VAL B 1 58 ? -10.805 -33.812 2.559 1 98.75 58 VAL B O 1
ATOM 3304 N N . ASP B 1 59 ? -10.438 -35.906 3.148 1 98.31 59 ASP B N 1
ATOM 3305 C CA . ASP B 1 59 ? -9.344 -35.594 4.055 1 98.31 59 ASP B CA 1
ATOM 3306 C C . ASP B 1 59 ? -8.031 -35.438 3.293 1 98.31 59 ASP B C 1
ATOM 3308 O O . ASP B 1 59 ? -7.961 -35.719 2.098 1 98.31 59 ASP B O 1
ATOM 3312 N N . SER B 1 60 ? -7.07 -35 3.953 1 97.94 60 SER B N 1
ATOM 3313 C CA . SER B 1 60 ? -5.766 -34.688 3.361 1 97.94 60 SER B CA 1
ATOM 3314 C C . SER B 1 60 ? -5.156 -35.938 2.729 1 97.94 60 SER B C 1
ATOM 3316 O O . SER B 1 60 ? -4.715 -35.906 1.578 1 97.94 60 SER B O 1
ATOM 3318 N N . LYS B 1 61 ? -5.148 -37.062 3.416 1 97.81 61 LYS B N 1
ATOM 3319 C CA . LYS B 1 61 ? -4.531 -38.281 2.941 1 97.81 61 LYS B CA 1
ATOM 3320 C C . LYS B 1 61 ? -5.176 -38.75 1.641 1 97.81 61 LYS B C 1
ATOM 3322 O O . LYS B 1 61 ? -4.48 -39.188 0.711 1 97.81 61 LYS B O 1
ATOM 3327 N N . THR B 1 62 ? -6.469 -38.688 1.607 1 98.31 62 THR B N 1
ATOM 3328 C CA . THR B 1 62 ? -7.203 -39.125 0.426 1 98.31 62 THR B CA 1
ATOM 3329 C C . THR B 1 62 ? -6.922 -38.219 -0.759 1 98.31 62 THR B C 1
ATOM 3331 O O . THR B 1 62 ? -6.73 -38.688 -1.884 1 98.31 62 THR B O 1
ATOM 3334 N N . ALA B 1 63 ? -6.941 -36.906 -0.549 1 98.56 63 ALA B N 1
ATOM 3335 C CA . ALA B 1 63 ? -6.684 -35.938 -1.625 1 98.56 63 ALA B CA 1
ATOM 3336 C C . ALA B 1 63 ? -5.277 -36.125 -2.193 1 98.56 63 ALA B C 1
ATOM 3338 O O . ALA B 1 63 ? -5.098 -36.156 -3.412 1 98.56 63 ALA B O 1
ATOM 3339 N N . TRP B 1 64 ? -4.277 -36.281 -1.311 1 98.25 64 TRP B N 1
ATOM 3340 C CA . TRP B 1 64 ? -2.885 -36.406 -1.717 1 98.25 64 TRP B CA 1
ATOM 3341 C C . TRP B 1 64 ? -2.637 -37.781 -2.355 1 98.25 64 TRP B C 1
ATOM 3343 O O . TRP B 1 64 ? -1.69 -37.938 -3.127 1 98.25 64 TRP B O 1
ATOM 3353 N N . GLY B 1 65 ? -3.447 -38.781 -2.043 1 97.38 65 GLY B N 1
ATOM 3354 C CA . GLY B 1 65 ? -3.234 -40.156 -2.451 1 97.38 65 GLY B CA 1
ATOM 3355 C C . GLY B 1 65 ? -3.744 -40.438 -3.85 1 97.38 65 GLY B C 1
ATOM 3356 O O . GLY B 1 65 ? -3.885 -41.594 -4.234 1 97.38 65 GLY B O 1
ATOM 3357 N N . GLN B 1 66 ? -4.004 -39.406 -4.617 1 97.5 66 GLN B N 1
ATOM 3358 C CA . GLN B 1 66 ? -4.543 -39.594 -5.961 1 97.5 66 GLN B CA 1
ATOM 3359 C C . GLN B 1 66 ? -3.422 -39.719 -6.988 1 97.5 66 GLN B C 1
ATOM 3361 O O . GLN B 1 66 ? -2.27 -39.406 -6.703 1 97.5 66 GLN B O 1
ATOM 3366 N N . ASP B 1 67 ? -3.783 -40.25 -8.188 1 96 67 ASP B N 1
ATOM 3367 C CA . ASP B 1 67 ? -2.822 -40.406 -9.273 1 96 67 ASP B CA 1
ATOM 3368 C C . ASP B 1 67 ? -2.338 -39.062 -9.805 1 96 67 ASP B C 1
ATOM 3370 O O . ASP B 1 67 ? -1.225 -38.969 -10.32 1 96 67 ASP B O 1
ATOM 3374 N N . LEU B 1 68 ? -3.166 -38.125 -9.75 1 98.06 68 LEU B N 1
ATOM 3375 C CA . LEU B 1 68 ? -2.859 -36.75 -10.172 1 98.06 68 LEU B CA 1
ATOM 3376 C C . LEU B 1 68 ? -3.195 -35.75 -9.078 1 98.06 68 LEU B C 1
ATOM 3378 O O . LEU B 1 68 ? -4.34 -35.688 -8.625 1 98.06 68 LEU B O 1
ATOM 3382 N N . VAL B 1 69 ? -2.186 -35.062 -8.617 1 98.44 69 VAL B N 1
ATOM 3383 C CA . VAL B 1 69 ? -2.348 -34.062 -7.582 1 98.44 69 VAL B CA 1
ATOM 3384 C C . VAL B 1 69 ? -2.094 -32.656 -8.172 1 98.44 69 VAL B C 1
ATOM 3386 O O . VAL B 1 69 ? -1.108 -32.469 -8.883 1 98.44 69 VAL B O 1
ATOM 3389 N N . VAL B 1 70 ? -2.998 -31.75 -7.934 1 98.31 70 VAL B N 1
ATOM 3390 C CA . VAL B 1 70 ? -2.898 -30.375 -8.422 1 98.31 70 VAL B CA 1
ATOM 3391 C C . VAL B 1 70 ? -2.684 -29.422 -7.25 1 98.31 70 VAL B C 1
ATOM 3393 O O . VAL B 1 70 ? -3.395 -29.5 -6.246 1 98.31 70 VAL B O 1
ATOM 3396 N N . LYS B 1 71 ? -1.683 -28.625 -7.383 1 96.81 71 LYS B N 1
ATOM 3397 C CA . LYS B 1 71 ? -1.243 -27.688 -6.348 1 96.81 71 LYS B CA 1
ATOM 3398 C C . LYS B 1 71 ? -0.816 -26.359 -6.953 1 96.81 71 LYS B C 1
ATOM 3400 O O . LYS B 1 71 ? -0.602 -26.266 -8.164 1 96.81 71 LYS B O 1
ATOM 3405 N N . CYS B 1 72 ? -0.753 -25.266 -6.078 1 95.31 72 CYS B N 1
ATOM 3406 C CA . CYS B 1 72 ? -0.181 -24 -6.516 1 95.31 72 CYS B CA 1
ATOM 3407 C C . CYS B 1 72 ? 1.333 -24 -6.344 1 95.31 72 CYS B C 1
ATOM 3409 O O . CYS B 1 72 ? 2.074 -23.891 -7.32 1 95.31 72 CYS B O 1
ATOM 3411 N N . LYS B 1 73 ? 1.711 -24.188 -5.109 1 94.38 73 LYS B N 1
ATOM 3412 C CA . LYS B 1 73 ? 3.133 -24.125 -4.777 1 94.38 73 LYS B CA 1
ATOM 3413 C C . LYS B 1 73 ? 3.713 -25.531 -4.598 1 94.38 73 LYS B C 1
ATOM 3415 O O . LYS B 1 73 ? 2.969 -26.5 -4.508 1 94.38 73 LYS B O 1
ATOM 3420 N N . GLU B 1 74 ? 4.996 -25.609 -4.516 1 94 74 GLU B N 1
ATOM 3421 C CA . GLU B 1 74 ? 5.699 -26.875 -4.371 1 94 74 GLU B CA 1
ATOM 3422 C C . GLU B 1 74 ? 5.348 -27.547 -3.051 1 94 74 GLU B C 1
ATOM 3424 O O . GLU B 1 74 ? 5.051 -26.875 -2.061 1 94 74 GLU B O 1
ATOM 3429 N N . PRO B 1 75 ? 5.348 -28.906 -3.086 1 95.88 75 PRO B N 1
ATOM 3430 C CA . PRO B 1 75 ? 5.199 -29.609 -1.811 1 95.88 75 PRO B CA 1
ATOM 3431 C C . PRO B 1 75 ? 6.324 -29.297 -0.829 1 95.88 75 PRO B C 1
ATOM 3433 O O . PRO B 1 75 ? 7.484 -29.172 -1.232 1 95.88 75 PRO B O 1
ATOM 3436 N N . LEU B 1 76 ? 5.938 -29.172 0.365 1 95.12 76 LEU B N 1
ATOM 3437 C CA . LEU B 1 76 ? 6.91 -29.016 1.439 1 95.12 76 LEU B CA 1
ATOM 3438 C C . LEU B 1 76 ? 7.297 -30.359 2.027 1 95.12 76 LEU B C 1
ATOM 3440 O O . LEU B 1 76 ? 6.602 -31.359 1.818 1 95.12 76 LEU B O 1
ATOM 3444 N N . GLU B 1 77 ? 8.336 -30.438 2.797 1 95.56 77 GLU B N 1
ATOM 3445 C CA . GLU B 1 77 ? 8.906 -31.688 3.277 1 95.56 77 GLU B CA 1
ATOM 3446 C C . GLU B 1 77 ? 7.871 -32.531 4.027 1 95.56 77 GLU B C 1
ATOM 3448 O O . GLU B 1 77 ? 7.801 -33.75 3.854 1 95.56 77 GLU B O 1
ATOM 3453 N N . HIS B 1 78 ? 7.062 -31.859 4.844 1 96.44 78 HIS B N 1
ATOM 3454 C CA . HIS B 1 78 ? 6.07 -32.562 5.629 1 96.44 78 HIS B CA 1
ATOM 3455 C C . HIS B 1 78 ? 4.973 -33.156 4.738 1 96.44 78 HIS B C 1
ATOM 3457 O O . HIS B 1 78 ? 4.199 -34 5.176 1 96.44 78 HIS B O 1
ATOM 3463 N N . GLU B 1 79 ? 4.918 -32.719 3.463 1 97.31 79 GLU B N 1
ATOM 3464 C CA . GLU B 1 79 ? 3.908 -33.188 2.516 1 97.31 79 GLU B CA 1
ATOM 3465 C C . GLU B 1 79 ? 4.441 -34.344 1.661 1 97.31 79 GLU B C 1
ATOM 3467 O O . GLU B 1 79 ? 3.668 -35.031 1.011 1 97.31 79 GLU B O 1
ATOM 3472 N N . TYR B 1 80 ? 5.742 -34.594 1.65 1 97.31 80 TYR B N 1
ATOM 3473 C CA . TYR B 1 80 ? 6.379 -35.562 0.773 1 97.31 80 TYR B CA 1
ATOM 3474 C C . TYR B 1 80 ? 5.77 -36.938 0.963 1 97.31 80 TYR B C 1
ATOM 3476 O O . TYR B 1 80 ? 5.434 -37.625 -0.012 1 97.31 80 TYR B O 1
ATOM 3484 N N . PRO B 1 81 ? 5.543 -37.344 2.238 1 96.94 81 PRO B N 1
ATOM 3485 C CA . PRO B 1 81 ? 5.016 -38.688 2.451 1 96.94 81 PRO B CA 1
ATOM 3486 C C . PRO B 1 81 ? 3.586 -38.844 1.939 1 96.94 81 PRO B C 1
ATOM 3488 O O . PRO B 1 81 ? 3.117 -39.969 1.747 1 96.94 81 PRO B O 1
ATOM 3491 N N . LEU B 1 82 ? 2.918 -37.781 1.745 1 97.5 82 LEU B N 1
ATOM 3492 C CA . LEU B 1 82 ? 1.511 -37.844 1.359 1 97.5 82 LEU B CA 1
ATOM 3493 C C . LEU B 1 82 ? 1.366 -38.156 -0.128 1 97.5 82 LEU B C 1
ATOM 3495 O O . LEU B 1 82 ? 0.302 -38.562 -0.578 1 97.5 82 LEU B O 1
ATOM 3499 N N . LEU B 1 83 ? 2.379 -37.844 -0.936 1 97.12 83 LEU B N 1
ATOM 3500 C CA . LEU B 1 83 ? 2.355 -38.156 -2.363 1 97.12 83 LEU B CA 1
ATOM 3501 C C . LEU B 1 83 ? 2.613 -39.625 -2.617 1 97.12 83 LEU B C 1
ATOM 3503 O O . LEU B 1 83 ? 3.59 -40.188 -2.113 1 97.12 83 LEU B O 1
ATOM 3507 N N . LYS B 1 84 ? 1.783 -40.25 -3.277 1 96.31 84 LYS B N 1
ATOM 3508 C CA . LYS B 1 84 ? 1.974 -41.688 -3.543 1 96.31 84 LYS B CA 1
ATOM 3509 C C . LYS B 1 84 ? 3.029 -41.906 -4.625 1 96.31 84 LYS B C 1
ATOM 3511 O O . LYS B 1 84 ? 3.273 -41.031 -5.449 1 96.31 84 LYS B O 1
ATOM 3516 N N . GLU B 1 85 ? 3.582 -43.062 -4.637 1 97.31 85 GLU B N 1
ATOM 3517 C CA . GLU B 1 85 ? 4.59 -43.406 -5.629 1 97.31 85 GLU B CA 1
ATOM 3518 C C . GLU B 1 85 ? 4.016 -43.375 -7.039 1 97.31 85 GLU B C 1
ATOM 3520 O O . GLU B 1 85 ? 2.887 -43.812 -7.27 1 97.31 85 GLU B O 1
ATOM 3525 N N . LYS B 1 86 ? 4.746 -42.75 -8 1 97.38 86 LYS B N 1
ATOM 3526 C CA . LYS B 1 86 ? 4.453 -42.688 -9.43 1 97.38 86 LYS B CA 1
ATOM 3527 C C . LYS B 1 86 ? 3.281 -41.75 -9.719 1 97.38 86 LYS B C 1
ATOM 3529 O O . LYS B 1 86 ? 2.732 -41.75 -10.82 1 97.38 86 LYS B O 1
ATOM 3534 N N . ALA B 1 87 ? 2.889 -41 -8.688 1 97.31 87 ALA B N 1
ATOM 3535 C CA . ALA B 1 87 ? 1.838 -40 -8.922 1 97.31 87 ALA B CA 1
ATOM 3536 C C . ALA B 1 87 ? 2.324 -38.906 -9.844 1 97.31 87 ALA B C 1
ATOM 3538 O O . ALA B 1 87 ? 3.527 -38.75 -10.062 1 97.31 87 ALA B O 1
ATOM 3539 N N . THR B 1 88 ? 1.374 -38.219 -10.461 1 98 88 THR B N 1
ATOM 3540 C CA . THR B 1 88 ? 1.649 -37 -11.234 1 98 88 THR B CA 1
ATOM 3541 C C . THR B 1 88 ? 1.354 -35.75 -10.398 1 98 88 THR B C 1
ATOM 3543 O O . THR B 1 88 ? 0.331 -35.688 -9.719 1 98 88 THR B O 1
ATOM 3546 N N . LEU B 1 89 ? 2.289 -34.844 -10.422 1 98 89 LEU B N 1
ATOM 3547 C CA . LEU B 1 89 ? 2.141 -33.594 -9.719 1 98 89 LEU B CA 1
ATOM 3548 C C . LEU B 1 89 ? 2.098 -32.406 -10.711 1 98 89 LEU B C 1
ATOM 3550 O O . LEU B 1 89 ? 2.994 -32.281 -11.547 1 98 89 LEU B O 1
ATOM 3554 N N . PHE B 1 90 ? 1.026 -31.703 -10.688 1 97.19 90 PHE B N 1
ATOM 3555 C CA . PHE B 1 90 ? 0.812 -30.5 -11.477 1 97.19 90 PHE B CA 1
ATOM 3556 C C . PHE B 1 90 ? 0.896 -29.25 -10.594 1 97.19 90 PHE B C 1
ATOM 3558 O O . PHE B 1 90 ? -0.006 -28.984 -9.797 1 97.19 90 PHE B O 1
ATOM 3565 N N . SER B 1 91 ? 2 -28.406 -10.664 1 95.81 91 SER B N 1
ATOM 3566 C CA . SER B 1 91 ? 2.193 -27.281 -9.766 1 95.81 91 SER B CA 1
ATOM 3567 C C . SER B 1 91 ? 3.371 -26.406 -10.211 1 95.81 91 SER B C 1
ATOM 3569 O O . SER B 1 91 ? 4.117 -26.797 -11.117 1 95.81 91 SER B O 1
ATOM 3571 N N . TYR B 1 92 ? 3.469 -25.203 -9.586 1 92.25 92 TYR B N 1
ATOM 3572 C CA . TYR B 1 92 ? 4.738 -24.484 -9.609 1 92.25 92 TYR B CA 1
ATOM 3573 C C . TYR B 1 92 ? 5.773 -25.172 -8.734 1 92.25 92 TYR B C 1
ATOM 3575 O O . TYR B 1 92 ? 5.445 -25.688 -7.656 1 92.25 92 TYR B O 1
ATOM 3583 N N . LEU B 1 93 ? 7.02 -25.234 -9.055 1 88.56 93 LEU B N 1
ATOM 3584 C CA . LEU B 1 93 ? 7.953 -26.016 -8.25 1 88.56 93 LEU B CA 1
ATOM 3585 C C . LEU B 1 93 ? 9.219 -25.219 -7.961 1 88.56 93 LEU B C 1
ATOM 3587 O O . LEU B 1 93 ? 9.891 -25.453 -6.949 1 88.56 93 LEU B O 1
ATOM 3591 N N . ASP B 1 94 ? 9.672 -24.359 -8.695 1 79.5 94 ASP B N 1
ATOM 3592 C CA . ASP B 1 94 ? 10.953 -23.672 -8.523 1 79.5 94 ASP B CA 1
ATOM 3593 C C . ASP B 1 94 ? 12.055 -24.656 -8.148 1 79.5 94 ASP B C 1
ATOM 3595 O O . ASP B 1 94 ? 12.758 -24.453 -7.16 1 79.5 94 ASP B O 1
ATOM 3599 N N . LEU B 1 95 ? 12.289 -25.719 -8.836 1 83.62 95 LEU B N 1
ATOM 3600 C CA . LEU B 1 95 ? 13.086 -26.906 -8.5 1 83.62 95 LEU B CA 1
ATOM 3601 C C . LEU B 1 95 ? 14.555 -26.547 -8.336 1 83.62 95 LEU B C 1
ATOM 3603 O O . LEU B 1 95 ? 15.289 -27.219 -7.613 1 83.62 95 LEU B O 1
ATOM 3607 N N . ALA B 1 96 ? 14.961 -25.5 -8.945 1 76.94 96 ALA B N 1
ATOM 3608 C CA . ALA B 1 96 ? 16.375 -25.141 -8.992 1 76.94 96 ALA B CA 1
ATOM 3609 C C . ALA B 1 96 ? 16.922 -24.906 -7.586 1 76.94 96 ALA B C 1
ATOM 3611 O O . ALA B 1 96 ? 18.141 -24.938 -7.375 1 76.94 96 ALA B O 1
ATOM 3612 N N . TYR B 1 97 ? 16.078 -24.781 -6.605 1 76.44 97 TYR B N 1
ATOM 3613 C CA . TYR B 1 97 ? 16.547 -24.484 -5.254 1 76.44 97 TYR B CA 1
ATOM 3614 C C . TYR B 1 97 ? 16 -25.5 -4.258 1 76.44 97 TYR B C 1
ATOM 3616 O O . TYR B 1 97 ? 16.016 -25.266 -3.047 1 76.44 97 TYR B O 1
ATOM 3624 N N . GLN B 1 98 ? 15.57 -26.578 -4.82 1 86.38 98 GLN B N 1
ATOM 3625 C CA . GLN B 1 98 ? 14.898 -27.547 -3.949 1 86.38 98 GLN B CA 1
ATOM 3626 C C . GLN B 1 98 ? 15.461 -28.953 -4.141 1 86.38 98 GLN B C 1
ATOM 3628 O O . GLN B 1 98 ? 14.773 -29.828 -4.652 1 86.38 98 GLN B O 1
ATOM 3633 N N . LYS B 1 99 ? 16.641 -29.172 -3.553 1 91.12 99 LYS B N 1
ATOM 3634 C CA . LYS B 1 99 ? 17.312 -30.469 -3.721 1 91.12 99 LYS B CA 1
ATOM 3635 C C . LYS B 1 99 ? 16.484 -31.594 -3.105 1 91.12 99 LYS B C 1
ATOM 3637 O O . LYS B 1 99 ? 16.297 -32.625 -3.725 1 91.12 99 LYS B O 1
ATOM 3642 N N . SER B 1 100 ? 16.031 -31.312 -1.925 1 95.25 100 SER B N 1
ATOM 3643 C CA . SER B 1 100 ? 15.25 -32.344 -1.233 1 95.25 100 SER B CA 1
ATOM 3644 C C . SER B 1 100 ? 14 -32.719 -2.021 1 95.25 100 SER B C 1
ATOM 3646 O O . SER B 1 100 ? 13.602 -33.875 -2.049 1 95.25 100 SER B O 1
ATOM 3648 N N . LEU B 1 101 ? 13.375 -31.781 -2.654 1 95.25 101 LEU B N 1
ATOM 3649 C CA . LEU B 1 101 ? 12.195 -32.031 -3.482 1 95.25 101 LEU B CA 1
ATOM 3650 C C . LEU B 1 101 ? 12.555 -32.875 -4.699 1 95.25 101 LEU B C 1
ATOM 3652 O O . LEU B 1 101 ? 11.836 -33.812 -5.035 1 95.25 101 LEU B O 1
ATOM 3656 N N . CYS B 1 102 ? 13.633 -32.562 -5.301 1 95.25 102 CYS B N 1
ATOM 3657 C CA . CYS B 1 102 ? 14.109 -33.344 -6.453 1 95.25 102 CYS B CA 1
ATOM 3658 C C . CYS B 1 102 ? 14.375 -34.781 -6.074 1 95.25 102 CYS B C 1
ATOM 3660 O O . CYS B 1 102 ? 14 -35.688 -6.809 1 95.25 102 CYS B O 1
ATOM 3662 N N . GLU B 1 103 ? 15.023 -34.938 -4.984 1 97 103 GLU B N 1
ATOM 3663 C CA . GLU B 1 103 ? 15.328 -36.281 -4.512 1 97 103 GLU B CA 1
ATOM 3664 C C . GLU B 1 103 ? 14.062 -37.094 -4.238 1 97 103 GLU B C 1
ATOM 3666 O O . GLU B 1 103 ? 13.977 -38.25 -4.582 1 97 103 GLU B O 1
ATOM 3671 N N . MET B 1 104 ? 13.156 -36.406 -3.633 1 96.94 104 MET B N 1
ATOM 3672 C CA . MET B 1 104 ? 11.875 -37.031 -3.373 1 96.94 104 MET B CA 1
ATOM 3673 C C . MET B 1 104 ? 11.195 -37.438 -4.676 1 96.94 104 MET B C 1
ATOM 3675 O O . MET B 1 104 ? 10.648 -38.531 -4.785 1 96.94 104 MET B O 1
ATOM 3679 N N . PHE B 1 105 ? 11.227 -36.625 -5.719 1 97.62 105 PHE B N 1
ATOM 3680 C CA . PHE B 1 105 ? 10.656 -36.938 -7.023 1 97.62 105 PHE B CA 1
ATOM 3681 C C . PHE B 1 105 ? 11.297 -38.188 -7.605 1 97.62 105 PHE B C 1
ATOM 3683 O O . PHE B 1 105 ? 10.609 -39.031 -8.195 1 97.62 105 PHE B O 1
ATOM 3690 N N . ILE B 1 106 ? 12.578 -38.312 -7.48 1 97.25 106 ILE B N 1
ATOM 3691 C CA . ILE B 1 106 ? 13.312 -39.469 -8.008 1 97.25 106 ILE B CA 1
ATOM 3692 C C . ILE B 1 106 ? 12.93 -40.719 -7.234 1 97.25 106 ILE B C 1
ATOM 3694 O O . ILE B 1 106 ? 12.594 -41.75 -7.836 1 97.25 106 ILE B O 1
ATOM 3698 N N . ASP B 1 107 ? 12.992 -40.594 -5.938 1 97.56 107 ASP B N 1
ATOM 3699 C CA . ASP B 1 107 ? 12.758 -41.75 -5.074 1 97.56 107 ASP B CA 1
ATOM 3700 C C . ASP B 1 107 ? 11.352 -42.312 -5.277 1 97.56 107 ASP B C 1
ATOM 3702 O O . ASP B 1 107 ? 11.172 -43.531 -5.34 1 97.56 107 ASP B O 1
ATOM 3706 N N . LYS B 1 108 ? 10.422 -41.438 -5.434 1 97.81 108 LYS B N 1
ATOM 3707 C CA . LYS B 1 108 ? 9.031 -41.844 -5.535 1 97.81 108 LYS B CA 1
ATOM 3708 C C . LYS B 1 108 ? 8.594 -41.969 -6.992 1 97.81 108 LYS B C 1
ATOM 3710 O O . LYS B 1 108 ? 7.438 -42.281 -7.277 1 97.81 108 LYS B O 1
ATOM 3715 N N . LYS B 1 109 ? 9.508 -41.625 -7.945 1 98.12 109 LYS B N 1
ATOM 3716 C CA . LYS B 1 109 ? 9.25 -41.719 -9.375 1 98.12 109 LYS B CA 1
ATOM 3717 C C . LYS B 1 109 ? 8.031 -40.875 -9.766 1 98.12 109 LYS B C 1
ATOM 3719 O O . LYS B 1 109 ? 7.141 -41.344 -10.461 1 98.12 109 LYS B O 1
ATOM 3724 N N . ILE B 1 110 ? 7.996 -39.719 -9.203 1 97.81 110 ILE B N 1
ATOM 3725 C CA . ILE B 1 110 ? 6.914 -38.781 -9.453 1 97.81 110 ILE B CA 1
ATOM 3726 C C . ILE B 1 110 ? 7.02 -38.25 -10.875 1 97.81 110 ILE B C 1
ATOM 3728 O O . ILE B 1 110 ? 8.117 -37.969 -11.367 1 97.81 110 ILE B O 1
ATOM 3732 N N . THR B 1 111 ? 5.922 -38.188 -11.602 1 97.88 111 THR B N 1
ATOM 3733 C CA . THR B 1 111 ? 5.824 -37.375 -12.812 1 97.88 111 THR B CA 1
ATOM 3734 C C . THR B 1 111 ? 5.473 -35.938 -12.477 1 97.88 111 THR B C 1
ATOM 3736 O O . THR B 1 111 ? 4.371 -35.656 -12 1 97.88 111 THR B O 1
ATOM 3739 N N . SER B 1 112 ? 6.414 -35.062 -12.711 1 97.12 112 SER B N 1
ATOM 3740 C CA . SER B 1 112 ? 6.211 -33.688 -12.312 1 97.12 112 SER B CA 1
ATOM 3741 C C . SER B 1 112 ? 6.023 -32.781 -13.531 1 97.12 112 SER B C 1
ATOM 3743 O O . SER B 1 112 ? 6.898 -32.719 -14.398 1 97.12 112 SER B O 1
ATOM 3745 N N . ILE B 1 113 ? 4.891 -32.156 -13.641 1 96.38 113 ILE B N 1
ATOM 3746 C CA . ILE B 1 113 ? 4.602 -31.141 -14.641 1 96.38 113 ILE B CA 1
ATOM 3747 C C . ILE B 1 113 ? 4.711 -29.766 -14.008 1 96.38 113 ILE B C 1
ATOM 3749 O O . ILE B 1 113 ? 3.793 -29.312 -13.312 1 96.38 113 ILE B O 1
ATOM 3753 N N . CYS B 1 114 ? 5.777 -29.125 -14.305 1 93.19 114 CYS B N 1
ATOM 3754 C CA . CYS B 1 114 ? 6.051 -27.781 -13.82 1 93.19 114 CYS B CA 1
ATOM 3755 C C . CYS B 1 114 ? 5.414 -26.734 -14.727 1 93.19 114 CYS B C 1
ATOM 3757 O O . CYS B 1 114 ? 5.965 -26.391 -15.781 1 93.19 114 CYS B O 1
ATOM 3759 N N . THR B 1 115 ? 4.477 -26.062 -14.195 1 89.56 115 THR B N 1
ATOM 3760 C CA . THR B 1 115 ? 3.625 -25.25 -15.055 1 89.56 115 THR B CA 1
ATOM 3761 C C . THR B 1 115 ? 4.289 -23.906 -15.359 1 89.56 115 THR B C 1
ATOM 3763 O O . THR B 1 115 ? 4.027 -23.297 -16.391 1 89.56 115 THR B O 1
ATOM 3766 N N . GLU B 1 116 ? 5.176 -23.422 -14.539 1 89.38 116 GLU B N 1
ATOM 3767 C CA . GLU B 1 116 ? 5.824 -22.125 -14.734 1 89.38 116 GLU B CA 1
ATOM 3768 C C . GLU B 1 116 ? 6.852 -22.188 -15.867 1 89.38 116 GLU B C 1
ATOM 3770 O O . GLU B 1 116 ? 7.32 -21.156 -16.344 1 89.38 116 GLU B O 1
ATOM 3775 N N . THR B 1 117 ? 7.176 -23.438 -16.328 1 88.94 117 THR B N 1
ATOM 3776 C CA . THR B 1 117 ? 8.219 -23.594 -17.344 1 88.94 117 THR B CA 1
ATOM 3777 C C . THR B 1 117 ? 7.609 -23.922 -18.703 1 88.94 117 THR B C 1
ATOM 3779 O O . THR B 1 117 ? 8.328 -24.203 -19.656 1 88.94 117 THR B O 1
ATOM 3782 N N . ILE B 1 118 ? 6.344 -23.969 -18.766 1 91.94 118 ILE B N 1
ATOM 3783 C CA . ILE B 1 118 ? 5.676 -24.156 -20.047 1 91.94 118 ILE B CA 1
ATOM 3784 C C . ILE B 1 118 ? 5.633 -22.844 -20.812 1 91.94 118 ILE B C 1
ATOM 3786 O O . ILE B 1 118 ? 4.949 -21.906 -20.391 1 91.94 118 ILE B O 1
ATOM 3790 N N . ALA B 1 119 ? 6.305 -22.828 -21.891 1 88.94 119 ALA B N 1
ATOM 3791 C CA . ALA B 1 119 ? 6.395 -21.594 -22.688 1 88.94 119 ALA B CA 1
ATOM 3792 C C . ALA B 1 119 ? 5.207 -21.469 -23.625 1 88.94 119 ALA B C 1
ATOM 3794 O O . ALA B 1 119 ? 4.664 -22.469 -24.109 1 88.94 119 ALA B O 1
ATOM 3795 N N . GLY B 1 120 ? 4.832 -20.281 -23.812 1 83.62 120 GLY B N 1
ATOM 3796 C CA . GLY B 1 120 ? 3.824 -20 -24.828 1 83.62 120 GLY B CA 1
ATOM 3797 C C . GLY B 1 120 ? 4.41 -19.719 -26.188 1 83.62 120 GLY B C 1
ATOM 3798 O O . GLY B 1 120 ? 5.625 -19.812 -26.391 1 83.62 120 GLY B O 1
ATOM 3799 N N . PRO B 1 121 ? 3.518 -19.453 -27.156 1 78.31 121 PRO B N 1
ATOM 3800 C CA . PRO B 1 121 ? 3.947 -19.219 -28.547 1 78.31 121 PRO B CA 1
ATOM 3801 C C . PRO B 1 121 ? 4.848 -18 -28.672 1 78.31 121 PRO B C 1
ATOM 3803 O O . PRO B 1 121 ? 5.648 -17.906 -29.609 1 78.31 121 PRO B O 1
ATOM 3806 N N . LYS B 1 122 ? 4.73 -17.031 -27.844 1 77.88 122 LYS B N 1
ATOM 3807 C CA . LYS B 1 122 ? 5.535 -15.82 -27.922 1 77.88 122 LYS B CA 1
ATOM 3808 C C . LYS B 1 122 ? 6.73 -15.898 -26.969 1 77.88 122 LYS B C 1
ATOM 3810 O O . LYS B 1 122 ? 7.266 -14.867 -26.547 1 77.88 122 LYS B O 1
ATOM 3815 N N . ASN B 1 123 ? 7.031 -17.125 -26.594 1 77.31 123 ASN B N 1
ATOM 3816 C CA . ASN B 1 123 ? 8.109 -17.359 -25.641 1 77.31 123 ASN B CA 1
ATOM 3817 C C . ASN B 1 123 ? 7.824 -16.719 -24.297 1 77.31 123 ASN B C 1
ATOM 3819 O O . ASN B 1 123 ? 8.742 -16.219 -23.625 1 77.31 123 ASN B O 1
ATOM 3823 N N . ASP B 1 124 ? 6.621 -16.594 -24.016 1 84.62 124 ASP B N 1
ATOM 3824 C CA . ASP B 1 124 ? 6.137 -16.188 -22.703 1 84.62 124 ASP B CA 1
ATOM 3825 C C . ASP B 1 124 ? 5.766 -17.406 -21.844 1 84.62 124 ASP B C 1
ATOM 3827 O O . ASP B 1 124 ? 6.008 -18.547 -22.25 1 84.62 124 ASP B O 1
ATOM 3831 N N . TYR B 1 125 ? 5.375 -17.203 -20.641 1 90.06 125 TYR B N 1
ATOM 3832 C CA . TYR B 1 125 ? 4.922 -18.266 -19.75 1 90.06 125 TYR B CA 1
ATOM 3833 C C . TYR B 1 125 ? 3.465 -18.062 -19.359 1 90.06 125 TYR B C 1
ATOM 3835 O O . TYR B 1 125 ? 3.174 -17.406 -18.344 1 90.06 125 TYR B O 1
ATOM 3843 N N . PRO B 1 126 ? 2.607 -18.625 -20.172 1 91.75 126 PRO B N 1
ATOM 3844 C CA . PRO B 1 126 ? 1.184 -18.297 -20.062 1 91.75 126 PRO B CA 1
ATOM 3845 C C . PRO B 1 126 ? 0.604 -18.594 -18.688 1 91.75 126 PRO B C 1
ATOM 3847 O O . PRO B 1 126 ? -0.259 -17.859 -18.203 1 91.75 126 PRO B O 1
ATOM 3850 N N . ILE B 1 127 ? 1.03 -19.641 -18.031 1 93.12 127 ILE B N 1
ATOM 3851 C CA . ILE B 1 127 ? 0.465 -20.016 -16.734 1 93.12 127 ILE B CA 1
ATOM 3852 C C . ILE B 1 127 ? 1.094 -19.156 -15.641 1 93.12 127 ILE B C 1
ATOM 3854 O O . ILE B 1 127 ? 0.434 -18.828 -14.648 1 93.12 127 ILE B O 1
ATOM 3858 N N . LEU B 1 128 ? 2.318 -18.75 -15.867 1 92.38 128 LEU B N 1
ATOM 3859 C CA . LEU B 1 128 ? 3.053 -17.984 -14.867 1 92.38 128 LEU B CA 1
ATOM 3860 C C . LEU B 1 128 ? 2.729 -16.5 -14.969 1 92.38 128 LEU B C 1
ATOM 3862 O O . LEU B 1 128 ? 2.82 -15.766 -13.977 1 92.38 128 LEU B O 1
ATOM 3866 N N . ALA B 1 129 ? 2.367 -16 -16.125 1 92.31 129 ALA B N 1
ATOM 3867 C CA . ALA B 1 129 ? 2.236 -14.586 -16.438 1 92.31 129 ALA B CA 1
ATOM 3868 C C . ALA B 1 129 ? 1.29 -13.891 -15.461 1 92.31 129 ALA B C 1
ATOM 3870 O O . ALA B 1 129 ? 1.62 -12.844 -14.906 1 92.31 129 ALA B O 1
ATOM 3871 N N . PRO B 1 130 ? 0.098 -14.461 -15.148 1 93.12 130 PRO B N 1
ATOM 3872 C CA . PRO B 1 130 ? -0.793 -13.781 -14.203 1 93.12 130 PRO B CA 1
ATOM 3873 C C . PRO B 1 130 ? -0.168 -13.609 -12.82 1 93.12 130 PRO B C 1
ATOM 3875 O O . PRO B 1 130 ? -0.381 -12.586 -12.172 1 93.12 130 PRO B O 1
ATOM 3878 N N . MET B 1 131 ? 0.583 -14.547 -12.391 1 93.69 131 MET B N 1
ATOM 3879 C CA . MET B 1 131 ? 1.252 -14.453 -11.094 1 93.69 131 MET B CA 1
ATOM 3880 C C . MET B 1 131 ? 2.344 -13.391 -11.125 1 93.69 131 MET B C 1
ATOM 3882 O O . MET B 1 131 ? 2.572 -12.703 -10.125 1 93.69 131 MET B O 1
ATOM 3886 N N . SER B 1 132 ? 2.965 -13.25 -12.281 1 94.38 132 SER B N 1
ATOM 3887 C CA . SER B 1 132 ? 4.004 -12.242 -12.438 1 94.38 132 SER B CA 1
ATOM 3888 C C . SER B 1 132 ? 3.422 -10.836 -12.359 1 94.38 132 SER B C 1
ATOM 3890 O O . SER B 1 132 ? 4.023 -9.938 -11.758 1 94.38 132 SER B O 1
ATOM 3892 N N . VAL B 1 133 ? 2.268 -10.672 -12.977 1 94.69 133 VAL B N 1
ATOM 3893 C CA . VAL B 1 133 ? 1.58 -9.391 -12.914 1 94.69 133 VAL B CA 1
ATOM 3894 C C . VAL B 1 133 ? 1.259 -9.039 -11.461 1 94.69 133 VAL B C 1
ATOM 3896 O O . VAL B 1 133 ? 1.57 -7.941 -11 1 94.69 133 VAL B O 1
ATOM 3899 N N . VAL B 1 134 ? 0.691 -10.016 -10.758 1 94.94 134 VAL B N 1
ATOM 3900 C CA . VAL B 1 134 ? 0.31 -9.82 -9.359 1 94.94 134 VAL B CA 1
ATOM 3901 C C . VAL B 1 134 ? 1.549 -9.516 -8.523 1 94.94 134 VAL B C 1
ATOM 3903 O O . VAL B 1 134 ? 1.548 -8.57 -7.723 1 94.94 134 VAL B O 1
ATOM 3906 N N . ALA B 1 135 ? 2.564 -10.281 -8.703 1 96.12 135 ALA B N 1
ATOM 3907 C CA . ALA B 1 135 ? 3.797 -10.109 -7.941 1 96.12 135 ALA B CA 1
ATOM 3908 C C . ALA B 1 135 ? 4.41 -8.734 -8.188 1 96.12 135 ALA B C 1
ATOM 3910 O O . ALA B 1 135 ? 4.883 -8.078 -7.254 1 96.12 135 ALA B O 1
ATOM 3911 N N . GLY B 1 136 ? 4.457 -8.289 -9.406 1 97.12 136 GLY B N 1
ATOM 3912 C CA . GLY B 1 136 ? 4.988 -6.98 -9.734 1 97.12 136 GLY B CA 1
ATOM 3913 C C . GLY B 1 136 ? 4.219 -5.844 -9.078 1 97.12 136 GLY B C 1
ATOM 3914 O O . GLY B 1 136 ? 4.82 -4.926 -8.523 1 97.12 136 GLY B O 1
ATOM 3915 N N . ARG B 1 137 ? 2.947 -5.922 -9.156 1 96.5 137 ARG B N 1
ATOM 3916 C CA . ARG B 1 137 ? 2.096 -4.891 -8.578 1 96.5 137 ARG B CA 1
ATOM 3917 C C . ARG B 1 137 ? 2.211 -4.883 -7.055 1 96.5 137 ARG B C 1
ATOM 3919 O O . ARG B 1 137 ? 2.246 -3.816 -6.434 1 96.5 137 ARG B O 1
ATOM 3926 N N . LEU B 1 138 ? 2.277 -6.078 -6.492 1 96.31 138 LEU B N 1
ATOM 3927 C CA . LEU B 1 138 ? 2.461 -6.172 -5.047 1 96.31 138 LEU B CA 1
ATOM 3928 C C . LEU B 1 138 ? 3.814 -5.602 -4.633 1 96.31 138 LEU B C 1
ATOM 3930 O O . LEU B 1 138 ? 3.928 -4.949 -3.596 1 96.31 138 LEU B O 1
ATOM 3934 N N . ALA B 1 139 ? 4.793 -5.906 -5.414 1 97.69 139 ALA B N 1
ATOM 3935 C CA . ALA B 1 139 ? 6.113 -5.363 -5.105 1 97.69 139 ALA B CA 1
ATOM 3936 C C . ALA B 1 139 ? 6.07 -3.838 -5.023 1 97.69 139 ALA B C 1
ATOM 3938 O O . ALA B 1 139 ? 6.594 -3.246 -4.074 1 97.69 139 ALA B O 1
ATOM 3939 N N . ALA B 1 140 ? 5.453 -3.207 -6.016 1 97.25 140 ALA B N 1
ATOM 3940 C CA . ALA B 1 140 ? 5.316 -1.754 -6.023 1 97.25 140 ALA B CA 1
ATOM 3941 C C . ALA B 1 140 ? 4.555 -1.269 -4.789 1 97.25 140 ALA B C 1
ATOM 3943 O O . ALA B 1 140 ? 4.984 -0.323 -4.125 1 97.25 140 ALA B O 1
ATOM 3944 N N . HIS B 1 141 ? 3.447 -1.908 -4.504 1 95.94 141 HIS B N 1
ATOM 3945 C CA . HIS B 1 141 ? 2.643 -1.559 -3.338 1 95.94 141 HIS B CA 1
ATOM 3946 C C . HIS B 1 141 ? 3.467 -1.639 -2.057 1 95.94 141 HIS B C 1
ATOM 3948 O O . HIS B 1 141 ? 3.395 -0.745 -1.211 1 95.94 141 HIS B O 1
ATOM 3954 N N . LEU B 1 142 ? 4.219 -2.691 -1.919 1 94.75 142 LEU B N 1
ATOM 3955 C CA . LEU B 1 142 ? 4.969 -2.936 -0.692 1 94.75 142 LEU B CA 1
ATOM 3956 C C . LEU B 1 142 ? 6.141 -1.967 -0.569 1 94.75 142 LEU B C 1
ATOM 3958 O O . LEU B 1 142 ? 6.508 -1.565 0.538 1 94.75 142 LEU B O 1
ATOM 3962 N N . VAL B 1 143 ? 6.738 -1.549 -1.742 1 96.38 143 VAL B N 1
ATOM 3963 C CA . VAL B 1 143 ? 7.758 -0.506 -1.694 1 96.38 143 VAL B CA 1
ATOM 3964 C C . VAL B 1 143 ? 7.195 0.737 -1.011 1 96.38 143 VAL B C 1
ATOM 3966 O O . VAL B 1 143 ? 7.777 1.243 -0.05 1 96.38 143 VAL B O 1
ATOM 3969 N N . GLN B 1 144 ? 6.062 1.183 -1.5 1 95 144 GLN B N 1
ATOM 3970 C CA . GLN B 1 144 ? 5.434 2.348 -0.888 1 95 144 GLN B CA 1
ATOM 3971 C C . GLN B 1 144 ? 5.09 2.084 0.575 1 95 144 GLN B C 1
ATOM 3973 O O . GLN B 1 144 ? 5.316 2.938 1.436 1 95 144 GLN B O 1
ATOM 3978 N N . HIS B 1 145 ? 4.547 0.956 0.829 1 92.62 145 HIS B N 1
ATOM 3979 C CA . HIS B 1 145 ? 4.105 0.642 2.182 1 92.62 145 HIS B CA 1
ATOM 3980 C C . HIS B 1 145 ? 5.262 0.717 3.172 1 92.62 145 HIS B C 1
ATOM 3982 O O . HIS B 1 145 ? 5.148 1.359 4.219 1 92.62 145 HIS B O 1
ATOM 3988 N N . TYR B 1 146 ? 6.367 0.111 2.869 1 92.62 146 TYR B N 1
ATOM 3989 C CA . TYR B 1 146 ? 7.488 0.035 3.799 1 92.62 146 TYR B CA 1
ATOM 3990 C C . TYR B 1 146 ? 8.242 1.357 3.852 1 92.62 146 TYR B C 1
ATOM 3992 O O . TYR B 1 146 ? 9.008 1.605 4.785 1 92.62 146 TYR B O 1
ATOM 4000 N N . LEU B 1 147 ? 8.062 2.146 2.84 1 92.88 147 LEU B N 1
ATOM 4001 C CA . LEU B 1 147 ? 8.641 3.484 2.891 1 92.88 147 LEU B CA 1
ATOM 4002 C C . LEU B 1 147 ? 7.855 4.379 3.848 1 92.88 147 LEU B C 1
ATOM 4004 O O . LEU B 1 147 ? 8.344 5.434 4.258 1 92.88 147 LEU B O 1
ATOM 4008 N N . LEU B 1 148 ? 6.621 3.824 4.133 1 89.12 148 LEU B N 1
ATOM 4009 C CA . LEU B 1 148 ? 5.824 4.566 5.102 1 89.12 148 LEU B CA 1
ATOM 4010 C C . LEU B 1 148 ? 6.348 4.344 6.52 1 89.12 148 LEU B C 1
ATOM 4012 O O . LEU B 1 148 ? 6.938 3.301 6.809 1 89.12 148 LEU B O 1
ATOM 4016 N N . ALA B 1 149 ? 6.551 5.207 7.391 1 78.38 149 ALA B N 1
ATOM 4017 C CA . ALA B 1 149 ? 7.031 5.078 8.766 1 78.38 149 ALA B CA 1
ATOM 4018 C C . ALA B 1 149 ? 5.992 4.387 9.648 1 78.38 149 ALA B C 1
ATOM 4020 O O . ALA B 1 149 ? 5.641 4.895 10.711 1 78.38 149 ALA B O 1
ATOM 4021 N N . LEU B 1 150 ? 5.293 3.289 9.039 1 72.44 150 LEU B N 1
ATOM 4022 C CA . LEU B 1 150 ? 4.246 2.582 9.773 1 72.44 150 LEU B CA 1
ATOM 4023 C C . LEU B 1 150 ? 4.824 1.4 10.547 1 72.44 150 LEU B C 1
ATOM 4025 O O . LEU B 1 150 ? 4.461 1.168 11.703 1 72.44 150 LEU B O 1
ATOM 4029 N N . GLU B 1 151 ? 5.605 0.549 9.742 1 61.91 151 GLU B N 1
ATOM 4030 C CA . GLU B 1 151 ? 6.035 -0.731 10.297 1 61.91 151 GLU B CA 1
ATOM 4031 C C . GLU B 1 151 ? 7.215 -0.553 11.25 1 61.91 151 GLU B C 1
ATOM 4033 O O . GLU B 1 151 ? 8.117 0.25 10.984 1 61.91 151 GLU B O 1
ATOM 4038 N N . HIS B 1 152 ? 6.898 -0.845 12.438 1 56.66 152 HIS B N 1
ATOM 4039 C CA . HIS B 1 152 ? 7.973 -0.782 13.43 1 56.66 152 HIS B CA 1
ATOM 4040 C C . HIS B 1 152 ? 8.82 -2.047 13.398 1 56.66 152 HIS B C 1
ATOM 4042 O O . HIS B 1 152 ? 8.484 -3.047 14.031 1 56.66 152 HIS B O 1
ATOM 4048 N N . VAL B 1 153 ? 9.352 -2.221 12.148 1 60 153 VAL B N 1
ATOM 4049 C CA . VAL B 1 153 ? 10.367 -3.24 12.383 1 60 153 VAL B CA 1
ATOM 4050 C C . VAL B 1 153 ? 11.266 -2.816 13.547 1 60 153 VAL B C 1
ATOM 4052 O O . VAL B 1 153 ? 11.672 -1.654 13.633 1 60 153 VAL B O 1
ATOM 4055 N N . LYS B 1 154 ? 11.188 -3.633 14.5 1 61.84 154 LYS B N 1
ATOM 4056 C CA . LYS B 1 154 ? 11.938 -3.287 15.703 1 61.84 154 LYS B CA 1
ATOM 4057 C C . LYS B 1 154 ? 13.266 -2.623 15.352 1 61.84 154 LYS B C 1
ATOM 4059 O O . LYS B 1 154 ? 14.086 -3.205 14.641 1 61.84 154 LYS B O 1
ATOM 4064 N N . GLY B 1 155 ? 13.484 -1.452 15.766 1 65.75 155 GLY B N 1
ATOM 4065 C CA . GLY B 1 155 ? 14.734 -0.719 15.617 1 65.75 155 GLY B CA 1
ATOM 4066 C C . GLY B 1 155 ? 14.891 -0.07 14.258 1 65.75 155 GLY B C 1
ATOM 4067 O O . GLY B 1 155 ? 15.938 0.503 13.953 1 65.75 155 GLY B O 1
ATOM 4068 N N . PHE B 1 156 ? 13.891 -0.301 13.328 1 76.62 156 PHE B N 1
ATOM 4069 C CA . PHE B 1 156 ? 13.992 0.282 11.992 1 76.62 156 PHE B CA 1
ATOM 4070 C C . PHE B 1 156 ? 12.719 1.035 11.641 1 76.62 156 PHE B C 1
ATOM 4072 O O . PHE B 1 156 ? 11.617 0.489 11.742 1 76.62 156 PHE B O 1
ATOM 4079 N N . MET B 1 157 ? 12.891 2.27 11.383 1 76.62 157 MET B N 1
ATOM 4080 C CA . MET B 1 157 ? 11.766 3.102 10.961 1 76.62 157 MET B CA 1
ATOM 4081 C C . MET B 1 157 ? 11.836 3.404 9.469 1 76.62 157 MET B C 1
ATOM 4083 O O . MET B 1 157 ? 12.914 3.654 8.93 1 76.62 157 MET B O 1
ATOM 4087 N N . GLY B 1 158 ? 10.688 3.297 8.852 1 82.56 158 GLY B N 1
ATOM 4088 C CA . GLY B 1 158 ? 10.633 3.689 7.449 1 82.56 158 GLY B CA 1
ATOM 4089 C C . GLY B 1 158 ? 11.07 5.125 7.219 1 82.56 158 GLY B C 1
ATOM 4090 O O . GLY B 1 158 ? 11.109 5.926 8.156 1 82.56 158 GLY B O 1
ATOM 4091 N N . LYS B 1 159 ? 11.367 5.43 6.059 1 88 159 LYS B N 1
ATOM 4092 C CA . LYS B 1 159 ? 11.922 6.723 5.676 1 88 159 LYS B CA 1
ATOM 4093 C C . LYS B 1 159 ? 10.875 7.824 5.781 1 88 159 LYS B C 1
ATOM 4095 O O . LYS B 1 159 ? 11.211 9.008 5.898 1 88 159 LYS B O 1
ATOM 4100 N N . GLY B 1 160 ? 9.555 7.375 5.746 1 89.56 160 GLY B N 1
ATOM 4101 C CA . GLY B 1 160 ? 8.492 8.367 5.805 1 89.56 160 GLY B CA 1
ATOM 4102 C C . GLY B 1 160 ? 8.336 9.156 4.516 1 89.56 160 GLY B C 1
ATOM 4103 O O . GLY B 1 160 ? 8.203 10.375 4.543 1 89.56 160 GLY B O 1
ATOM 4104 N N . VAL B 1 161 ? 8.336 8.461 3.402 1 91.31 161 VAL B N 1
ATOM 4105 C CA . VAL B 1 161 ? 8.281 9.109 2.098 1 91.31 161 VAL B CA 1
ATOM 4106 C C . VAL B 1 161 ? 7.082 8.578 1.31 1 91.31 161 VAL B C 1
ATOM 4108 O O . VAL B 1 161 ? 6.832 7.371 1.284 1 91.31 161 VAL B O 1
ATOM 4111 N N . MET B 1 162 ? 6.316 9.461 0.81 1 92.31 162 MET B N 1
ATOM 4112 C CA . MET B 1 162 ? 5.316 9.148 -0.204 1 92.31 162 MET B CA 1
ATOM 4113 C C . MET B 1 162 ? 5.891 9.312 -1.607 1 92.31 162 MET B C 1
ATOM 4115 O O . MET B 1 162 ? 6.426 10.375 -1.94 1 92.31 162 MET B O 1
ATOM 4119 N N . LEU B 1 163 ? 5.902 8.352 -2.494 1 92.25 163 LEU B N 1
ATOM 4120 C CA . LEU B 1 163 ? 6.594 8.312 -3.777 1 92.25 163 LEU B CA 1
ATOM 4121 C C . LEU B 1 163 ? 6.172 9.484 -4.66 1 92.25 163 LEU B C 1
ATOM 4123 O O . LEU B 1 163 ? 7 10.078 -5.352 1 92.25 163 LEU B O 1
ATOM 4127 N N . GLY B 1 164 ? 4.938 9.852 -4.758 1 85.81 164 GLY B N 1
ATOM 4128 C CA . GLY B 1 164 ? 4.504 10.953 -5.602 1 85.81 164 GLY B CA 1
ATOM 4129 C C . GLY B 1 164 ? 4.812 12.312 -5.008 1 85.81 164 GLY B C 1
ATOM 4130 O O . GLY B 1 164 ? 4.746 13.328 -5.707 1 85.81 164 GLY B O 1
ATOM 4131 N N . GLY B 1 165 ? 5.344 12.312 -3.771 1 82.31 165 GLY B N 1
ATOM 4132 C CA . GLY B 1 165 ? 5.645 13.586 -3.133 1 82.31 165 GLY B CA 1
ATOM 4133 C C . GLY B 1 165 ? 4.508 14.586 -3.221 1 82.31 165 GLY B C 1
ATOM 4134 O O . GLY B 1 165 ? 3.348 14.195 -3.389 1 82.31 165 GLY B O 1
ATOM 4135 N N . LEU B 1 166 ? 4.715 15.82 -2.855 1 86.88 166 LEU B N 1
ATOM 4136 C CA . LEU B 1 166 ? 3.801 16.953 -3.02 1 86.88 166 LEU B CA 1
ATOM 4137 C C . LEU B 1 166 ? 4.387 17.984 -3.969 1 86.88 166 LEU B C 1
ATOM 4139 O O . LEU B 1 166 ? 5.555 17.891 -4.352 1 86.88 166 LEU B O 1
ATOM 4143 N N . SER B 1 167 ? 3.627 18.797 -4.461 1 73.94 167 SER B N 1
ATOM 4144 C CA . SER B 1 167 ? 4.078 19.797 -5.418 1 73.94 167 SER B CA 1
ATOM 4145 C C . SER B 1 167 ? 5.316 20.531 -4.914 1 73.94 167 SER B C 1
ATOM 4147 O O . SER B 1 167 ? 5.391 20.891 -3.738 1 73.94 167 SER B O 1
ATOM 4149 N N . GLY B 1 168 ? 6.344 20.594 -5.75 1 71.88 168 GLY B N 1
ATOM 4150 C CA . GLY B 1 168 ? 7.551 21.328 -5.41 1 71.88 168 GLY B CA 1
ATOM 4151 C C . GLY B 1 168 ? 8.648 20.453 -4.844 1 71.88 168 GLY B C 1
ATOM 4152 O O . GLY B 1 168 ? 9.75 20.922 -4.574 1 71.88 168 GLY B O 1
ATOM 4153 N N . ALA B 1 169 ? 8.375 19.188 -4.617 1 77.38 169 ALA B N 1
ATOM 4154 C CA . ALA B 1 169 ? 9.359 18.266 -4.059 1 77.38 169 ALA B CA 1
ATOM 4155 C C . ALA B 1 169 ? 9.875 17.297 -5.125 1 77.38 169 ALA B C 1
ATOM 4157 O O . ALA B 1 169 ? 9.172 17 -6.09 1 77.38 169 ALA B O 1
ATOM 4158 N N . GLN B 1 170 ? 11.109 16.969 -4.984 1 81.75 170 GLN B N 1
ATOM 4159 C CA . GLN B 1 170 ? 11.688 15.984 -5.891 1 81.75 170 GLN B CA 1
ATOM 4160 C C . GLN B 1 170 ? 10.969 14.641 -5.766 1 81.75 170 GLN B C 1
ATOM 4162 O O . GLN B 1 170 ? 10.625 14.219 -4.664 1 81.75 170 GLN B O 1
ATOM 4167 N N . ARG B 1 171 ? 10.797 14.031 -6.934 1 88.12 171 ARG B N 1
ATOM 4168 C CA . ARG B 1 171 ? 10.164 12.719 -6.945 1 88.12 171 ARG B CA 1
ATOM 4169 C C . ARG B 1 171 ? 11.117 11.648 -6.398 1 88.12 171 ARG B C 1
ATOM 4171 O O . ARG B 1 171 ? 12.328 11.727 -6.613 1 88.12 171 ARG B O 1
ATOM 4178 N N . ALA B 1 172 ? 10.57 10.727 -5.738 1 93.88 172 ALA B N 1
ATOM 4179 C CA . ALA B 1 172 ? 11.359 9.617 -5.219 1 93.88 172 ALA B CA 1
ATOM 4180 C C . ALA B 1 172 ? 11.883 8.742 -6.352 1 93.88 172 ALA B C 1
ATOM 4182 O O . ALA B 1 172 ? 11.18 8.492 -7.336 1 93.88 172 ALA B O 1
ATOM 4183 N N . LYS B 1 173 ? 13.094 8.344 -6.242 1 96.19 173 LYS B N 1
ATOM 4184 C CA . LYS B 1 173 ? 13.758 7.516 -7.246 1 96.19 173 LYS B CA 1
ATOM 4185 C C . LYS B 1 173 ? 13.664 6.035 -6.891 1 96.19 173 LYS B C 1
ATOM 4187 O O . LYS B 1 173 ? 14.016 5.637 -5.777 1 96.19 173 LYS B O 1
ATOM 4192 N N . ILE B 1 174 ? 13.195 5.207 -7.812 1 98.31 174 ILE B N 1
ATOM 4193 C CA . ILE B 1 174 ? 13.102 3.762 -7.641 1 98.31 174 ILE B CA 1
ATOM 4194 C C . ILE B 1 174 ? 13.812 3.055 -8.789 1 98.31 174 ILE B C 1
ATOM 4196 O O . ILE B 1 174 ? 13.727 3.492 -9.945 1 98.31 174 ILE B O 1
ATOM 4200 N N . VAL B 1 175 ? 14.523 2.012 -8.477 1 98.75 175 VAL B N 1
ATOM 4201 C CA . VAL B 1 175 ? 15.203 1.207 -9.484 1 98.75 175 VAL B CA 1
ATOM 4202 C C . VAL B 1 175 ? 14.555 -0.171 -9.57 1 98.75 175 VAL B C 1
ATOM 4204 O O . VAL B 1 175 ? 14.227 -0.777 -8.555 1 98.75 175 VAL B O 1
ATOM 4207 N N . VAL B 1 176 ? 14.273 -0.643 -10.742 1 98.38 176 VAL B N 1
ATOM 4208 C CA . VAL B 1 176 ? 13.758 -1.98 -11.023 1 98.38 176 VAL B CA 1
ATOM 4209 C C . VAL B 1 176 ? 14.773 -2.76 -11.859 1 98.38 176 VAL B C 1
ATOM 4211 O O . VAL B 1 176 ? 15.234 -2.281 -12.898 1 98.38 176 VAL B O 1
ATOM 4214 N N . VAL B 1 177 ? 15.156 -3.918 -11.359 1 98.12 177 VAL B N 1
ATOM 4215 C CA . VAL B 1 177 ? 16.125 -4.75 -12.062 1 98.12 177 VAL B CA 1
ATOM 4216 C C . VAL B 1 177 ? 15.398 -5.867 -12.812 1 98.12 177 VAL B C 1
ATOM 4218 O O . VAL B 1 177 ? 14.836 -6.773 -12.195 1 98.12 177 VAL B O 1
ATOM 4221 N N . GLY B 1 178 ? 15.469 -5.832 -14.156 1 95.38 178 GLY B N 1
ATOM 4222 C CA . GLY B 1 178 ? 14.742 -6.77 -15 1 95.38 178 GLY B CA 1
ATOM 4223 C C . GLY B 1 178 ? 13.508 -6.16 -15.633 1 95.38 178 GLY B C 1
ATOM 4224 O O . GLY B 1 178 ? 12.648 -5.605 -14.945 1 95.38 178 GLY B O 1
ATOM 4225 N N . GLY B 1 179 ? 13.438 -6.309 -16.891 1 93.06 179 GLY B N 1
ATOM 4226 C CA . GLY B 1 179 ? 12.328 -5.723 -17.625 1 93.06 179 GLY B CA 1
ATOM 4227 C C . GLY B 1 179 ? 11.336 -6.754 -18.125 1 93.06 179 GLY B C 1
ATOM 4228 O O . GLY B 1 179 ? 10.773 -6.605 -19.219 1 93.06 179 GLY B O 1
ATOM 4229 N N . GLY B 1 180 ? 11.164 -7.879 -17.438 1 91.5 180 GLY B N 1
ATOM 4230 C CA . GLY B 1 180 ? 10.117 -8.844 -17.734 1 91.5 180 GLY B CA 1
ATOM 4231 C C . GLY B 1 180 ? 8.758 -8.414 -17.203 1 91.5 180 GLY B C 1
ATOM 4232 O O . GLY B 1 180 ? 8.547 -7.242 -16.891 1 91.5 180 GLY B O 1
ATOM 4233 N N . VAL B 1 181 ? 7.844 -9.352 -17.125 1 92.31 181 VAL B N 1
ATOM 4234 C CA . VAL B 1 181 ? 6.473 -9.047 -16.734 1 92.31 181 VAL B CA 1
ATOM 4235 C C . VAL B 1 181 ? 6.453 -8.445 -15.328 1 92.31 181 VAL B C 1
ATOM 4237 O O . VAL B 1 181 ? 5.855 -7.391 -15.109 1 92.31 181 VAL B O 1
ATOM 4240 N N . VAL B 1 182 ? 7.168 -9.062 -14.352 1 95.12 182 VAL B N 1
ATOM 4241 C CA . VAL B 1 182 ? 7.215 -8.586 -12.977 1 95.12 182 VAL B CA 1
ATOM 4242 C C . VAL B 1 182 ? 7.781 -7.168 -12.938 1 95.12 182 VAL B C 1
ATOM 4244 O O . VAL B 1 182 ? 7.195 -6.277 -12.312 1 95.12 182 VAL B O 1
ATOM 4247 N N . GLY B 1 183 ? 8.906 -6.996 -13.57 1 96.31 183 GLY B N 1
ATOM 4248 C CA . GLY B 1 183 ? 9.562 -5.699 -13.57 1 96.31 183 GLY B CA 1
ATOM 4249 C C . GLY B 1 183 ? 8.719 -4.598 -14.188 1 96.31 183 GLY B C 1
ATOM 4250 O O . GLY B 1 183 ? 8.586 -3.516 -13.609 1 96.31 183 GLY B O 1
ATOM 4251 N N . MET B 1 184 ? 8.125 -4.867 -15.297 1 95.06 184 MET B N 1
ATOM 4252 C CA . MET B 1 184 ? 7.359 -3.854 -16.016 1 95.06 184 MET B CA 1
ATOM 4253 C C . MET B 1 184 ? 6.082 -3.498 -15.266 1 95.06 184 MET B C 1
ATOM 4255 O O . MET B 1 184 ? 5.676 -2.336 -15.234 1 95.06 184 MET B O 1
ATOM 4259 N N . GLU B 1 185 ? 5.461 -4.52 -14.688 1 95.38 185 GLU B N 1
ATOM 4260 C CA . GLU B 1 185 ? 4.277 -4.227 -13.883 1 95.38 185 GLU B CA 1
ATOM 4261 C C . GLU B 1 185 ? 4.633 -3.412 -12.648 1 95.38 185 GLU B C 1
ATOM 4263 O O . GLU B 1 185 ? 3.9 -2.5 -12.266 1 95.38 185 GLU B O 1
ATOM 4268 N N . SER B 1 186 ? 5.73 -3.74 -12.023 1 97.31 186 SER B N 1
ATOM 4269 C CA . SER B 1 186 ? 6.211 -2.943 -10.898 1 97.31 186 SER B CA 1
ATOM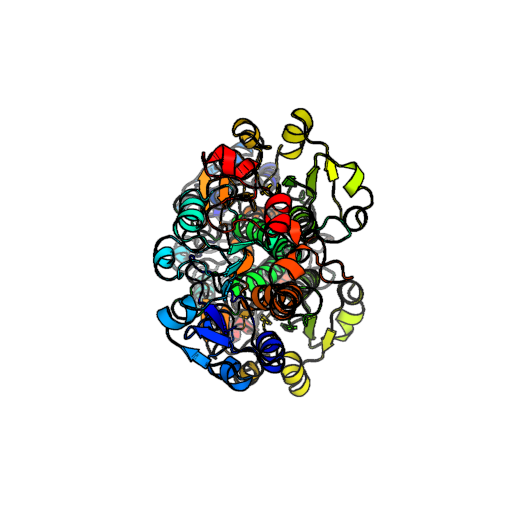 4270 C C . SER B 1 186 ? 6.492 -1.505 -11.32 1 97.31 186 SER B C 1
ATOM 4272 O O . SER B 1 186 ? 6.051 -0.562 -10.656 1 97.31 186 SER B O 1
ATOM 4274 N N . ALA B 1 187 ? 7.215 -1.358 -12.43 1 97.19 187 ALA B N 1
ATOM 4275 C CA . ALA B 1 187 ? 7.598 -0.041 -12.938 1 97.19 187 ALA B CA 1
ATOM 4276 C C . ALA B 1 187 ? 6.363 0.804 -13.25 1 97.19 187 ALA B C 1
ATOM 4278 O O . ALA B 1 187 ? 6.316 1.991 -12.914 1 97.19 187 ALA B O 1
ATOM 4279 N N . LYS B 1 188 ? 5.41 0.19 -13.922 1 95.69 188 LYS B N 1
ATOM 4280 C CA . LYS B 1 188 ? 4.164 0.878 -14.25 1 95.69 188 LYS B CA 1
ATOM 4281 C C . LYS B 1 188 ? 3.492 1.429 -12.992 1 95.69 188 LYS B C 1
ATOM 4283 O O . LYS B 1 188 ? 3.207 2.625 -12.906 1 95.69 188 LYS B O 1
ATOM 4288 N N . VAL B 1 189 ? 3.299 0.591 -12.016 1 95.69 189 VAL B N 1
ATOM 4289 C CA . VAL B 1 189 ? 2.58 0.97 -10.805 1 95.69 189 VAL B CA 1
ATOM 4290 C C . VAL B 1 189 ? 3.379 2.02 -10.039 1 95.69 189 VAL B C 1
ATOM 4292 O O . VAL B 1 189 ? 2.82 3.008 -9.555 1 95.69 189 VAL B O 1
ATOM 4295 N N . LEU B 1 190 ? 4.668 1.839 -9.914 1 96.94 190 LEU B N 1
ATOM 4296 C CA . LEU B 1 190 ? 5.527 2.793 -9.227 1 96.94 190 LEU B CA 1
ATOM 4297 C C . LEU B 1 190 ? 5.484 4.156 -9.914 1 96.94 190 LEU B C 1
ATOM 4299 O O . LEU B 1 190 ? 5.445 5.191 -9.242 1 96.94 190 LEU B O 1
ATOM 4303 N N . SER B 1 191 ? 5.48 4.129 -11.219 1 95.44 191 SER B N 1
ATOM 4304 C CA . SER B 1 191 ? 5.367 5.375 -11.977 1 95.44 191 SER B CA 1
ATOM 4305 C C . SER B 1 191 ? 4.023 6.051 -11.727 1 95.44 191 SER B C 1
ATOM 4307 O O . SER B 1 191 ? 3.961 7.27 -11.547 1 95.44 191 SER B O 1
ATOM 4309 N N . GLN B 1 192 ? 2.992 5.277 -11.727 1 91.75 192 GLN B N 1
ATOM 4310 C CA . GLN B 1 192 ? 1.66 5.805 -11.445 1 91.75 192 GLN B CA 1
ATOM 4311 C C . GLN B 1 192 ? 1.593 6.418 -10.055 1 91.75 192 GLN B C 1
ATOM 4313 O O . GLN B 1 192 ? 0.86 7.387 -9.828 1 91.75 192 GLN B O 1
ATOM 4318 N N . MET B 1 193 ? 2.412 5.898 -9.18 1 93.56 193 MET B N 1
ATOM 4319 C CA . MET B 1 193 ? 2.475 6.43 -7.82 1 93.56 193 MET B CA 1
ATOM 4320 C C . MET B 1 193 ? 3.299 7.711 -7.777 1 93.56 193 MET B C 1
ATOM 4322 O O . MET B 1 193 ? 3.404 8.352 -6.727 1 93.56 193 MET B O 1
ATOM 4326 N N . GLY B 1 194 ? 3.928 8.047 -8.852 1 92 194 GLY B N 1
ATOM 4327 C CA . GLY B 1 194 ? 4.617 9.328 -8.961 1 92 194 GLY B CA 1
ATOM 4328 C C . GLY B 1 194 ? 6.125 9.203 -8.828 1 92 194 GLY B C 1
ATOM 4329 O O . GLY B 1 194 ? 6.832 10.211 -8.773 1 92 194 GLY B O 1
ATOM 4330 N N . ALA B 1 195 ? 6.668 7.988 -8.781 1 95.25 195 ALA B N 1
ATOM 4331 C CA . ALA B 1 195 ? 8.109 7.797 -8.641 1 95.25 195 ALA B CA 1
ATOM 4332 C C . ALA B 1 195 ? 8.82 7.984 -9.977 1 95.25 195 ALA B C 1
ATOM 4334 O O . ALA B 1 195 ? 8.211 7.82 -11.039 1 95.25 195 ALA B O 1
ATOM 4335 N N . LYS B 1 196 ? 10.039 8.438 -9.922 1 95.44 196 LYS B N 1
ATOM 4336 C CA . LYS B 1 196 ? 10.953 8.312 -11.055 1 95.44 196 LYS B CA 1
ATOM 4337 C C . LYS B 1 196 ? 11.562 6.918 -11.125 1 95.44 196 LYS B C 1
ATOM 4339 O O . LYS B 1 196 ? 12.359 6.539 -10.266 1 95.44 196 LYS B O 1
ATOM 4344 N N . VAL B 1 197 ? 11.227 6.188 -12.172 1 97.25 197 VAL B N 1
ATOM 4345 C CA . VAL B 1 197 ? 11.578 4.773 -12.211 1 97.25 197 VAL B CA 1
ATOM 4346 C C . VAL B 1 197 ? 12.656 4.531 -13.266 1 97.25 197 VAL B C 1
ATOM 4348 O O . VAL B 1 197 ? 12.516 4.961 -14.414 1 97.25 197 VAL B O 1
ATOM 4351 N N . THR B 1 198 ? 13.742 3.941 -12.875 1 97.38 198 THR B N 1
ATOM 4352 C CA . THR B 1 198 ? 14.789 3.463 -13.773 1 97.38 198 THR B CA 1
ATOM 4353 C C . THR B 1 198 ? 14.797 1.938 -13.828 1 97.38 198 THR B C 1
ATOM 4355 O O . THR B 1 198 ? 14.836 1.276 -12.789 1 97.38 198 THR B O 1
ATOM 4358 N N . ILE B 1 199 ? 14.75 1.384 -15.023 1 97.31 199 ILE B N 1
ATOM 4359 C CA . ILE B 1 199 ? 14.797 -0.06 -15.227 1 97.31 199 ILE B CA 1
ATOM 4360 C C . ILE B 1 199 ? 16.172 -0.469 -15.734 1 97.31 199 ILE B C 1
ATOM 4362 O O . ILE B 1 199 ? 16.688 0.11 -16.703 1 97.31 199 ILE B O 1
ATOM 4366 N N . LEU B 1 200 ? 16.797 -1.361 -15.062 1 97.19 200 LEU B N 1
ATOM 4367 C CA . LEU B 1 200 ? 18.031 -1.995 -15.531 1 97.19 200 LEU B CA 1
ATOM 4368 C C . LEU B 1 200 ? 17.719 -3.301 -16.266 1 97.19 200 LEU B C 1
ATOM 4370 O O . LEU B 1 200 ? 17.156 -4.227 -15.672 1 97.19 200 LEU B O 1
ATOM 4374 N N . GLU B 1 201 ? 18.047 -3.359 -17.5 1 94.69 201 GLU B N 1
ATOM 4375 C CA . GLU B 1 201 ? 17.703 -4.508 -18.328 1 94.69 201 GLU B CA 1
ATOM 4376 C C . GLU B 1 201 ? 18.828 -4.848 -19.297 1 94.69 201 GLU B C 1
ATOM 4378 O O . GLU B 1 201 ? 19.406 -3.955 -19.922 1 94.69 201 GLU B O 1
ATOM 4383 N N . LEU B 1 202 ? 19.141 -6.148 -19.359 1 90 202 LEU B N 1
ATOM 4384 C CA . LEU B 1 202 ? 20.188 -6.621 -20.266 1 90 202 LEU B CA 1
ATOM 4385 C C . LEU B 1 202 ? 19.812 -6.367 -21.719 1 90 202 LEU B C 1
ATOM 4387 O O . LEU B 1 202 ? 20.625 -5.867 -22.5 1 90 202 LEU B O 1
ATOM 4391 N N . ASP B 1 203 ? 18.625 -6.754 -22.062 1 85.69 203 ASP B N 1
ATOM 4392 C CA . ASP B 1 203 ? 18.109 -6.527 -23.422 1 85.69 203 ASP B CA 1
ATOM 4393 C C . ASP B 1 203 ? 17.188 -5.301 -23.453 1 85.69 203 ASP B C 1
ATOM 4395 O O . ASP B 1 203 ? 15.992 -5.418 -23.719 1 85.69 203 ASP B O 1
ATOM 4399 N N . TYR B 1 204 ? 17.797 -4.203 -23.422 1 82.31 204 TYR B N 1
ATOM 4400 C CA . TYR B 1 204 ? 17.016 -2.979 -23.266 1 82.31 204 TYR B CA 1
ATOM 4401 C C . TYR B 1 204 ? 16.266 -2.645 -24.547 1 82.31 204 TYR B C 1
ATOM 4403 O O . TYR B 1 204 ? 15.258 -1.946 -24.531 1 82.31 204 TYR B O 1
ATOM 4411 N N . ALA B 1 205 ? 16.703 -3.172 -25.688 1 81.31 205 ALA B N 1
ATOM 4412 C CA . ALA B 1 205 ? 16.078 -2.896 -26.969 1 81.31 205 ALA B CA 1
ATOM 4413 C C . ALA B 1 205 ? 14.648 -3.451 -27.016 1 81.31 205 ALA B C 1
ATOM 4415 O O . ALA B 1 205 ? 13.766 -2.869 -27.641 1 81.31 205 ALA B O 1
ATOM 4416 N N . LYS B 1 206 ? 14.414 -4.484 -26.266 1 81.12 206 LYS B N 1
ATOM 4417 C CA . LYS B 1 206 ? 13.094 -5.117 -26.266 1 81.12 206 LYS B CA 1
ATOM 4418 C C . LYS B 1 206 ? 12.055 -4.227 -25.594 1 81.12 206 LYS B C 1
ATOM 4420 O O . LYS B 1 206 ? 10.859 -4.348 -25.859 1 81.12 206 LYS B O 1
ATOM 4425 N N . LEU B 1 207 ? 12.578 -3.334 -24.766 1 86.06 207 LEU B N 1
ATOM 4426 C CA . LEU B 1 207 ? 11.664 -2.506 -23.984 1 86.06 207 LEU B CA 1
ATOM 4427 C C . LEU B 1 207 ? 11.32 -1.223 -24.734 1 86.06 207 LEU B C 1
ATOM 4429 O O . LEU B 1 207 ? 10.352 -0.538 -24.391 1 86.06 207 LEU B O 1
ATOM 4433 N N . GLN B 1 208 ? 12.125 -0.887 -25.734 1 80.25 208 GLN B N 1
ATOM 4434 C CA . GLN B 1 208 ? 11.898 0.354 -26.469 1 80.25 208 GLN B CA 1
ATOM 4435 C C . GLN B 1 208 ? 10.516 0.374 -27.109 1 80.25 208 GLN B C 1
ATOM 4437 O O . GLN B 1 208 ? 9.906 1.437 -27.25 1 80.25 208 GLN B O 1
ATOM 4442 N N . ASN B 1 209 ? 10 -0.819 -27.422 1 80.88 209 ASN B N 1
ATOM 4443 C CA . ASN B 1 209 ? 8.703 -0.882 -28.078 1 80.88 209 ASN B CA 1
ATOM 4444 C C . ASN B 1 209 ? 7.602 -1.306 -27.094 1 80.88 209 ASN B C 1
ATOM 4446 O O . ASN B 1 209 ? 6.469 -1.557 -27.516 1 80.88 209 ASN B O 1
ATOM 4450 N N . HIS B 1 210 ? 8.016 -1.438 -25.859 1 87.06 210 HIS B N 1
ATOM 4451 C CA . HIS B 1 210 ? 6.996 -1.807 -24.891 1 87.06 210 HIS B CA 1
ATOM 4452 C C . HIS B 1 210 ? 6.027 -0.655 -24.641 1 87.06 210 HIS B C 1
ATOM 4454 O O . HIS B 1 210 ? 6.449 0.489 -24.453 1 87.06 210 HIS B O 1
ATOM 4460 N N . PRO B 1 211 ? 4.762 -0.877 -24.578 1 85.62 211 PRO B N 1
ATOM 4461 C CA . PRO B 1 211 ? 3.771 0.191 -24.422 1 85.62 211 PRO B CA 1
ATOM 4462 C C . PRO B 1 211 ? 3.973 0.999 -23.141 1 85.62 211 PRO B C 1
ATOM 4464 O O . PRO B 1 211 ? 3.701 2.201 -23.109 1 85.62 211 PRO B O 1
ATOM 4467 N N . TYR B 1 212 ? 4.461 0.4 -22.141 1 86.81 212 TYR B N 1
ATOM 4468 C CA . TYR B 1 212 ? 4.629 1.077 -20.859 1 86.81 212 TYR B CA 1
ATOM 4469 C C . TYR B 1 212 ? 5.691 2.164 -20.953 1 86.81 212 TYR B C 1
ATOM 4471 O O . TYR B 1 212 ? 5.641 3.154 -20.219 1 86.81 212 TYR B O 1
ATOM 4479 N N . TYR B 1 213 ? 6.598 1.994 -21.812 1 79.81 213 TYR B N 1
ATOM 4480 C CA . TYR B 1 213 ? 7.699 2.941 -21.938 1 79.81 213 TYR B CA 1
ATOM 4481 C C . TYR B 1 213 ? 7.188 4.32 -22.344 1 79.81 213 TYR B C 1
ATOM 4483 O O . TYR B 1 213 ? 7.648 5.336 -21.812 1 79.81 213 TYR B O 1
ATOM 4491 N N . HIS B 1 214 ? 6.262 4.391 -23.219 1 79.81 214 HIS B N 1
ATOM 4492 C CA . HIS B 1 214 ? 5.754 5.656 -23.734 1 79.81 214 HIS B CA 1
ATOM 4493 C C . HIS B 1 214 ? 4.652 6.215 -22.844 1 79.81 214 HIS B C 1
ATOM 4495 O O . HIS B 1 214 ? 4.465 7.43 -22.781 1 79.81 214 HIS B O 1
ATOM 4501 N N . LEU B 1 215 ? 4.055 5.281 -22.125 1 83.75 215 LEU B N 1
ATOM 4502 C CA . LEU B 1 215 ? 2.867 5.691 -21.375 1 83.75 215 LEU B CA 1
ATOM 4503 C C . LEU B 1 215 ? 3.24 6.184 -19.984 1 83.75 215 LEU B C 1
ATOM 4505 O O . LEU B 1 215 ? 2.541 7.02 -19.406 1 83.75 215 LEU B O 1
ATOM 4509 N N . TYR B 1 216 ? 4.352 5.59 -19.656 1 86.44 216 TYR B N 1
ATOM 4510 C CA . TYR B 1 216 ? 4.773 5.91 -18.297 1 86.44 216 TYR B CA 1
ATOM 4511 C C . TYR B 1 216 ? 6.176 6.504 -18.281 1 86.44 216 TYR B C 1
ATOM 4513 O O . TYR B 1 216 ? 6.895 6.438 -19.281 1 86.44 216 TYR B O 1
ATOM 4521 N N . ASP B 1 217 ? 6.555 7.379 -17.438 1 83.12 217 ASP B N 1
ATOM 4522 C CA . ASP B 1 217 ? 7.848 8.047 -17.312 1 83.12 217 ASP B CA 1
ATOM 4523 C C . ASP B 1 217 ? 8.914 7.086 -16.797 1 83.12 217 ASP B C 1
ATOM 4525 O O . ASP B 1 217 ? 9.312 7.16 -15.633 1 83.12 217 ASP B O 1
ATOM 4529 N N . LEU B 1 218 ? 9.367 6.133 -17.781 1 92.75 218 LEU B N 1
ATOM 4530 C CA . LEU B 1 218 ? 10.344 5.117 -17.406 1 92.75 218 LEU B CA 1
ATOM 4531 C C . LEU B 1 218 ? 11.688 5.391 -18.062 1 92.75 218 LEU B C 1
ATOM 4533 O O . LEU B 1 218 ? 11.742 5.82 -19.219 1 92.75 218 LEU B O 1
ATOM 4537 N N . GLU B 1 219 ? 12.688 5.254 -17.391 1 94 219 GLU B N 1
ATOM 4538 C CA . GLU B 1 219 ? 14.055 5.25 -17.922 1 94 219 GLU B CA 1
ATOM 4539 C C . GLU B 1 219 ? 14.617 3.832 -17.984 1 94 219 GLU B C 1
ATOM 4541 O O . GLU B 1 219 ? 14.461 3.057 -17.031 1 94 219 GLU B O 1
ATOM 4546 N N . VAL B 1 220 ? 15.211 3.498 -19.141 1 94.25 220 VAL B N 1
ATOM 4547 C CA . VAL B 1 220 ? 15.789 2.166 -19.312 1 94.25 220 VAL B CA 1
ATOM 4548 C C . VAL B 1 220 ? 17.297 2.273 -19.531 1 94.25 220 VAL B C 1
ATOM 4550 O O . VAL B 1 220 ? 17.75 3.016 -20.406 1 94.25 220 VAL B O 1
ATOM 4553 N N . LEU B 1 221 ? 18.047 1.575 -18.719 1 94.88 221 LEU B N 1
ATOM 4554 C CA . LEU B 1 221 ? 19.5 1.535 -18.828 1 94.88 221 LEU B CA 1
ATOM 4555 C C . LEU B 1 221 ? 20 0.101 -18.984 1 94.88 221 LEU B C 1
ATOM 4557 O O . LEU B 1 221 ? 19.359 -0.836 -18.5 1 94.88 221 LEU B O 1
ATOM 4561 N N . SER B 1 222 ? 21.125 -0.015 -19.625 1 95.06 222 SER B N 1
ATOM 4562 C CA . SER B 1 222 ? 21.766 -1.322 -19.703 1 95.06 222 SER B CA 1
ATOM 4563 C C . SER B 1 222 ? 22.391 -1.719 -18.375 1 95.06 222 SER B C 1
ATOM 4565 O O . SER B 1 222 ? 22.641 -0.864 -17.531 1 95.06 222 SER B O 1
ATOM 4567 N N . VAL B 1 223 ? 22.625 -2.998 -18.25 1 95.56 223 VAL B N 1
ATOM 4568 C CA . VAL B 1 223 ? 23.203 -3.5 -17.016 1 95.56 223 VAL B CA 1
ATOM 4569 C C . VAL B 1 223 ? 24.734 -3.469 -17.109 1 95.56 223 VAL B C 1
ATOM 4571 O O . VAL B 1 223 ? 25.328 -4.305 -17.797 1 95.56 223 VAL B O 1
ATOM 4574 N N . ASN B 1 224 ? 25.344 -2.578 -16.547 1 96.38 224 ASN B N 1
ATOM 4575 C CA . ASN B 1 224 ? 26.781 -2.459 -16.344 1 96.38 224 ASN B CA 1
ATOM 4576 C C . ASN B 1 224 ? 27.109 -1.645 -15.102 1 96.38 224 ASN B C 1
ATOM 4578 O O . ASN B 1 224 ? 26.219 -1.024 -14.508 1 96.38 224 ASN B O 1
ATOM 4582 N N . GLU B 1 225 ? 28.281 -1.7 -14.695 1 97 225 GLU B N 1
ATOM 4583 C CA . GLU B 1 225 ? 28.703 -1.132 -13.414 1 97 225 GLU B CA 1
ATOM 4584 C C . GLU B 1 225 ? 28.344 0.348 -13.328 1 97 225 GLU B C 1
ATOM 4586 O O . GLU B 1 225 ? 27.766 0.792 -12.336 1 97 225 GLU B O 1
ATOM 4591 N N . ALA B 1 226 ? 28.609 1.112 -14.281 1 97.56 226 ALA B N 1
ATOM 4592 C CA . ALA B 1 226 ? 28.375 2.555 -14.289 1 97.56 226 ALA B CA 1
ATOM 4593 C C . ALA B 1 226 ? 26.891 2.863 -14.18 1 97.56 226 ALA B C 1
ATOM 4595 O O . ALA B 1 226 ? 26.484 3.742 -13.406 1 97.56 226 ALA B O 1
ATOM 4596 N N . ASN B 1 227 ? 26.094 2.186 -14.93 1 97.69 227 ASN B N 1
ATOM 4597 C CA . ASN B 1 227 ? 24.641 2.4 -14.938 1 97.69 227 ASN B CA 1
ATOM 4598 C C . ASN B 1 227 ? 24.016 1.977 -13.617 1 97.69 227 ASN B C 1
ATOM 4600 O O . ASN B 1 227 ? 23.047 2.602 -13.156 1 97.69 227 ASN B O 1
ATOM 4604 N N . ILE B 1 228 ? 24.484 0.912 -13.047 1 98.38 228 ILE B N 1
ATOM 4605 C CA . ILE B 1 228 ? 23.984 0.442 -11.758 1 98.38 228 ILE B CA 1
ATOM 4606 C C . ILE B 1 228 ? 24.219 1.512 -10.688 1 98.38 228 ILE B C 1
ATOM 4608 O O . ILE B 1 228 ? 23.297 1.868 -9.945 1 98.38 228 ILE B O 1
ATOM 4612 N N . ILE B 1 229 ? 25.422 2.055 -10.672 1 98.31 229 ILE B N 1
ATOM 4613 C CA . ILE B 1 229 ? 25.781 3.078 -9.695 1 98.31 229 ILE B CA 1
ATOM 4614 C C . ILE B 1 229 ? 24.922 4.324 -9.914 1 98.31 229 ILE B C 1
ATOM 4616 O O . ILE B 1 229 ? 24.359 4.875 -8.969 1 98.31 229 ILE B O 1
ATOM 4620 N N . GLN B 1 230 ? 24.766 4.699 -11.109 1 97.81 230 GLN B N 1
ATOM 4621 C CA . GLN B 1 230 ? 23.969 5.875 -11.445 1 97.81 230 GLN B CA 1
ATOM 4622 C C . GLN B 1 230 ? 22.516 5.691 -11.023 1 97.81 230 GLN B C 1
ATOM 4624 O O . GLN B 1 230 ? 21.906 6.594 -10.438 1 97.81 230 GLN B O 1
ATOM 4629 N N . ALA B 1 231 ? 21.938 4.605 -11.336 1 98.12 231 ALA B N 1
ATOM 4630 C CA . ALA B 1 231 ? 20.547 4.32 -11.031 1 98.12 231 ALA B CA 1
ATOM 4631 C C . ALA B 1 231 ? 20.297 4.281 -9.531 1 98.12 231 ALA B C 1
ATOM 4633 O O . ALA B 1 231 ? 19.312 4.836 -9.039 1 98.12 231 ALA B O 1
ATOM 4634 N N . LEU B 1 232 ? 21.203 3.672 -8.789 1 98.62 232 LEU B N 1
ATOM 4635 C CA . LEU B 1 232 ? 21 3.449 -7.359 1 98.62 232 LEU B CA 1
ATOM 4636 C C . LEU B 1 232 ? 21.297 4.715 -6.566 1 98.62 232 LEU B C 1
ATOM 4638 O O . LEU B 1 232 ? 20.859 4.855 -5.422 1 98.62 232 LEU B O 1
ATOM 4642 N N . ASN B 1 233 ? 22.047 5.625 -7.184 1 98.38 233 ASN B N 1
ATOM 4643 C CA . ASN B 1 233 ? 22.422 6.836 -6.465 1 98.38 233 ASN B CA 1
ATOM 4644 C C . ASN B 1 233 ? 21.203 7.641 -6.039 1 98.38 233 ASN B C 1
ATOM 4646 O O . ASN B 1 233 ? 20.484 8.195 -6.879 1 98.38 233 ASN B O 1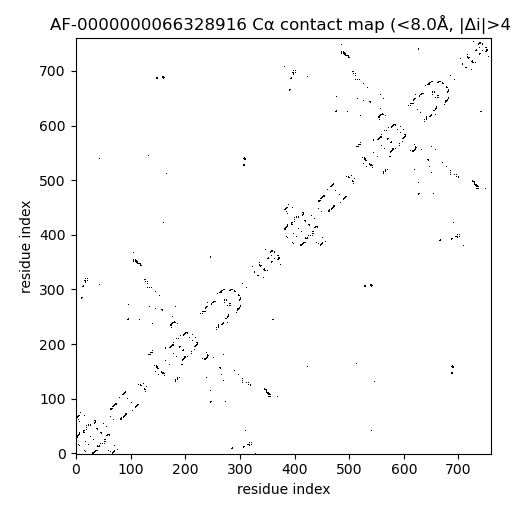
ATOM 4650 N N . GLY B 1 234 ? 20.922 7.664 -4.758 1 96.75 234 GLY B N 1
ATOM 4651 C CA . GLY B 1 234 ? 19.844 8.445 -4.203 1 96.75 234 GLY B CA 1
ATOM 4652 C C . GLY B 1 234 ? 18.5 7.723 -4.238 1 96.75 234 GLY B C 1
ATOM 4653 O O . GLY B 1 234 ? 17.484 8.273 -3.834 1 96.75 234 GLY B O 1
ATOM 4654 N N . ALA B 1 235 ? 18.516 6.477 -4.738 1 97.94 235 ALA B N 1
ATOM 4655 C CA . ALA B 1 235 ? 17.266 5.715 -4.816 1 97.94 235 ALA B CA 1
ATOM 4656 C C . ALA B 1 235 ? 16.766 5.348 -3.426 1 97.94 235 ALA B C 1
ATOM 4658 O O . ALA B 1 235 ? 17.562 5.031 -2.535 1 97.94 235 ALA B O 1
ATOM 4659 N N . VAL B 1 236 ? 15.453 5.355 -3.256 1 96.81 236 VAL B N 1
ATOM 4660 C CA . VAL B 1 236 ? 14.859 4.992 -1.974 1 96.81 236 VAL B CA 1
ATOM 4661 C C . VAL B 1 236 ? 14.266 3.59 -2.059 1 96.81 236 VAL B C 1
ATOM 4663 O O . VAL B 1 236 ? 13.883 3.006 -1.04 1 96.81 236 VAL B O 1
ATOM 4666 N N . GLY B 1 237 ? 14.203 3.045 -3.225 1 98.12 237 GLY B N 1
ATOM 4667 C CA . GLY B 1 237 ? 13.633 1.721 -3.42 1 98.12 237 GLY B CA 1
ATOM 4668 C C . GLY B 1 237 ? 14.305 0.942 -4.535 1 98.12 237 GLY B C 1
ATOM 4669 O O . GLY B 1 237 ? 14.781 1.53 -5.508 1 98.12 237 GLY B O 1
ATOM 4670 N N . LEU B 1 238 ? 14.367 -0.348 -4.395 1 98.81 238 LEU B N 1
ATOM 4671 C CA . LEU B 1 238 ? 14.953 -1.289 -5.344 1 98.81 238 LEU B CA 1
ATOM 4672 C C . LEU B 1 238 ? 14.109 -2.551 -5.453 1 98.81 238 LEU B C 1
ATOM 4674 O O . LEU B 1 238 ? 13.805 -3.189 -4.441 1 98.81 238 LEU B O 1
ATOM 4678 N N . VAL B 1 239 ? 13.664 -2.838 -6.684 1 98.69 239 VAL B N 1
ATOM 4679 C CA . VAL B 1 239 ? 12.883 -4.043 -6.938 1 98.69 239 VAL B CA 1
ATOM 4680 C C . VAL B 1 239 ? 13.68 -5 -7.82 1 98.69 239 VAL B C 1
ATOM 4682 O O . VAL B 1 239 ? 14.086 -4.645 -8.93 1 98.69 239 VAL B O 1
ATOM 4685 N N . GLY B 1 240 ? 13.984 -6.137 -7.309 1 98.06 240 GLY B N 1
ATOM 4686 C CA . GLY B 1 240 ? 14.562 -7.203 -8.109 1 98.06 240 GLY B CA 1
ATOM 4687 C C . GLY B 1 240 ? 13.523 -8.055 -8.812 1 98.06 240 GLY B C 1
ATOM 4688 O O . GLY B 1 240 ? 12.672 -8.664 -8.156 1 98.06 240 GLY B O 1
ATOM 4689 N N . ALA B 1 241 ? 13.625 -8.156 -10.086 1 96.25 241 ALA B N 1
ATOM 4690 C CA . ALA B 1 241 ? 12.617 -8.844 -10.883 1 96.25 241 ALA B CA 1
ATOM 4691 C C . ALA B 1 241 ? 13.266 -9.68 -11.984 1 96.25 241 ALA B C 1
ATOM 4693 O O . ALA B 1 241 ? 12.695 -9.836 -13.062 1 96.25 241 ALA B O 1
ATOM 4694 N N . VAL B 1 242 ? 14.414 -10.188 -11.734 1 92.25 242 VAL B N 1
ATOM 4695 C CA . VAL B 1 242 ? 15.117 -11.016 -12.711 1 92.25 242 VAL B CA 1
ATOM 4696 C C . VAL B 1 242 ? 14.633 -12.461 -12.609 1 92.25 242 VAL B C 1
ATOM 4698 O O . VAL B 1 242 ? 14.594 -13.031 -11.516 1 92.25 242 VAL B O 1
ATOM 4701 N N . LEU B 1 243 ? 14.125 -12.953 -13.695 1 78.94 243 LEU B N 1
ATOM 4702 C CA . LEU B 1 243 ? 13.695 -14.352 -13.742 1 78.94 243 LEU B CA 1
ATOM 4703 C C . LEU B 1 243 ? 14.539 -15.148 -14.727 1 78.94 243 LEU B C 1
ATOM 4705 O O . LEU B 1 243 ? 14.648 -14.781 -15.898 1 78.94 243 LEU B O 1
ATOM 4709 N N . VAL B 1 244 ? 15.234 -16.109 -14.297 1 75.19 244 VAL B N 1
ATOM 4710 C CA . VAL B 1 244 ? 15.852 -17.125 -15.141 1 75.19 244 VAL B CA 1
ATOM 4711 C C . VAL B 1 244 ? 15.297 -18.5 -14.781 1 75.19 244 VAL B C 1
ATOM 4713 O O . VAL B 1 244 ? 15.477 -18.969 -13.656 1 75.19 244 VAL B O 1
ATOM 4716 N N . THR B 1 245 ? 14.516 -18.938 -15.867 1 65 245 THR B N 1
ATOM 4717 C CA . THR B 1 245 ? 13.859 -20.219 -15.609 1 65 245 THR B CA 1
ATOM 4718 C C . THR B 1 245 ? 14.867 -21.359 -15.617 1 65 245 THR B C 1
ATOM 4720 O O . THR B 1 245 ? 15.852 -21.328 -16.359 1 65 245 THR B O 1
ATOM 4723 N N . ALA B 1 246 ? 14.93 -22.219 -14.617 1 63.44 246 ALA B N 1
ATOM 4724 C CA . ALA B 1 246 ? 15.617 -23.5 -14.594 1 63.44 246 ALA B CA 1
ATOM 4725 C C . ALA B 1 246 ? 17.047 -23.344 -14.086 1 63.44 246 ALA B C 1
ATOM 4727 O O . ALA B 1 246 ? 17.875 -24.266 -14.227 1 63.44 246 ALA B O 1
ATOM 4728 N N . SER B 1 247 ? 17.406 -22.047 -13.805 1 69.38 247 SER B N 1
ATOM 4729 C CA . SER B 1 247 ? 18.703 -21.844 -13.195 1 69.38 247 SER B CA 1
ATOM 4730 C C . SER B 1 247 ? 18.641 -20.828 -12.055 1 69.38 247 SER B C 1
ATOM 4732 O O . SER B 1 247 ? 17.594 -20.219 -11.828 1 69.38 247 SER B O 1
ATOM 4734 N N . GLN B 1 248 ? 19.719 -20.844 -11.312 1 76.44 248 GLN B N 1
ATOM 4735 C CA . GLN B 1 248 ? 19.797 -19.844 -10.25 1 76.44 248 GLN B CA 1
ATOM 4736 C C . GLN B 1 248 ? 19.812 -18.438 -10.812 1 76.44 248 GLN B C 1
ATOM 4738 O O . GLN B 1 248 ? 20.438 -18.172 -11.836 1 76.44 248 GLN B O 1
ATOM 4743 N N . THR B 1 249 ? 19.109 -17.578 -10.07 1 83.88 249 THR B N 1
ATOM 4744 C CA . THR B 1 249 ? 19.062 -16.188 -10.492 1 83.88 249 THR B CA 1
ATOM 4745 C C . THR B 1 249 ? 20.422 -15.523 -10.344 1 83.88 249 THR B C 1
ATOM 4747 O O . THR B 1 249 ? 21.062 -15.633 -9.289 1 83.88 249 THR B O 1
ATOM 4750 N N . PRO B 1 250 ? 20.938 -14.93 -11.367 1 88.75 250 PRO B N 1
ATOM 4751 C CA . PRO B 1 250 ? 22.203 -14.219 -11.258 1 88.75 250 PRO B CA 1
ATOM 4752 C C . PRO B 1 250 ? 22.125 -13.008 -10.336 1 88.75 250 PRO B C 1
ATOM 4754 O O . PRO B 1 250 ? 21.109 -12.32 -10.297 1 88.75 250 PRO B O 1
ATOM 4757 N N . LYS B 1 251 ? 23.219 -12.789 -9.648 1 94.38 251 LYS B N 1
ATOM 4758 C CA . LYS B 1 251 ? 23.312 -11.586 -8.828 1 94.38 251 LYS B CA 1
ATOM 4759 C C . LYS B 1 251 ? 23.656 -10.367 -9.672 1 94.38 251 LYS B C 1
ATOM 4761 O O . LYS B 1 251 ? 24.781 -10.234 -10.141 1 94.38 251 LYS B O 1
ATOM 4766 N N . VAL B 1 252 ? 22.734 -9.477 -9.836 1 96.19 252 VAL B N 1
ATOM 4767 C CA . VAL B 1 252 ? 22.922 -8.289 -10.664 1 96.19 252 VAL B CA 1
ATOM 4768 C C . VAL B 1 252 ? 23.391 -7.129 -9.789 1 96.19 252 VAL B C 1
ATOM 4770 O O . VAL B 1 252 ? 24.312 -6.398 -10.148 1 96.19 252 VAL B O 1
ATOM 4773 N N . ILE B 1 253 ? 22.766 -6.938 -8.648 1 98.38 253 ILE B N 1
ATOM 4774 C CA . ILE B 1 253 ? 23.141 -5.914 -7.68 1 98.38 253 ILE B CA 1
ATOM 4775 C C . ILE B 1 253 ? 24 -6.531 -6.582 1 98.38 253 ILE B C 1
ATOM 4777 O O . ILE B 1 253 ? 23.562 -7.441 -5.879 1 98.38 253 ILE B O 1
ATOM 4781 N N . LEU B 1 254 ? 25.172 -6.102 -6.496 1 98.19 254 LEU B N 1
ATOM 4782 C CA . LEU B 1 254 ? 26.094 -6.586 -5.469 1 98.19 254 LEU B CA 1
ATOM 4783 C C . LEU B 1 254 ? 25.938 -5.77 -4.188 1 98.19 254 LEU B C 1
ATOM 4785 O O . LEU B 1 254 ? 25.406 -4.66 -4.211 1 98.19 254 LEU B O 1
ATOM 4789 N N . ARG B 1 255 ? 26.438 -6.344 -3.094 1 97.94 255 ARG B N 1
ATOM 4790 C CA . ARG B 1 255 ? 26.375 -5.691 -1.79 1 97.94 255 ARG B CA 1
ATOM 4791 C C . ARG B 1 255 ? 26.984 -4.301 -1.845 1 97.94 255 ARG B C 1
ATOM 4793 O O . ARG B 1 255 ? 26.438 -3.348 -1.284 1 97.94 255 ARG B O 1
ATOM 4800 N N . LYS B 1 256 ? 28.078 -4.137 -2.568 1 97.75 256 LYS B N 1
ATOM 4801 C CA . LYS B 1 256 ? 28.812 -2.883 -2.637 1 97.75 256 LYS B CA 1
ATOM 4802 C C . LYS B 1 256 ? 27.984 -1.789 -3.311 1 97.75 256 LYS B C 1
ATOM 4804 O O . LYS B 1 256 ? 28.281 -0.601 -3.148 1 97.75 256 LYS B O 1
ATOM 4809 N N . HIS B 1 257 ? 27.031 -2.164 -4.121 1 98.44 257 HIS B N 1
ATOM 4810 C CA . HIS B 1 257 ? 26.219 -1.192 -4.852 1 98.44 257 HIS B CA 1
ATOM 4811 C C . HIS B 1 257 ? 25.188 -0.535 -3.943 1 98.44 257 HIS B C 1
ATOM 4813 O O . HIS B 1 257 ? 24.75 0.584 -4.211 1 98.44 257 HIS B O 1
ATOM 4819 N N . LEU B 1 258 ? 24.766 -1.139 -2.863 1 98.5 258 LEU B N 1
ATOM 4820 C CA . LEU B 1 258 ? 23.625 -0.741 -2.055 1 98.5 258 LEU B CA 1
ATOM 4821 C C . LEU B 1 258 ? 23.938 0.52 -1.255 1 98.5 258 LEU B C 1
ATOM 4823 O O . LEU B 1 258 ? 23.016 1.209 -0.796 1 98.5 258 LEU B O 1
ATOM 4827 N N . LYS B 1 259 ? 25.234 0.81 -1.06 1 97.75 259 LYS B N 1
ATOM 4828 C CA . LYS B 1 259 ? 25.641 1.997 -0.316 1 97.75 259 LYS B CA 1
ATOM 4829 C C . LYS B 1 259 ? 25.203 3.271 -1.032 1 97.75 259 LYS B C 1
ATOM 4831 O O . LYS B 1 259 ? 25.156 4.348 -0.429 1 97.75 259 LYS B O 1
ATOM 4836 N N . TYR B 1 260 ? 24.906 3.189 -2.354 1 98.12 260 TYR B N 1
ATOM 4837 C CA . TYR B 1 260 ? 24.516 4.359 -3.139 1 98.12 260 TYR B CA 1
ATOM 4838 C C . TYR B 1 260 ? 23.062 4.719 -2.91 1 98.12 260 TYR B C 1
ATOM 4840 O O . TYR B 1 260 ? 22.625 5.82 -3.258 1 98.12 260 TYR B O 1
ATOM 4848 N N . MET B 1 261 ? 22.266 3.795 -2.332 1 98.06 261 MET B N 1
ATOM 4849 C CA . MET B 1 261 ? 20.875 4.09 -1.998 1 98.06 261 MET B CA 1
ATOM 4850 C C . MET B 1 261 ? 20.797 4.957 -0.747 1 98.06 261 MET B C 1
ATOM 4852 O O . MET B 1 261 ? 21.75 5.039 0.024 1 98.06 261 MET B O 1
ATOM 4856 N N . GLN B 1 262 ? 19.719 5.621 -0.609 1 95.12 262 GLN B N 1
ATOM 4857 C CA . GLN B 1 262 ? 19.484 6.328 0.644 1 95.12 262 GLN B CA 1
ATOM 4858 C C . GLN B 1 262 ? 19.234 5.352 1.789 1 95.12 262 GLN B C 1
ATOM 4860 O O . GLN B 1 262 ? 18.562 4.328 1.61 1 95.12 262 GLN B O 1
ATOM 4865 N N . LYS B 1 263 ? 19.719 5.715 2.984 1 92.25 263 LYS B N 1
ATOM 4866 C CA . LYS B 1 263 ? 19.453 4.91 4.176 1 92.25 263 LYS B CA 1
ATOM 4867 C C . LYS B 1 263 ? 17.953 4.777 4.43 1 92.25 263 LYS B C 1
ATOM 4869 O O . LYS B 1 263 ? 17.188 5.652 4.051 1 92.25 263 LYS B O 1
ATOM 4874 N N . GLN B 1 264 ? 17.516 3.596 5.008 1 91.19 264 GLN B N 1
ATOM 4875 C CA . GLN B 1 264 ? 16.141 3.273 5.34 1 91.19 264 GLN B CA 1
ATOM 4876 C C . GLN B 1 264 ? 15.32 3.006 4.082 1 91.19 264 GLN B C 1
ATOM 4878 O O . GLN B 1 264 ? 14.094 2.941 4.137 1 91.19 264 GLN B O 1
ATOM 4883 N N . GLY B 1 265 ? 16.062 2.932 2.926 1 94.62 265 GLY B N 1
ATOM 4884 C CA . GLY B 1 265 ? 15.391 2.525 1.703 1 94.62 265 GLY B CA 1
ATOM 4885 C C . GLY B 1 265 ? 14.859 1.106 1.76 1 94.62 265 GLY B C 1
ATOM 4886 O O . GLY B 1 265 ? 15.078 0.394 2.742 1 94.62 265 GLY B O 1
ATOM 4887 N N . VAL B 1 266 ? 14.133 0.729 0.706 1 96.31 266 VAL B N 1
ATOM 4888 C CA . VAL B 1 266 ? 13.453 -0.558 0.673 1 96.31 266 VAL B CA 1
ATOM 4889 C C . VAL B 1 266 ? 13.953 -1.383 -0.509 1 96.31 266 VAL B C 1
ATOM 4891 O O . VAL B 1 266 ? 14.062 -0.875 -1.628 1 96.31 266 VAL B O 1
ATOM 4894 N N . VAL B 1 267 ? 14.32 -2.627 -0.232 1 97.94 267 VAL B N 1
ATOM 4895 C CA . VAL B 1 267 ? 14.758 -3.584 -1.242 1 97.94 267 VAL B CA 1
ATOM 4896 C C . VAL B 1 267 ? 13.789 -4.766 -1.287 1 97.94 267 VAL B C 1
ATOM 4898 O O . VAL B 1 267 ? 13.602 -5.457 -0.285 1 97.94 267 VAL B O 1
ATOM 4901 N N . ILE B 1 268 ? 13.156 -4.953 -2.418 1 97.88 268 ILE B N 1
ATOM 4902 C CA . ILE B 1 268 ? 12.266 -6.09 -2.617 1 97.88 268 ILE B CA 1
ATOM 4903 C C . ILE B 1 268 ? 12.773 -6.953 -3.768 1 97.88 268 ILE B C 1
ATOM 4905 O O . ILE B 1 268 ? 12.992 -6.457 -4.875 1 97.88 268 ILE B O 1
ATOM 4909 N N . ASP B 1 269 ? 12.984 -8.156 -3.508 1 97.81 269 ASP B N 1
ATOM 4910 C CA . ASP B 1 269 ? 13.406 -9.062 -4.566 1 97.81 269 ASP B CA 1
ATOM 4911 C C . ASP B 1 269 ? 12.367 -10.164 -4.801 1 97.81 269 ASP B C 1
ATOM 4913 O O . ASP B 1 269 ? 12.305 -11.133 -4.043 1 97.81 269 ASP B O 1
ATOM 4917 N N . VAL B 1 270 ? 11.672 -10.055 -5.91 1 94.94 270 VAL B N 1
ATOM 4918 C CA . VAL B 1 270 ? 10.578 -10.953 -6.246 1 94.94 270 VAL B CA 1
ATOM 4919 C C . VAL B 1 270 ? 11.141 -12.312 -6.664 1 94.94 270 VAL B C 1
ATOM 4921 O O . VAL B 1 270 ? 10.453 -13.336 -6.551 1 94.94 270 VAL B O 1
ATOM 4924 N N . ALA B 1 271 ? 12.406 -12.367 -7.043 1 89 271 ALA B N 1
ATOM 4925 C CA . ALA B 1 271 ? 13.047 -13.594 -7.5 1 89 271 ALA B CA 1
ATOM 4926 C C . ALA B 1 271 ? 13.734 -14.32 -6.348 1 89 271 ALA B C 1
ATOM 4928 O O . ALA B 1 271 ? 14.578 -15.195 -6.566 1 89 271 ALA B O 1
ATOM 4929 N N . CYS B 1 272 ? 13.375 -14.039 -5.164 1 88 272 CYS B N 1
ATOM 4930 C CA . CYS B 1 272 ? 14.078 -14.547 -3.988 1 88 272 CYS B CA 1
ATOM 4931 C C . CYS B 1 272 ? 13.961 -16.062 -3.898 1 88 272 CYS B C 1
ATOM 4933 O O . CYS B 1 272 ? 14.805 -16.719 -3.291 1 88 272 CYS B O 1
ATOM 4935 N N . ASP B 1 273 ? 12.93 -16.609 -4.512 1 80.5 273 ASP B N 1
ATOM 4936 C CA . ASP B 1 273 ? 12.711 -18.047 -4.492 1 80.5 273 ASP B CA 1
ATOM 4937 C C . ASP B 1 273 ? 13.844 -18.781 -5.195 1 80.5 273 ASP B C 1
ATOM 4939 O O . ASP B 1 273 ? 14.125 -19.938 -4.883 1 80.5 273 ASP B O 1
ATOM 4943 N N . LEU B 1 274 ? 14.43 -18.141 -6.105 1 78.62 274 LEU B N 1
ATOM 4944 C CA . LEU B 1 274 ? 15.523 -18.734 -6.859 1 78.62 274 LEU B CA 1
ATOM 4945 C C . LEU B 1 274 ? 16.859 -18.109 -6.461 1 78.62 274 LEU B C 1
ATOM 4947 O O . LEU B 1 274 ? 17.766 -18.016 -7.281 1 78.62 274 LEU B O 1
ATOM 4951 N N . GLY B 1 275 ? 16.875 -17.484 -5.262 1 81.94 275 GLY B N 1
ATOM 4952 C CA . GLY B 1 275 ? 18.109 -16.922 -4.73 1 81.94 275 GLY B CA 1
ATOM 4953 C C . GLY B 1 275 ? 18.141 -15.406 -4.781 1 81.94 275 GLY B C 1
ATOM 4954 O O . GLY B 1 275 ? 18.906 -14.773 -4.055 1 81.94 275 GLY B O 1
ATOM 4955 N N . GLY B 1 276 ? 17.359 -14.836 -5.73 1 90.31 276 GLY B N 1
ATOM 4956 C CA . GLY B 1 276 ? 17.281 -13.391 -5.828 1 90.31 276 GLY B CA 1
ATOM 4957 C C . GLY B 1 276 ? 18.375 -12.781 -6.676 1 90.31 276 GLY B C 1
ATOM 4958 O O . GLY B 1 276 ? 19.438 -13.383 -6.84 1 90.31 276 GLY B O 1
ATOM 4959 N N . CYS B 1 277 ? 18.203 -11.617 -7.199 1 95.31 277 CYS B N 1
ATOM 4960 C CA . CYS B 1 277 ? 19.188 -10.953 -8.047 1 95.31 277 CYS B CA 1
ATOM 4961 C C . CYS B 1 277 ? 19.953 -9.883 -7.258 1 95.31 277 CYS B C 1
ATOM 4963 O O . CYS B 1 277 ? 20.828 -9.211 -7.801 1 95.31 277 CYS B O 1
ATOM 4965 N N . ILE B 1 278 ? 19.609 -9.672 -6.051 1 97.44 278 ILE B N 1
ATOM 4966 C CA . ILE B 1 278 ? 20.297 -8.773 -5.137 1 97.44 278 ILE B CA 1
ATOM 4967 C C . ILE B 1 278 ? 21.094 -9.586 -4.117 1 97.44 278 ILE B C 1
ATOM 4969 O O . ILE B 1 278 ? 20.531 -10.438 -3.426 1 97.44 278 ILE B O 1
ATOM 4973 N N . GLU B 1 279 ? 22.281 -9.375 -3.969 1 97.19 279 GLU B N 1
ATOM 4974 C CA . GLU B 1 279 ? 23.234 -10.211 -3.246 1 97.19 279 GLU B CA 1
ATOM 4975 C C . GLU B 1 279 ? 22.828 -10.359 -1.78 1 97.19 279 GLU B C 1
ATOM 4977 O O . GLU B 1 279 ? 23.062 -11.406 -1.174 1 97.19 279 GLU B O 1
ATOM 4982 N N . THR B 1 280 ? 22.219 -9.352 -1.199 1 97 280 THR B N 1
ATOM 4983 C CA . THR B 1 280 ? 21.938 -9.344 0.234 1 97 280 THR B CA 1
ATOM 4984 C C . THR B 1 280 ? 20.562 -9.945 0.524 1 97 280 THR B C 1
ATOM 4986 O O . THR B 1 280 ? 20.156 -10.023 1.682 1 97 280 THR B O 1
ATOM 4989 N N . ILE B 1 281 ? 19.875 -10.453 -0.518 1 95.81 281 ILE B N 1
ATOM 4990 C CA . ILE B 1 281 ? 18.5 -10.914 -0.311 1 95.81 281 ILE B CA 1
ATOM 4991 C C . ILE B 1 281 ? 18.531 -12.367 0.16 1 95.81 281 ILE B C 1
ATOM 4993 O O . ILE B 1 281 ? 19.328 -13.172 -0.321 1 95.81 281 ILE B O 1
ATOM 4997 N N . HIS B 1 282 ? 17.75 -12.688 1.064 1 93.75 282 HIS B N 1
ATOM 4998 C CA . HIS B 1 282 ? 17.406 -14.07 1.372 1 93.75 282 HIS B CA 1
ATOM 4999 C C . HIS B 1 282 ? 15.891 -14.234 1.561 1 93.75 282 HIS B C 1
ATOM 5001 O O . HIS B 1 282 ? 15.18 -13.242 1.759 1 93.75 282 HIS B O 1
ATOM 5007 N N . GLN B 1 283 ? 15.477 -15.383 1.498 1 92.25 283 GLN B N 1
ATOM 5008 C CA . GLN B 1 283 ? 14.055 -15.68 1.572 1 92.25 283 GLN B CA 1
ATOM 5009 C C . GLN B 1 283 ? 13.5 -15.383 2.963 1 92.25 283 GLN B C 1
ATOM 5011 O O . GLN B 1 283 ? 14.148 -15.68 3.971 1 92.25 283 GLN B O 1
ATOM 5016 N N . THR B 1 284 ? 12.414 -14.727 3.043 1 93.06 284 THR B N 1
ATOM 5017 C CA . THR B 1 284 ? 11.617 -14.508 4.246 1 93.06 284 THR B CA 1
ATOM 5018 C C . THR B 1 284 ? 10.234 -15.125 4.105 1 93.06 284 THR B C 1
ATOM 5020 O O . THR B 1 284 ? 10.047 -16.078 3.342 1 93.06 284 THR B O 1
ATOM 5023 N N . SER B 1 285 ? 9.289 -14.758 4.949 1 91.44 285 SER B N 1
ATOM 5024 C CA . SER B 1 285 ? 7.922 -15.266 4.898 1 91.44 285 SER B CA 1
ATOM 5025 C C . SER B 1 285 ? 6.91 -14.148 5.137 1 91.44 285 SER B C 1
ATOM 5027 O O . SER B 1 285 ? 7.273 -13.047 5.562 1 91.44 285 SER B O 1
ATOM 5029 N N . HIS B 1 286 ? 5.727 -14.352 4.824 1 88.62 286 HIS B N 1
ATOM 5030 C CA . HIS B 1 286 ? 4.688 -13.352 5.051 1 88.62 286 HIS B CA 1
ATOM 5031 C C . HIS B 1 286 ? 4.57 -13.008 6.531 1 88.62 286 HIS B C 1
ATOM 5033 O O . HIS B 1 286 ? 4.301 -11.859 6.887 1 88.62 286 HIS B O 1
ATOM 5039 N N . SER B 1 287 ? 4.773 -13.984 7.414 1 87.38 287 SER B N 1
ATOM 5040 C CA . SER B 1 287 ? 4.66 -13.75 8.852 1 87.38 287 SER B CA 1
ATOM 5041 C C . SER B 1 287 ? 5.875 -13 9.391 1 87.38 287 SER B C 1
ATOM 5043 O O . SER B 1 287 ? 5.805 -12.375 10.445 1 87.38 287 SER B O 1
ATOM 5045 N N . ASN B 1 288 ? 7.012 -13.086 8.727 1 89.81 288 ASN B N 1
ATOM 5046 C CA . ASN B 1 288 ? 8.258 -12.375 9 1 89.81 288 ASN B CA 1
ATOM 5047 C C . ASN B 1 288 ? 8.914 -11.875 7.719 1 89.81 288 ASN B C 1
ATOM 5049 O O . ASN B 1 288 ? 9.953 -12.391 7.305 1 89.81 288 ASN B O 1
ATOM 5053 N N . PRO B 1 289 ? 8.289 -10.875 7.176 1 91.06 289 PRO B N 1
ATOM 5054 C CA . PRO B 1 289 ? 8.523 -10.578 5.762 1 91.06 289 PRO B CA 1
ATOM 5055 C C . PRO B 1 289 ? 9.805 -9.789 5.523 1 91.06 289 PRO B C 1
ATOM 5057 O O . PRO B 1 289 ? 10.32 -9.766 4.402 1 91.06 289 PRO B O 1
ATOM 5060 N N . VAL B 1 290 ? 10.352 -9.07 6.59 1 92.56 290 VAL B N 1
ATOM 5061 C CA . VAL B 1 290 ? 11.391 -8.102 6.289 1 92.56 290 VAL B CA 1
ATOM 5062 C C . VAL B 1 290 ? 12.555 -8.266 7.27 1 92.56 290 VAL B C 1
ATOM 5064 O O . VAL B 1 290 ? 12.398 -8.875 8.328 1 92.56 290 VAL B O 1
ATOM 5067 N N . TYR B 1 291 ? 13.695 -7.852 6.941 1 93 291 TYR B N 1
ATOM 5068 C CA . TYR B 1 291 ? 14.891 -7.738 7.762 1 93 291 TYR B CA 1
ATOM 5069 C C . TYR B 1 291 ? 15.742 -6.551 7.324 1 93 291 TYR B C 1
ATOM 5071 O O . TYR B 1 291 ? 15.555 -6.016 6.23 1 93 291 TYR B O 1
ATOM 5079 N N . VAL B 1 292 ? 16.641 -6.062 8.219 1 94.19 292 VAL B N 1
ATOM 5080 C CA . VAL B 1 292 ? 17.484 -4.91 7.926 1 94.19 292 VAL B CA 1
ATOM 5081 C C . VAL B 1 292 ? 18.906 -5.371 7.613 1 94.19 292 VAL B C 1
ATOM 5083 O O . VAL B 1 292 ? 19.484 -6.184 8.352 1 94.19 292 VAL B O 1
ATOM 5086 N N . GLU B 1 293 ? 19.391 -4.965 6.516 1 95.38 293 GLU B N 1
ATOM 5087 C CA . GLU B 1 293 ? 20.766 -5.211 6.086 1 95.38 293 GLU B CA 1
ATOM 5088 C C . GLU B 1 293 ? 21.312 -4.039 5.277 1 95.38 293 GLU B C 1
ATOM 5090 O O . GLU B 1 293 ? 20.625 -3.512 4.398 1 95.38 293 GLU B O 1
ATOM 5095 N N . GLU B 1 294 ? 22.5 -3.492 5.57 1 95.94 294 GLU B N 1
ATOM 5096 C CA . GLU B 1 294 ? 23.109 -2.338 4.918 1 95.94 294 GLU B CA 1
ATOM 5097 C C . GLU B 1 294 ? 22.266 -1.086 5.098 1 95.94 294 GLU B C 1
ATOM 5099 O O . GLU B 1 294 ? 22.141 -0.278 4.176 1 95.94 294 GLU B O 1
ATOM 5104 N N . ASP B 1 295 ? 21.516 -1.021 6.238 1 92.88 295 ASP B N 1
ATOM 5105 C CA . ASP B 1 295 ? 20.656 0.111 6.59 1 92.88 295 ASP B CA 1
ATOM 5106 C C . ASP B 1 295 ? 19.469 0.216 5.641 1 92.88 295 ASP B C 1
ATOM 5108 O O . ASP B 1 295 ? 18.938 1.306 5.426 1 92.88 295 ASP B O 1
ATOM 5112 N N . LEU B 1 296 ? 19.188 -0.895 4.977 1 95.69 296 LEU B N 1
ATOM 5113 C CA . LEU B 1 296 ? 18.047 -0.99 4.082 1 95.69 296 LEU B CA 1
ATOM 5114 C C . LEU B 1 296 ? 17.078 -2.07 4.551 1 95.69 296 LEU B C 1
ATOM 5116 O O . LEU B 1 296 ? 17.5 -3.066 5.148 1 95.69 296 LEU B O 1
ATOM 5120 N N . LEU B 1 297 ? 15.844 -1.863 4.383 1 94.69 297 LEU B N 1
ATOM 5121 C CA . LEU B 1 297 ? 14.836 -2.877 4.668 1 94.69 297 LEU B CA 1
ATOM 5122 C C . LEU B 1 297 ? 14.688 -3.848 3.498 1 94.69 297 LEU B C 1
ATOM 5124 O O . LEU B 1 297 ? 14.375 -3.438 2.379 1 94.69 297 LEU B O 1
ATOM 5128 N N . HIS B 1 298 ? 14.945 -5.125 3.764 1 96.19 298 HIS B N 1
ATOM 5129 C CA . HIS B 1 298 ? 14.891 -6.16 2.738 1 96.19 298 HIS B CA 1
ATOM 5130 C C . HIS B 1 298 ? 13.617 -6.996 2.871 1 96.19 298 HIS B C 1
ATOM 5132 O O . HIS B 1 298 ? 13.211 -7.344 3.98 1 96.19 298 HIS B O 1
ATOM 5138 N N . TYR B 1 299 ? 12.992 -7.207 1.766 1 95.62 299 TYR B N 1
ATOM 5139 C CA . TYR B 1 299 ? 11.797 -8.031 1.646 1 95.62 299 TYR B CA 1
ATOM 5140 C C . TYR B 1 299 ? 12.023 -9.18 0.669 1 95.62 299 TYR B C 1
ATOM 5142 O O . TYR B 1 299 ? 12.312 -8.953 -0.509 1 95.62 299 TYR B O 1
ATOM 5150 N N . GLY B 1 300 ? 11.891 -10.43 1.127 1 95.56 300 GLY B N 1
ATOM 5151 C CA . GLY B 1 300 ? 12.18 -11.586 0.292 1 95.56 300 GLY B CA 1
ATOM 5152 C C . GLY B 1 300 ? 11.141 -12.688 0.419 1 95.56 300 GLY B C 1
ATOM 5153 O O . GLY B 1 300 ? 11.484 -13.844 0.652 1 95.56 300 GLY B O 1
ATOM 5154 N N . VAL B 1 301 ? 9.867 -12.383 0.33 1 93.5 301 VAL B N 1
ATOM 5155 C CA . VAL B 1 301 ? 8.797 -13.359 0.453 1 93.5 301 VAL B CA 1
ATOM 5156 C C . VAL B 1 301 ? 8.594 -14.078 -0.88 1 93.5 301 VAL B C 1
ATOM 5158 O O . VAL B 1 301 ? 8.383 -13.438 -1.91 1 93.5 301 VAL B O 1
ATOM 5161 N N . PRO B 1 302 ? 8.594 -15.391 -0.919 1 91.31 302 PRO B N 1
ATOM 5162 C CA . PRO B 1 302 ? 8.594 -16.141 -2.182 1 91.31 302 PRO B CA 1
ATOM 5163 C C . PRO B 1 302 ? 7.195 -16.328 -2.758 1 91.31 302 PRO B C 1
ATOM 5165 O O . PRO B 1 302 ? 7.047 -16.688 -3.928 1 91.31 302 PRO B O 1
ATOM 5168 N N . ASN B 1 303 ? 6.129 -16.25 -1.99 1 92.94 303 ASN B N 1
ATOM 5169 C CA . ASN B 1 303 ? 4.762 -16.5 -2.428 1 92.94 303 ASN B CA 1
ATOM 5170 C C . ASN B 1 303 ? 3.879 -15.273 -2.281 1 92.94 303 ASN B C 1
ATOM 5172 O O . ASN B 1 303 ? 2.76 -15.359 -1.772 1 92.94 303 ASN B O 1
ATOM 5176 N N . MET B 1 304 ? 4.395 -14.156 -2.785 1 93.62 304 MET B N 1
ATOM 5177 C CA . MET B 1 304 ? 3.723 -12.867 -2.672 1 93.62 304 MET B CA 1
ATOM 5178 C C . MET B 1 304 ? 2.27 -12.969 -3.127 1 93.62 304 MET B C 1
ATOM 5180 O O . MET B 1 304 ? 1.362 -12.516 -2.428 1 93.62 304 MET B O 1
ATOM 5184 N N . PRO B 1 305 ? 2.025 -13.641 -4.266 1 93.06 305 PRO B N 1
ATOM 5185 C CA . PRO B 1 305 ? 0.645 -13.633 -4.758 1 93.06 305 PRO B CA 1
ATOM 5186 C C . PRO B 1 305 ? -0.324 -14.344 -3.814 1 93.06 305 PRO B C 1
ATOM 5188 O O . PRO B 1 305 ? -1.541 -14.188 -3.945 1 93.06 305 PRO B O 1
ATOM 5191 N N . GLY B 1 306 ? 0.217 -15.125 -2.881 1 92.5 306 GLY B N 1
ATOM 5192 C CA . GLY B 1 306 ? -0.61 -15.898 -1.97 1 92.5 306 GLY B CA 1
ATOM 5193 C C . GLY B 1 306 ? -1.504 -15.039 -1.097 1 92.5 306 GLY B C 1
ATOM 5194 O O . GLY B 1 306 ? -2.516 -15.516 -0.575 1 92.5 306 GLY B O 1
ATOM 5195 N N . ILE B 1 307 ? -1.188 -13.75 -0.94 1 90.25 307 ILE B N 1
ATOM 5196 C CA . ILE B 1 307 ? -1.935 -12.906 -0.014 1 90.25 307 ILE B CA 1
ATOM 5197 C C . ILE B 1 307 ? -3.133 -12.289 -0.73 1 90.25 307 ILE B C 1
ATOM 5199 O O . ILE B 1 307 ? -4.031 -11.742 -0.09 1 90.25 307 ILE B O 1
ATOM 5203 N N . VAL B 1 308 ? -3.094 -12.32 -2.041 1 92.31 308 VAL B N 1
ATOM 5204 C CA . VAL B 1 308 ? -4.281 -11.961 -2.809 1 92.31 308 VAL B CA 1
ATOM 5205 C C . VAL B 1 308 ? -4.926 -13.219 -3.381 1 92.31 308 VAL B C 1
ATOM 5207 O O . VAL B 1 308 ? -5.129 -13.328 -4.594 1 92.31 308 VAL B O 1
ATOM 5210 N N . ALA B 1 309 ? -5.34 -14.023 -2.52 1 91.19 309 ALA B N 1
ATOM 5211 C CA . ALA B 1 309 ? -5.688 -15.414 -2.801 1 91.19 309 ALA B CA 1
ATOM 5212 C C . ALA B 1 309 ? -6.863 -15.5 -3.768 1 91.19 309 ALA B C 1
ATOM 5214 O O . ALA B 1 309 ? -6.863 -16.312 -4.688 1 91.19 309 ALA B O 1
ATOM 5215 N N . LYS B 1 310 ? -7.848 -14.68 -3.541 1 89.75 310 LYS B N 1
ATOM 5216 C CA . LYS B 1 310 ? -9.016 -14.727 -4.418 1 89.75 310 LYS B CA 1
ATOM 5217 C C . LYS B 1 310 ? -8.633 -14.391 -5.855 1 89.75 310 LYS B C 1
ATOM 5219 O O . LYS B 1 310 ? -8.961 -15.141 -6.781 1 89.75 310 LYS B O 1
ATOM 5224 N N . THR B 1 311 ? -7.922 -13.32 -6.027 1 91.06 311 THR B N 1
ATOM 5225 C CA . THR B 1 311 ? -7.484 -12.867 -7.344 1 91.06 311 THR B CA 1
ATOM 5226 C C . THR B 1 311 ? -6.512 -13.867 -7.965 1 91.06 311 THR B C 1
ATOM 5228 O O . THR B 1 311 ? -6.66 -14.25 -9.125 1 91.06 311 THR B O 1
ATOM 5231 N N . SER B 1 312 ? -5.566 -14.305 -7.203 1 94.5 312 SER B N 1
ATOM 5232 C CA . SER B 1 312 ? -4.488 -15.141 -7.715 1 94.5 312 SER B CA 1
ATOM 5233 C C . SER B 1 312 ? -4.977 -16.562 -8.008 1 94.5 312 SER B C 1
ATOM 5235 O O . SER B 1 312 ? -4.551 -17.172 -8.977 1 94.5 312 SER B O 1
ATOM 5237 N N . SER B 1 313 ? -5.895 -17.078 -7.117 1 95 313 SER B N 1
ATOM 5238 C CA . SER B 1 313 ? -6.426 -18.422 -7.352 1 95 313 SER B CA 1
ATOM 5239 C C . SER B 1 313 ? -7.211 -18.484 -8.656 1 95 313 SER B C 1
ATOM 5241 O O . SER B 1 313 ? -7.035 -19.406 -9.453 1 95 313 SER B O 1
ATOM 5243 N N . THR B 1 314 ? -8.039 -17.5 -8.844 1 94.06 314 THR B N 1
ATOM 5244 C CA . THR B 1 314 ? -8.836 -17.453 -10.055 1 94.06 314 THR B CA 1
ATOM 5245 C C . THR B 1 314 ? -7.945 -17.406 -11.297 1 94.06 314 THR B C 1
ATOM 5247 O O . THR B 1 314 ? -8.141 -18.172 -12.242 1 94.06 314 THR B O 1
ATOM 5250 N N . ALA B 1 315 ? -6.977 -16.578 -11.234 1 94 315 ALA B N 1
ATOM 5251 C CA . ALA B 1 315 ? -6.09 -16.391 -12.383 1 94 315 ALA B CA 1
ATOM 5252 C C . ALA B 1 315 ? -5.273 -17.656 -12.656 1 94 315 ALA B C 1
ATOM 5254 O O . ALA B 1 315 ? -5.125 -18.062 -13.805 1 94 315 ALA B O 1
ATOM 5255 N N . TYR B 1 316 ? -4.723 -18.219 -11.648 1 95.56 316 TYR B N 1
ATOM 5256 C CA . TYR B 1 316 ? -3.936 -19.438 -11.805 1 95.56 316 TYR B CA 1
ATOM 5257 C C . TYR B 1 316 ? -4.797 -20.578 -12.336 1 95.56 316 TYR B C 1
ATOM 5259 O O . TYR B 1 316 ? -4.406 -21.281 -13.266 1 95.56 316 TYR B O 1
ATOM 5267 N N . SER B 1 317 ? -5.949 -20.734 -11.703 1 96.69 317 SER B N 1
ATOM 5268 C CA . SER B 1 317 ? -6.867 -21.797 -12.102 1 96.69 317 SER B CA 1
ATOM 5269 C C . SER B 1 317 ? -7.246 -21.672 -13.578 1 96.69 317 SER B C 1
ATOM 5271 O O . SER B 1 317 ? -7.113 -22.641 -14.344 1 96.69 317 SER B O 1
ATOM 5273 N N . HIS B 1 318 ? -7.586 -20.516 -14.016 1 94.75 318 HIS B N 1
ATOM 5274 C CA . HIS B 1 318 ? -8.023 -20.281 -15.391 1 94.75 318 HIS B CA 1
ATOM 5275 C C . HIS B 1 318 ? -6.875 -20.469 -16.375 1 94.75 318 HIS B C 1
ATOM 5277 O O . HIS B 1 318 ? -7.078 -20.938 -17.5 1 94.75 318 HIS B O 1
ATOM 5283 N N . ALA B 1 319 ? -5.707 -20.094 -15.961 1 94 319 ALA B N 1
ATOM 5284 C CA . ALA B 1 319 ? -4.547 -20.203 -16.844 1 94 319 ALA B CA 1
ATOM 5285 C C . ALA B 1 319 ? -4.09 -21.656 -16.953 1 94 319 ALA B C 1
ATOM 5287 O O . ALA B 1 319 ? -3.594 -22.078 -18.016 1 94 319 ALA B O 1
ATOM 5288 N N . SER B 1 320 ? -4.293 -22.469 -15.922 1 96.06 320 SER B N 1
ATOM 5289 C CA . SER B 1 320 ? -3.717 -23.812 -15.875 1 96.06 320 SER B CA 1
ATOM 5290 C C . SER B 1 320 ? -4.715 -24.859 -16.359 1 96.06 320 SER B C 1
ATOM 5292 O O . SER B 1 320 ? -4.324 -25.906 -16.875 1 96.06 320 SER B O 1
ATOM 5294 N N . VAL B 1 321 ? -5.98 -24.594 -16.281 1 96.88 321 VAL B N 1
ATOM 5295 C CA . VAL B 1 321 ? -7.02 -25.609 -16.484 1 96.88 321 VAL B CA 1
ATOM 5296 C C . VAL B 1 321 ? -6.977 -26.125 -17.922 1 96.88 321 VAL B C 1
ATOM 5298 O O . VAL B 1 321 ? -7.125 -27.328 -18.156 1 96.88 321 VAL B O 1
ATOM 5301 N N . PRO B 1 322 ? -6.73 -25.297 -18.953 1 95.81 322 PRO B N 1
ATOM 5302 C CA . PRO B 1 322 ? -6.648 -25.859 -20.312 1 95.81 322 PRO B CA 1
ATOM 5303 C C . PRO B 1 322 ? -5.547 -26.906 -20.438 1 95.81 322 PRO B C 1
ATOM 5305 O O . PRO B 1 322 ? -5.723 -27.906 -21.141 1 95.81 322 PRO B O 1
ATOM 5308 N N . TYR B 1 323 ? -4.465 -26.703 -19.812 1 96.56 323 TYR B N 1
ATOM 5309 C CA . TYR B 1 323 ? -3.354 -27.641 -19.844 1 96.56 323 TYR B CA 1
ATOM 5310 C C . TYR B 1 323 ? -3.684 -28.906 -19.078 1 96.56 323 TYR B C 1
ATOM 5312 O O . TYR B 1 323 ? -3.375 -30.016 -19.531 1 96.56 323 TYR B O 1
ATOM 5320 N N . LEU B 1 324 ? -4.309 -28.703 -17.922 1 97.38 324 LEU B N 1
ATOM 5321 C CA . LEU B 1 324 ? -4.715 -29.844 -17.109 1 97.38 324 LEU B CA 1
ATOM 5322 C C . LEU B 1 324 ? -5.719 -30.719 -17.859 1 97.38 324 LEU B C 1
ATOM 5324 O O . LEU B 1 324 ? -5.586 -31.938 -17.891 1 97.38 324 LEU B O 1
ATOM 5328 N N . LEU B 1 325 ? -6.664 -30.109 -18.484 1 96.94 325 LEU B N 1
ATOM 5329 C CA . LEU B 1 325 ? -7.668 -30.828 -19.266 1 96.94 325 LEU B CA 1
ATOM 5330 C C . LEU B 1 325 ? -7.023 -31.578 -20.422 1 96.94 325 LEU B C 1
ATOM 5332 O O . LEU B 1 325 ? -7.379 -32.719 -20.703 1 96.94 325 LEU B O 1
ATOM 5336 N N . TYR B 1 326 ? -6.141 -30.953 -21.078 1 96.56 326 TYR B N 1
ATOM 5337 C CA . TYR B 1 326 ? -5.445 -31.594 -22.172 1 96.56 326 TYR B CA 1
ATOM 5338 C C . TYR B 1 326 ? -4.695 -32.844 -21.688 1 96.56 326 TYR B C 1
ATOM 5340 O O . TYR B 1 326 ? -4.723 -33.875 -22.344 1 96.56 326 TYR B O 1
ATOM 5348 N N . TYR B 1 327 ? -4.023 -32.719 -20.594 1 97.06 327 TYR B N 1
ATOM 5349 C CA . TYR B 1 327 ? -3.312 -33.844 -20 1 97.06 327 TYR B CA 1
ATOM 5350 C C . TYR B 1 327 ? -4.266 -35 -19.688 1 97.06 327 TYR B C 1
ATOM 5352 O O . TYR B 1 327 ? -3.963 -36.156 -19.969 1 97.06 327 TYR B O 1
ATOM 5360 N N . LEU B 1 328 ? -5.383 -34.688 -19.109 1 96.25 328 LEU B N 1
ATOM 5361 C CA . LEU B 1 328 ? -6.375 -35.688 -18.719 1 96.25 328 LEU B CA 1
ATOM 5362 C C . LEU B 1 328 ? -6.938 -36.406 -19.938 1 96.25 328 LEU B C 1
ATOM 5364 O O . LEU B 1 328 ? -7.203 -37.594 -19.891 1 96.25 328 LEU B O 1
ATOM 5368 N N . GLU B 1 329 ? -7.043 -35.688 -21 1 95.5 329 GLU B N 1
ATOM 5369 C CA . GLU B 1 329 ? -7.66 -36.219 -22.203 1 95.5 329 GLU B CA 1
ATOM 5370 C C . GLU B 1 329 ? -6.656 -37.031 -23.016 1 95.5 329 GLU B C 1
ATOM 5372 O O . GLU B 1 329 ? -7.016 -38.031 -23.641 1 95.5 329 GLU B O 1
ATOM 5377 N N . HIS B 1 330 ? -5.375 -36.656 -23 1 96.5 330 HIS B N 1
ATOM 5378 C CA . HIS B 1 330 ? -4.449 -37.219 -23.969 1 96.5 330 HIS B CA 1
ATOM 5379 C C . HIS B 1 330 ? -3.34 -38 -23.297 1 96.5 330 HIS B C 1
ATOM 5381 O O . HIS B 1 330 ? -2.529 -38.656 -23.969 1 96.5 330 HIS B O 1
ATOM 5387 N N . GLY B 1 331 ? -3.316 -37.938 -21.969 1 95.38 331 GLY B N 1
ATOM 5388 C CA . GLY B 1 331 ? -2.256 -38.625 -21.25 1 95.38 331 GLY B CA 1
ATOM 5389 C C . GLY B 1 331 ? -0.909 -37.938 -21.375 1 95.38 331 GLY B C 1
ATOM 5390 O O . GLY B 1 331 ? -0.787 -36.906 -22.031 1 95.38 331 GLY B O 1
ATOM 5391 N N . LEU B 1 332 ? 0.091 -38.5 -20.766 1 96.81 332 LEU B N 1
ATOM 5392 C CA . LEU B 1 332 ? 1.411 -37.875 -20.688 1 96.81 332 LEU B CA 1
ATOM 5393 C C . LEU B 1 332 ? 2.02 -37.75 -22.078 1 96.81 332 LEU B C 1
ATOM 5395 O O . LEU B 1 332 ? 2.504 -36.688 -22.453 1 96.81 332 LEU B O 1
ATOM 5399 N N . LYS B 1 333 ? 2.018 -38.812 -22.797 1 96.75 333 LYS B N 1
ATOM 5400 C CA . LYS B 1 333 ? 2.609 -38.781 -24.125 1 96.75 333 LYS B CA 1
ATOM 5401 C C . LYS B 1 333 ? 1.926 -37.75 -25 1 96.75 333 LYS B C 1
ATOM 5403 O O . LYS B 1 333 ? 2.596 -36.969 -25.672 1 96.75 333 LYS B O 1
ATOM 5408 N N . GLY B 1 334 ? 0.641 -37.781 -25.016 1 96.75 334 GLY B N 1
ATOM 5409 C CA . GLY B 1 334 ? -0.108 -36.781 -25.75 1 96.75 334 GLY B CA 1
ATOM 5410 C C . GLY B 1 334 ? 0.156 -35.375 -25.281 1 96.75 334 GLY B C 1
ATOM 5411 O O . GLY B 1 334 ? 0.258 -34.438 -26.109 1 96.75 334 GLY B O 1
ATOM 5412 N N . PHE B 1 335 ? 0.234 -35.219 -24.031 1 97 335 PHE B N 1
ATOM 5413 C CA . PHE B 1 335 ? 0.491 -33.906 -23.453 1 97 335 PHE B CA 1
ATOM 5414 C C . PHE B 1 335 ? 1.854 -33.375 -23.875 1 97 335 PHE B C 1
ATOM 5416 O O . PHE B 1 335 ? 1.978 -32.219 -24.297 1 97 335 PHE B O 1
ATOM 5423 N N . LEU B 1 336 ? 2.854 -34.188 -23.859 1 96.75 336 LEU B N 1
ATOM 5424 C CA . LEU B 1 336 ? 4.219 -33.781 -24.156 1 96.75 336 LEU B CA 1
ATOM 5425 C C . LEU B 1 336 ? 4.375 -33.438 -25.641 1 96.75 336 LEU B C 1
ATOM 5427 O O . LEU B 1 336 ? 5.355 -32.781 -26.031 1 96.75 336 LEU B O 1
ATOM 5431 N N . THR B 1 337 ? 3.402 -33.812 -26.453 1 95.75 337 THR B N 1
ATOM 5432 C CA . THR B 1 337 ? 3.477 -33.531 -27.875 1 95.75 337 THR B CA 1
ATOM 5433 C C . THR B 1 337 ? 2.4 -32.531 -28.281 1 95.75 337 THR B C 1
ATOM 5435 O O . THR B 1 337 ? 2.148 -32.344 -29.469 1 95.75 337 THR B O 1
ATOM 5438 N N . ALA B 1 338 ? 1.78 -31.969 -27.312 1 94.75 338 ALA B N 1
ATOM 5439 C CA . ALA B 1 338 ? 0.68 -31.062 -27.594 1 94.75 338 ALA B CA 1
ATOM 5440 C C . ALA B 1 338 ? 1.14 -29.906 -28.5 1 94.75 338 ALA B C 1
ATOM 5442 O O . ALA B 1 338 ? 2.246 -29.391 -28.328 1 94.75 338 ALA B O 1
ATOM 5443 N N . ASN B 1 339 ? 0.326 -29.531 -29.484 1 92.12 339 ASN B N 1
ATOM 5444 C CA . ASN B 1 339 ? 0.63 -28.453 -30.406 1 92.12 339 ASN B CA 1
ATOM 5445 C C . ASN B 1 339 ? -0.638 -27.75 -30.891 1 92.12 339 ASN B C 1
ATOM 5447 O O . ASN B 1 339 ? -0.871 -27.641 -32.094 1 92.12 339 ASN B O 1
ATOM 5451 N N . THR B 1 340 ? -1.424 -27.375 -29.969 1 93.25 340 THR B N 1
ATOM 5452 C CA . THR B 1 340 ? -2.615 -26.594 -30.281 1 93.25 340 THR B CA 1
ATOM 5453 C C . THR B 1 340 ? -2.371 -25.109 -30.047 1 93.25 340 THR B C 1
ATOM 5455 O O . THR B 1 340 ? -1.283 -24.719 -29.625 1 93.25 340 THR B O 1
ATOM 5458 N N . LYS B 1 341 ? -3.328 -24.359 -30.375 1 90 341 LYS B N 1
ATOM 5459 C CA . LYS B 1 341 ? -3.244 -22.906 -30.203 1 90 341 LYS B CA 1
ATOM 5460 C C . LYS B 1 341 ? -3.143 -22.547 -28.719 1 90 341 LYS B C 1
ATOM 5462 O O . LYS B 1 341 ? -2.484 -21.578 -28.359 1 90 341 LYS B O 1
ATOM 5467 N N . ILE B 1 342 ? -3.705 -23.344 -27.875 1 89.94 342 ILE B N 1
ATOM 5468 C CA . ILE B 1 342 ? -3.811 -23.031 -26.453 1 89.94 342 ILE B CA 1
ATOM 5469 C C . ILE B 1 342 ? -2.766 -23.828 -25.672 1 89.94 342 ILE B C 1
ATOM 5471 O O . ILE B 1 342 ? -2.123 -23.297 -24.766 1 89.94 342 ILE B O 1
ATOM 5475 N N . VAL B 1 343 ? -2.646 -25.078 -26 1 93.81 343 VAL B N 1
ATOM 5476 C CA . VAL B 1 343 ? -1.723 -25.953 -25.297 1 93.81 343 VAL B CA 1
ATOM 5477 C C . VAL B 1 343 ? -0.59 -26.375 -26.234 1 93.81 343 VAL B C 1
ATOM 5479 O O . VAL B 1 343 ? -0.786 -27.203 -27.125 1 93.81 343 VAL B O 1
ATOM 5482 N N . ALA B 1 344 ? 0.516 -25.75 -26 1 93.19 344 ALA B N 1
ATOM 5483 C CA . ALA B 1 344 ? 1.704 -26.031 -26.797 1 93.19 344 ALA B CA 1
ATOM 5484 C C . ALA B 1 344 ? 2.973 -25.922 -25.969 1 93.19 344 ALA B C 1
ATOM 5486 O O . ALA B 1 344 ? 2.922 -25.484 -24.812 1 93.19 344 ALA B O 1
ATOM 5487 N N . ASN B 1 345 ? 4.062 -26.469 -26.5 1 91.81 345 ASN B N 1
ATOM 5488 C CA . ASN B 1 345 ? 5.379 -26.375 -25.875 1 91.81 345 ASN B CA 1
ATOM 5489 C C . ASN B 1 345 ? 5.398 -27.031 -24.5 1 91.81 345 ASN B C 1
ATOM 5491 O O . ASN B 1 345 ? 6.09 -26.562 -23.594 1 91.81 345 ASN B O 1
ATOM 5495 N N . THR B 1 346 ? 4.602 -28.062 -24.344 1 94.44 346 THR B N 1
ATOM 5496 C CA . THR B 1 346 ? 4.379 -28.688 -23.031 1 94.44 346 THR B CA 1
ATOM 5497 C C . THR B 1 346 ? 5.574 -29.547 -22.641 1 94.44 346 THR B C 1
ATOM 5499 O O . THR B 1 346 ? 5.723 -29.906 -21.469 1 94.44 346 THR B O 1
ATOM 5502 N N . LEU B 1 347 ? 6.438 -29.797 -23.625 1 93.06 347 LEU B N 1
ATOM 5503 C CA . LEU B 1 347 ? 7.637 -30.562 -23.344 1 93.06 347 LEU B CA 1
ATOM 5504 C C . LEU B 1 347 ? 8.477 -29.891 -22.266 1 93.06 347 LEU B C 1
ATOM 5506 O O . LEU B 1 347 ? 9.07 -30.562 -21.422 1 93.06 347 LEU B O 1
ATOM 5510 N N . GLY B 1 348 ? 8.484 -28.656 -22.266 1 89.56 348 GLY B N 1
ATOM 5511 C CA . GLY B 1 348 ? 9.266 -27.875 -21.312 1 89.56 348 GLY B CA 1
ATOM 5512 C C . GLY B 1 348 ? 8.711 -27.922 -19.906 1 89.56 348 GLY B C 1
ATOM 5513 O O . GLY B 1 348 ? 9.398 -27.547 -18.953 1 89.56 348 GLY B O 1
ATOM 5514 N N . GLY B 1 349 ? 7.516 -28.453 -19.75 1 93.12 349 GLY B N 1
ATOM 5515 C CA . GLY B 1 349 ? 6.879 -28.5 -18.453 1 93.12 349 GLY B CA 1
ATOM 5516 C C . GLY B 1 349 ? 7.234 -29.75 -17.672 1 93.12 349 GLY B C 1
ATOM 5517 O O . GLY B 1 349 ? 7.008 -29.812 -16.453 1 93.12 349 GLY B O 1
ATOM 5518 N N . LEU B 1 350 ? 7.766 -30.766 -18.375 1 96.06 350 LEU B N 1
ATOM 5519 C CA . LEU B 1 350 ? 8.133 -32 -17.688 1 96.06 350 LEU B CA 1
ATOM 5520 C C . LEU B 1 350 ? 9.422 -31.812 -16.891 1 96.06 350 LEU B C 1
ATOM 5522 O O . LEU B 1 350 ? 10.484 -31.578 -17.469 1 96.06 350 LEU B O 1
ATOM 5526 N N . SER B 1 351 ? 9.344 -31.969 -15.578 1 94.81 351 SER B N 1
ATOM 5527 C CA . SER B 1 351 ? 10.523 -31.672 -14.766 1 94.81 351 SER B CA 1
ATOM 5528 C C . SER B 1 351 ? 11.062 -32.938 -14.117 1 94.81 351 SER B C 1
ATOM 5530 O O . SER B 1 351 ? 12.211 -32.969 -13.672 1 94.81 351 SER B O 1
ATOM 5532 N N . ALA B 1 352 ? 10.242 -33.969 -14.039 1 96.75 352 ALA B N 1
ATOM 5533 C CA . ALA B 1 352 ? 10.664 -35.25 -13.5 1 96.75 352 ALA B CA 1
ATOM 5534 C C . ALA B 1 352 ? 9.797 -36.406 -14.047 1 96.75 352 ALA B C 1
ATOM 5536 O O . ALA B 1 352 ? 8.617 -36.188 -14.352 1 96.75 352 ALA B O 1
ATOM 5537 N N . TYR B 1 353 ? 10.383 -37.531 -14.188 1 97.69 353 TYR B N 1
ATOM 5538 C CA . TYR B 1 353 ? 9.664 -38.688 -14.688 1 97.69 353 TYR B CA 1
ATOM 5539 C C . TYR B 1 353 ? 10.406 -39.969 -14.344 1 97.69 353 TYR B C 1
ATOM 5541 O O . TYR B 1 353 ? 11.586 -40.125 -14.664 1 97.69 353 TYR B O 1
ATOM 5549 N N . ASN B 1 354 ? 9.734 -40.781 -13.664 1 97 354 ASN B N 1
ATOM 5550 C CA . ASN B 1 354 ? 10.18 -42.156 -13.422 1 97 354 ASN B CA 1
ATOM 5551 C C . ASN B 1 354 ? 11.609 -42.188 -12.898 1 97 354 ASN B C 1
ATOM 5553 O O . ASN B 1 354 ? 12.445 -42.938 -13.422 1 97 354 ASN B O 1
ATOM 5557 N N . GLY B 1 355 ? 11.906 -41.375 -11.969 1 96.88 355 GLY B N 1
ATOM 5558 C CA . GLY B 1 355 ? 13.188 -41.406 -11.281 1 96.88 355 GLY B CA 1
ATOM 5559 C C . GLY B 1 355 ? 14.242 -40.531 -11.922 1 96.88 355 GLY B C 1
ATOM 5560 O O . GLY B 1 355 ? 15.414 -40.594 -11.555 1 96.88 355 GLY B O 1
ATOM 5561 N N . TYR B 1 356 ? 13.875 -39.75 -12.867 1 97.44 356 TYR B N 1
ATOM 5562 C CA . TYR B 1 356 ? 14.805 -38.844 -13.531 1 97.44 356 TYR B CA 1
ATOM 5563 C C . TYR B 1 356 ? 14.328 -37.406 -13.438 1 97.44 356 TYR B C 1
ATOM 5565 O O . TYR B 1 356 ? 13.133 -37.125 -13.539 1 97.44 356 TYR B O 1
ATOM 5573 N N . ILE B 1 357 ? 15.281 -36.5 -13.227 1 96.06 357 ILE B N 1
ATOM 5574 C CA . ILE B 1 357 ? 15.055 -35.094 -13.438 1 96.06 357 ILE B CA 1
ATOM 5575 C C . ILE B 1 357 ? 15.273 -34.75 -14.914 1 96.06 357 ILE B C 1
ATOM 5577 O O . ILE B 1 357 ? 16.219 -35.219 -15.531 1 96.06 357 ILE B O 1
ATOM 5581 N N . THR B 1 358 ? 14.391 -33.938 -15.453 1 94.94 358 THR B N 1
ATOM 5582 C CA . THR B 1 358 ? 14.461 -33.719 -16.906 1 94.94 358 THR B CA 1
ATOM 5583 C C . THR B 1 358 ? 15.125 -32.375 -17.219 1 94.94 358 THR B C 1
ATOM 5585 O O . THR B 1 358 ? 15.422 -32.094 -18.391 1 94.94 358 THR B O 1
ATOM 5588 N N . GLN B 1 359 ? 15.32 -31.547 -16.266 1 89.94 359 GLN B N 1
ATOM 5589 C CA . GLN B 1 359 ? 16.078 -30.297 -16.438 1 89.94 359 GLN B CA 1
ATOM 5590 C C . GLN B 1 359 ? 17.562 -30.516 -16.156 1 89.94 359 GLN B C 1
ATOM 5592 O O . GLN B 1 359 ? 17.969 -30.641 -15 1 89.94 359 GLN B O 1
ATOM 5597 N N . GLU B 1 360 ? 18.297 -30.438 -17.219 1 89.81 360 GLU B N 1
ATOM 5598 C CA . GLU B 1 360 ? 19.703 -30.828 -17.172 1 89.81 360 GLU B CA 1
ATOM 5599 C C . GLU B 1 360 ? 20.469 -29.984 -16.156 1 89.81 360 GLU B C 1
ATOM 5601 O O . GLU B 1 360 ? 21.266 -30.516 -15.375 1 89.81 360 GLU B O 1
ATOM 5606 N N . GLY B 1 361 ? 20.266 -28.688 -16.203 1 86.19 361 GLY B N 1
ATOM 5607 C CA . GLY B 1 361 ? 20.969 -27.812 -15.289 1 86.19 361 GLY B CA 1
ATOM 5608 C C . GLY B 1 361 ? 20.719 -28.141 -13.836 1 86.19 361 GLY B C 1
ATOM 5609 O O . GLY B 1 361 ? 21.656 -28.125 -13.023 1 86.19 361 GLY B O 1
ATOM 5610 N N . ILE B 1 362 ? 19.547 -28.531 -13.508 1 87.62 362 ILE B N 1
ATOM 5611 C CA . ILE B 1 362 ? 19.172 -28.859 -12.141 1 87.62 362 ILE B CA 1
ATOM 5612 C C . ILE B 1 362 ? 19.734 -30.219 -11.75 1 87.62 362 ILE B C 1
ATOM 5614 O O . ILE B 1 362 ? 20.281 -30.375 -10.656 1 87.62 362 ILE B O 1
ATOM 5618 N N . ALA B 1 363 ? 19.625 -31.141 -12.664 1 92.44 363 ALA B N 1
ATOM 5619 C CA . ALA B 1 363 ? 20.156 -32.469 -12.414 1 92.44 363 ALA B CA 1
ATOM 5620 C C . ALA B 1 363 ? 21.656 -32.438 -12.156 1 92.44 363 ALA B C 1
ATOM 5622 O O . ALA B 1 363 ? 22.156 -33.094 -11.234 1 92.44 363 ALA B O 1
ATOM 5623 N N . LYS B 1 364 ? 22.312 -31.672 -12.914 1 91.25 364 LYS B N 1
ATOM 5624 C CA . LYS B 1 364 ? 23.766 -31.531 -12.766 1 91.25 364 LYS B CA 1
ATOM 5625 C C . LYS B 1 364 ? 24.109 -30.844 -11.445 1 91.25 364 LYS B C 1
ATOM 5627 O O . LYS B 1 364 ? 25.031 -31.281 -10.734 1 91.25 364 LYS B O 1
ATOM 5632 N N . ALA B 1 365 ? 23.406 -29.828 -11.172 1 86.62 365 ALA B N 1
ATOM 5633 C CA . ALA B 1 365 ? 23.688 -29.047 -9.969 1 86.62 365 ALA B CA 1
ATOM 5634 C C . ALA B 1 365 ? 23.516 -29.906 -8.711 1 86.62 365 ALA B C 1
ATOM 5636 O O . ALA B 1 365 ? 24.25 -29.734 -7.738 1 86.62 365 ALA B O 1
ATOM 5637 N N . PHE B 1 366 ? 22.562 -30.828 -8.711 1 92.25 366 PHE B N 1
ATOM 5638 C CA . PHE B 1 366 ? 22.25 -31.625 -7.531 1 92.25 366 PHE B CA 1
ATOM 5639 C C . PHE B 1 366 ? 22.828 -33.031 -7.656 1 92.25 366 PHE B C 1
ATOM 5641 O O . PHE B 1 366 ? 22.641 -33.875 -6.77 1 92.25 366 PHE B O 1
ATOM 5648 N N . ASN B 1 367 ? 23.547 -33.312 -8.703 1 94.19 367 ASN B N 1
ATOM 5649 C CA . ASN B 1 367 ? 24.125 -34.625 -8.961 1 94.19 367 ASN B CA 1
ATOM 5650 C C . ASN B 1 367 ? 23.062 -35.719 -8.922 1 94.19 367 ASN B C 1
ATOM 5652 O O . ASN B 1 367 ? 23.188 -36.688 -8.172 1 94.19 367 ASN B O 1
ATOM 5656 N N . LEU B 1 368 ? 22.047 -35.5 -9.75 1 95.75 368 LEU B N 1
ATOM 5657 C CA . LEU B 1 368 ? 20.922 -36.438 -9.812 1 95.75 368 LEU B CA 1
ATOM 5658 C C . LEU B 1 368 ? 20.797 -37.062 -11.195 1 95.75 368 LEU B C 1
ATOM 5660 O O . LEU B 1 368 ? 21.406 -36.562 -12.156 1 95.75 368 LEU B O 1
ATOM 5664 N N . ALA B 1 369 ? 20.016 -38.125 -11.305 1 96.19 369 ALA B N 1
ATOM 5665 C CA . ALA B 1 369 ? 19.797 -38.812 -12.586 1 96.19 369 ALA B CA 1
ATOM 5666 C C . ALA B 1 369 ? 19.031 -37.906 -13.555 1 96.19 369 ALA B C 1
ATOM 5668 O O . ALA B 1 369 ? 18.031 -37.281 -13.18 1 96.19 369 ALA B O 1
ATOM 5669 N N . PHE B 1 370 ? 19.625 -37.875 -14.727 1 95.75 370 PHE B N 1
ATOM 5670 C CA . PHE B 1 370 ? 19.062 -37 -15.75 1 95.75 370 PHE B CA 1
ATOM 5671 C C . PHE B 1 370 ? 18.641 -37.812 -16.969 1 95.75 370 PHE B C 1
ATOM 5673 O O . PHE B 1 370 ? 19.312 -38.781 -17.359 1 95.75 370 PHE B O 1
ATOM 5680 N N . LYS B 1 371 ? 17.516 -37.469 -17.516 1 96.81 371 LYS B N 1
ATOM 5681 C CA . LYS B 1 371 ? 17.031 -37.844 -18.844 1 96.81 371 LYS B CA 1
ATOM 5682 C C . LYS B 1 371 ? 16.266 -36.719 -19.5 1 96.81 371 LYS B C 1
ATOM 5684 O O . LYS B 1 371 ? 15.391 -36.094 -18.875 1 96.81 371 LYS B O 1
ATOM 5689 N N . SER B 1 372 ? 16.578 -36.438 -20.719 1 96.06 372 SER B N 1
ATOM 5690 C CA . SER B 1 372 ? 15.898 -35.312 -21.391 1 96.06 372 SER B CA 1
ATOM 5691 C C . SER B 1 372 ? 14.43 -35.656 -21.656 1 96.06 372 SER B C 1
ATOM 5693 O O . SER B 1 372 ? 14.062 -36.812 -21.766 1 96.06 372 SER B O 1
ATOM 5695 N N . PRO B 1 373 ? 13.578 -34.625 -21.719 1 95.31 373 PRO B N 1
ATOM 5696 C CA . PRO B 1 373 ? 12.164 -34.844 -22.031 1 95.31 373 PRO B CA 1
ATOM 5697 C C . PRO B 1 373 ? 11.969 -35.562 -23.359 1 95.31 373 PRO B C 1
ATOM 5699 O O . PRO B 1 373 ? 11.055 -36.406 -23.484 1 95.31 373 PRO B O 1
ATOM 5702 N N . LEU B 1 374 ? 12.812 -35.281 -24.281 1 95.5 374 LEU B N 1
ATOM 5703 C CA . LEU B 1 374 ? 12.727 -35.938 -25.578 1 95.5 374 LEU B CA 1
ATOM 5704 C C . LEU B 1 374 ? 13.016 -37.438 -25.469 1 95.5 374 LEU B C 1
ATOM 5706 O O . LEU B 1 374 ? 12.367 -38.25 -26.141 1 95.5 374 LEU B O 1
ATOM 5710 N N . GLU B 1 375 ? 14 -37.75 -24.703 1 96.62 375 GLU B N 1
ATOM 5711 C CA . GLU B 1 375 ? 14.312 -39.156 -24.484 1 96.62 375 GLU B CA 1
ATOM 5712 C C . GLU B 1 375 ? 13.148 -39.875 -23.797 1 96.62 375 GLU B C 1
ATOM 5714 O O . GLU B 1 375 ? 12.828 -41.031 -24.156 1 96.62 375 GLU B O 1
ATOM 5719 N N . ILE B 1 376 ? 12.594 -39.156 -22.859 1 96.38 376 ILE B N 1
ATOM 5720 C CA . ILE B 1 376 ? 11.461 -39.75 -22.156 1 96.38 376 ILE B CA 1
ATOM 5721 C C . ILE B 1 376 ? 10.289 -39.938 -23.109 1 96.38 376 ILE B C 1
ATOM 5723 O O . ILE B 1 376 ? 9.617 -40.969 -23.078 1 96.38 376 ILE B O 1
ATOM 5727 N N . LEU B 1 377 ? 10.062 -38.969 -23.922 1 96 377 LEU B N 1
ATOM 5728 C CA . LEU B 1 377 ? 8.984 -39.062 -24.891 1 96 377 LEU B CA 1
ATOM 5729 C C . LEU B 1 377 ? 9.156 -40.281 -25.797 1 96 377 LEU B C 1
ATOM 5731 O O . LEU B 1 377 ? 8.18 -40.938 -26.141 1 96 377 LEU B O 1
ATOM 5735 N N . LYS B 1 378 ? 10.32 -40.594 -26.156 1 95.12 378 LYS B N 1
ATOM 5736 C CA . LYS B 1 378 ? 10.617 -41.719 -27.016 1 95.12 378 LYS B CA 1
ATOM 5737 C C . LYS B 1 378 ? 10.312 -43.062 -26.312 1 95.12 378 LYS B C 1
ATOM 5739 O O . LYS B 1 378 ? 9.984 -44.062 -26.969 1 95.12 378 LYS B O 1
ATOM 5744 N N . GLU B 1 379 ? 10.438 -42.969 -25.031 1 93.25 379 GLU B N 1
ATOM 5745 C CA . GLU B 1 379 ? 10.219 -44.188 -24.25 1 93.25 379 GLU B CA 1
ATOM 5746 C C . GLU B 1 379 ? 8.734 -44.406 -23.969 1 93.25 379 GLU B C 1
ATOM 5748 O O . GLU B 1 379 ? 8.32 -45.5 -23.609 1 93.25 379 GLU B O 1
ATOM 5753 N N . LEU B 1 380 ? 8.078 -43.375 -24.047 1 93.62 380 LEU B N 1
ATOM 5754 C CA . LEU B 1 380 ? 6.648 -43.469 -23.797 1 93.62 380 LEU B CA 1
ATOM 5755 C C . LEU B 1 380 ? 5.914 -44.062 -24.984 1 93.62 380 LEU B C 1
ATOM 5757 O O . LEU B 1 380 ? 4.875 -44.719 -24.828 1 93.62 380 LEU B O 1
#

Foldseek 3Di:
DEEFFAADDAFLQQATQAALVLLLVVVVVVYAYEYEACNNVSLPGHPVSNVVSPYHYDHRLVSQDDLEYEGEEADDPVCLVSHAAQHEYHYAYLLLPPLVSLQSCQVSQYWYFHQQQQAAPVRHRLLCLLVLLLLLLLQLVVQQVLLCQPDCPPVAGHVRDQQQDDPPDDGAAEEEEEDPSSRLSNQLNSLVSNHAYEYEYQPQVVCVPPPSCVVRVYHYDYQDDVVLLVRQQAHQYYEADDDDPLHAGAARAEPVSNLNYDASGEYEFQSQSRPGNHVPAHEDDPVGAWDDDSNYIYGHHHNSCSNNRNSSNVSSNVSCSVLVSQCVVQPDLRLCCDDDNRRDSSLRRGQGGRSAGQRPSSCVVSVGHYDHSVRVSVVD/DEEFFAADDAFLQQATQAALVLLLVVVVVVYAYEYEACRNVSLPAHPVSNVVSPYHYDHRLVSQDDLEYEGEEADDPVCLVSHAAQHEYEYAYLLLPPLVSLQSCQVSQYWYFHQQQQAAPVRHRLLCLLVLLLLLLLQLVVQQVLLCQPDCPPVAGHVRDQQLDDPPDDGAAEEEEEDPSSRLSNQLNSQVSNHAYEYEYQPQVVCVPPPSVVVGNYHYDYQDDVVLLVRQQAHQYYEADADDPLHAGAARAEPVSNLNYDASGEYEFQSQSRPGNHVPAHEDDPVGAWDDDSNYIYGHHHNSCSNNRNSSNVSSNVSCSVLVSQCVVQPDLRLCCDDDNNRDSSLRRGQGGRSAGQRPNSCVVSVGHYDHSVRVSVVD

Sequence (760 aa):
MTIGLVKESMDLESRVALVPDDVALIVQKGVEVLVQNSAGANSGYSNEAYESVGAKIVDSKTAWGQDLVVKCKEPLEHEYPLLKEKATLFSYLDLAYQKSLCEMFIDKKITSICTETIAGPKNDYPILAPMSVVAGRLAAHLVQHYLLALEHVKGFMGKGVMLGGLSGAQRAKIVVVGGGVVGMESAKVLSQMGAKVTILELDYAKLQNHPYYHLYDLEVLSVNEANIIQALNGAVGLVGAVLVTASQTPKVILRKHLKYMQKQGVVIDVACDLGGCIETIHQTSHSNPVYVEEDLLHYGVPNMPGIVAKTSSTAYSHASVPYLLYYLEHGLKGFLTANTKIVANTLGGLSAYNGYITQEGIAKAFNLAFKSPLEILKELMTIGLVKESMDLESRVALVPDDVALIVQKGVEVLVQNSAGANSGYSNEAYESVGAKIVDSKTAWGQDLVVKCKEPLEHEYPLLKEKATLFSYLDLAYQKSLCEMFIDKKITSICTETIAGPKNDYPILAPMSVVAGRLAAHLVQHYLLALEHVKGFMGKGVMLGGLSGAQRAKIVVVGGGVVGMESAKVLSQMGAKVTILELDYAKLQNHPYYHLYDLEVLSVNEANIIQALNGAVGLVGAVLVTASQTPKVILRKHLKYMQKQGVVIDVACDLGGCIETIHQTSHSNPVYVEEDLLHYGVPNMPGIVAKTSSTAYSHASVPYLLYYLEHGLKGFLTANTKIVANTLGGLSAYNGYITQEGIAKAFNLAFKSPLEILKEL

Solvent-accessible surface area (backbone atoms only — not comparable to full-atom values): 37233 Å² total; per-residue (Å²): 120,45,37,7,36,44,52,57,77,57,79,70,35,21,33,27,38,66,40,47,75,58,47,30,57,45,36,72,71,70,33,51,41,30,31,14,67,61,22,32,45,69,28,72,37,50,63,64,54,33,41,74,43,66,34,43,75,37,52,62,64,62,9,35,54,25,56,29,29,39,33,53,62,52,81,48,80,90,46,55,81,43,49,44,72,56,16,32,40,40,24,35,56,70,60,65,67,30,64,71,57,51,50,50,32,30,75,37,20,23,31,30,36,27,45,58,50,21,35,38,97,83,73,40,32,65,43,35,46,60,53,28,41,47,37,10,42,47,48,31,51,48,46,50,51,55,24,22,41,72,55,70,47,84,97,43,62,25,58,6,45,56,43,47,50,56,92,92,51,76,56,38,31,32,32,28,35,23,73,46,61,28,18,46,35,18,46,47,49,35,23,75,47,38,26,44,35,36,34,35,17,82,68,49,73,69,46,73,76,34,70,59,42,80,72,41,68,53,42,81,39,54,71,45,71,70,48,51,50,58,54,30,48,64,10,42,32,36,38,27,27,47,81,48,89,70,42,71,31,63,68,74,42,50,67,83,56,54,75,40,29,39,75,37,14,37,37,36,25,66,24,18,60,42,52,13,25,36,60,82,51,54,66,41,33,74,94,53,34,64,50,78,58,91,58,22,39,36,34,11,38,63,60,61,43,19,27,25,6,34,51,43,13,49,47,40,17,65,46,40,45,65,51,53,51,44,30,72,74,46,35,67,66,44,30,45,63,32,76,49,97,84,46,32,51,34,45,56,12,45,45,27,45,74,38,22,29,27,43,60,65,41,14,62,73,65,73,47,54,65,46,48,51,66,58,51,56,71,71,100,119,44,37,7,37,44,53,57,76,57,78,69,34,23,33,26,38,66,39,47,73,58,46,29,58,45,36,72,71,71,35,51,40,30,31,13,66,60,21,32,44,68,29,73,36,49,62,62,53,32,42,74,43,67,33,42,78,35,52,62,64,63,10,34,54,25,57,29,29,39,34,54,61,54,83,49,80,90,48,55,81,42,50,43,72,58,16,32,39,41,24,34,57,69,61,66,67,30,65,70,57,52,50,48,31,31,76,37,21,22,32,31,36,27,46,58,51,21,35,37,96,83,73,41,30,63,44,35,45,58,50,29,42,48,36,9,40,49,50,32,53,48,47,50,51,54,23,23,40,71,55,71,47,85,97,42,63,26,57,6,46,55,42,46,51,56,93,92,50,76,55,39,32,32,31,29,36,22,73,46,63,27,19,46,34,17,46,51,51,35,29,74,47,37,23,42,33,36,33,35,18,82,66,50,73,70,44,73,75,34,69,61,47,81,75,36,72,57,43,80,38,54,73,45,74,68,48,50,52,59,54,30,48,64,11,44,32,36,38,28,27,48,81,48,88,70,39,71,30,63,67,74,42,50,66,82,53,53,74,39,30,39,75,35,16,36,36,36,25,67,24,18,62,42,52,11,26,36,59,82,51,54,68,42,33,76,93,53,36,64,50,77,58,92,56,21,40,36,35,10,39,61,59,61,44,20,29,25,6,34,51,42,14,51,46,42,16,66,46,40,45,64,52,52,50,44,31,72,74,47,36,68,66,44,31,48,63,33,75,49,98,84,45,35,52,34,45,57,12,45,43,26,46,74,39,21,30,27,44,61,62,40,15,61,75,68,73,48,52,65,46,47,52,67,60,50,56,72,71,98

Organism: Helicobacter pylori (strain ATCC 700392 / 26695) (NCBI:txid85962)

InterPro domains:
  IPR007698 Alanine dehydrogenase/pyridine nucleotide transhydrogenase, NAD(H)-binding domain [PF01262] (149-359)
  IPR007698 Alanine dehydrogenase/pyridine nucleotide transhydrogenase, NAD(H)-binding domain [SM01002] (152-300)
  IPR007886 Alanine dehydrogenase/pyridine nucleotide transhydrogenase, N-terminal [PF05222] (4-135)
  IPR007886 Alanine dehydrogenase/pyridine nucleotide transhydrogenase, N-terminal [SM01003] (4-135)
  IPR008141 Alanine dehydrogenase [cd05305] (1-366)
  IPR036291 NAD(P)-binding domain superfamily [SSF51735] (152-306)

Nearest PDB structures (foldseek):
  2vhv-assembly1_A  TM=9.531E-01  e=1.174E-38  Mycobacterium tuberculosis
  2vhw-assembly1_F  TM=9.522E-01  e=3.124E-38  Mycobacterium tuberculosis
  1pjb-assembly1_A  TM=8.919E-01  e=6.235E-38  Phormidium lapideum
  1x14-assembly1_A  TM=7.427E-01  e=7.050E-27  Escherichia coli
  1x14-assembly1_B  TM=7.325E-01  e=8.876E-27  Escherichia coli